Protein 4L4E (pdb70)

Solvent-accessible surface area: 16956 Å² total; per-residue (Å²): 181,94,28,126,48,34,146,46,5,55,144,137,15,37,51,57,9,42,0,45,97,4,127,67,33,119,58,10,0,1,58,0,0,19,39,0,14,103,124,111,13,48,56,4,0,11,0,72,13,42,63,6,0,0,0,0,1,13,0,97,1,0,58,68,0,8,105,37,64,167,50,1,6,1,122,5,2,14,4,41,88,132,8,0,124,23,10,39,2,0,13,25,16,17,35,24,113,108,15,152,82,12,44,56,6,2,64,111,4,11,3,103,102,26,6,96,152,14,50,122,113,0,66,97,35,0,29,59,22,0,62,78,15,39,76,105,11,111,10,40,0,10,104,45,0,0,74,16,0,3,8,86,3,7,1,78,18,1,38,10,64,84,140,37,31,99,97,0,17,94,3,0,56,8,5,2,32,59,105,73,74,38,81,16,41,93,0,19,81,29,0,1,88,38,0,88,65,20,3,82,99,38,92,128,173,88,35,134,25,4,2,1,63,0,2,68,12,107,3,120,79,81,88,1,59,46,71,21,0,30,47,0,0,0,30,19,0,18,44,18,6,3,40,18,11,14,4,3,2,2,4,3,16,31,0,7,130,13,68,132,30,12,78,50,1,64,116,137,65,125,99,6,65,46,0,0,40,0,0,4,0,20,18,1,6,26,0,15,2,14,26,3,55,43,89,60,102,9,85,65,15,92,1,84,146,22,14,5,0,0,0,0,13,0,0,0,2,2,1,84,148,58,7,78,65,22,67,105,7,45,10,78,40,190,156,32,7,33,3,7,27,11,40,30,42,35,68,43,22,18,28,64,20,7,59,68,4,2,25,11,2,3,99,4,0,4,40,13,0,36,73,4,50,34,20,122,84,37,157,38,108,24,79,2,0,5,8,0,2,10,108,38,0,40,1,44,17,81,57,93,59,19,119,59,145

Sequence (405 aa):
NLAPLPPHVPEHLVFDFDMYNPSNLSAGVQEAWAVLQESNVPDLVWTRCNGGHWIATRGQLIREAYEDYRHFSSECPFIPREAGEAYDFIPTSMDPPEQRQFRALANQVVGMPVVDKLENRIQELACSLIESLRPQGQCNFTEDYAEPFPIRIFMLLAGLPEEDIPHLGYLTDQMTRPDGSMTFAEAKEALYDYLIPIIEQRRQKPGTDAISIVANGQVNGRPITSDEAKRMCGLLLVGGLDTVVNFLSFSMEFLAKSPEHRQELIERPERIPAACEELLRRFSLVADGRILTSDYEFHGVQLKKGDQILLPQMLSGLDERENAAPMHVDFSRQKVSHTTFGHGSHLCAGQHLARREIIVTLKEWLTRIPDFSIAPGAQIQHKSGIVSGVQALPLVWDPATTKAV

B-factor: mean 21.69, std 9.7, range [8.87, 68.69]

Structure (mmCIF, N/CA/C/O backbone):
data_4L4E
#
_entry.id   4L4E
#
_cell.length_a   36.644
_cell.length_b   103.594
_cell.length_c   106.082
_cell.angle_alpha   90.00
_cell.angle_beta   90.00
_cell.angle_gamma   90.00
#
_symmetry.space_group_name_H-M   'P 21 21 21'
#
loop_
_entity.id
_entity.type
_entity.pdbx_description
1 polymer 'Camphor 5-monooxygenase'
2 non-polymer 'PROTOPORPHYRIN IX CONTAINING FE'
3 non-polymer 'CYANIDE ION'
4 non-polymer CAMPHOR
5 non-polymer 'POTASSIUM ION'
6 water water
#
loop_
_atom_site.group_PDB
_atom_site.id
_atom_site.type_symbol
_atom_site.label_atom_id
_atom_site.label_alt_id
_atom_site.label_comp_id
_atom_site.label_asym_id
_atom_site.label_entity_id
_atom_site.label_seq_id
_atom_site.pdbx_PDB_ins_code
_atom_site.Cartn_x
_atom_site.Cartn_y
_atom_site.Cartn_z
_atom_site.occupancy
_atom_site.B_iso_or_equiv
_atom_site.auth_seq_id
_atom_site.auth_comp_id
_atom_site.auth_asym_id
_atom_site.auth_atom_id
_atom_site.pdbx_PDB_model_num
ATOM 1 N N . ASN A 1 11 ? -4.079 -1.332 20.897 1.00 51.38 10 ASN A N 1
ATOM 2 C CA . ASN A 1 11 ? -4.512 -0.862 19.585 1.00 48.50 10 ASN A CA 1
ATOM 3 C C . ASN A 1 11 ? -3.450 -1.164 18.523 1.00 43.08 10 ASN A C 1
ATOM 4 O O . ASN A 1 11 ? -2.536 -0.371 18.293 1.00 43.22 10 ASN A O 1
ATOM 9 N N . LEU A 1 12 ? -3.595 -2.317 17.875 1.00 38.30 11 LEU A N 1
ATOM 10 C CA . LEU A 1 12 ? -2.512 -2.933 17.108 1.00 29.01 11 LEU A CA 1
ATOM 11 C C . LEU A 1 12 ? -2.760 -2.996 15.603 1.00 28.96 11 LEU A C 1
ATOM 12 O O . LEU A 1 12 ? -3.743 -3.586 15.151 1.00 36.05 11 LEU A O 1
ATOM 17 N N . ALA A 1 13 ? -1.847 -2.421 14.828 1.00 23.05 12 ALA A N 1
ATOM 18 C CA . ALA A 1 13 ? -1.929 -2.475 13.373 1.00 21.77 12 ALA A CA 1
ATOM 19 C C . ALA A 1 13 ? -1.549 -3.870 12.889 1.00 23.64 12 ALA A C 1
ATOM 20 O O . ALA A 1 13 ? -0.676 -4.511 13.472 1.00 28.53 12 ALA A O 1
ATOM 22 N N . PRO A 1 14 ? -2.207 -4.350 11.823 1.00 28.44 13 PRO A N 1
ATOM 23 C CA . PRO A 1 14 ? -1.892 -5.662 11.243 1.00 26.37 13 PRO A CA 1
ATOM 24 C C . PRO A 1 14 ? -0.408 -5.809 10.900 1.00 26.38 13 PRO A C 1
ATOM 25 O O . PRO A 1 14 ? 0.182 -4.905 10.317 1.00 26.51 13 PRO A O 1
ATOM 29 N N . LEU A 1 15 ? 0.177 -6.943 11.270 1.00 25.76 14 LEU A N 1
ATOM 30 C CA . LEU A 1 15 ? 1.595 -7.199 11.041 1.00 24.03 14 LEU A CA 1
ATOM 31 C C . LEU A 1 15 ? 1.918 -7.310 9.553 1.00 24.22 14 LEU A C 1
ATOM 32 O O . LEU A 1 15 ? 1.390 -8.181 8.869 1.00 24.74 14 LEU A O 1
ATOM 37 N N . PRO A 1 16 ? 2.788 -6.426 9.041 1.00 22.31 15 PRO A N 1
ATOM 38 C CA . PRO A 1 16 ? 3.144 -6.490 7.617 1.00 23.93 15 PRO A CA 1
ATOM 39 C C . PRO A 1 16 ? 3.797 -7.820 7.238 1.00 24.16 15 PRO A C 1
ATOM 40 O O . PRO A 1 16 ? 4.481 -8.420 8.067 1.00 21.39 15 PRO A O 1
ATOM 44 N N . PRO A 1 17 ? 3.586 -8.281 5.995 1.00 23.64 16 PRO A N 1
ATOM 45 C CA . PRO A 1 17 ? 4.095 -9.595 5.594 1.00 24.37 16 PRO A CA 1
ATOM 46 C C . PRO A 1 17 ? 5.610 -9.768 5.734 1.00 24.69 16 PRO A C 1
ATOM 47 O O . PRO A 1 17 ? 6.057 -10.889 5.968 1.00 26.05 16 PRO A O 1
ATOM 51 N N . HIS A 1 18 ? 6.384 -8.693 5.622 1.00 20.66 17 HIS A N 1
ATOM 52 C CA . HIS A 1 18 ? 7.844 -8.813 5.673 1.00 20.02 17 HIS A CA 1
ATOM 53 C C . HIS A 1 18 ? 8.447 -8.952 7.073 1.00 18.20 17 HIS A C 1
ATOM 54 O O . HIS A 1 18 ? 9.637 -9.240 7.210 1.00 19.79 17 HIS A O 1
ATOM 61 N N . VAL A 1 19 ? 7.632 -8.758 8.104 1.00 17.52 18 VAL A N 1
ATOM 62 C CA . VAL A 1 19 ? 8.119 -8.758 9.483 1.00 18.24 18 VAL A CA 1
ATOM 63 C C . VAL A 1 19 ? 7.879 -10.121 10.128 1.00 17.97 18 VAL A C 1
ATOM 64 O O . VAL A 1 19 ? 6.732 -10.533 10.285 1.00 19.75 18 VAL A O 1
ATOM 68 N N . PRO A 1 20 ? 8.959 -10.826 10.517 1.00 17.87 19 PRO A N 1
ATOM 69 C CA . PRO A 1 20 ? 8.736 -12.146 11.115 1.00 19.83 19 PRO A CA 1
ATOM 70 C C . PRO A 1 20 ? 8.225 -12.009 12.541 1.00 18.07 19 PRO A C 1
ATOM 71 O O . PRO A 1 20 ? 8.580 -11.063 13.249 1.00 17.63 19 PRO A O 1
ATOM 75 N N . GLU A 1 21 ? 7.385 -12.946 12.956 1.00 18.06 20 GLU A N 1
ATOM 76 C CA . GLU A 1 21 ? 6.686 -12.835 14.229 1.00 17.41 20 GLU A CA 1
ATOM 77 C C . GLU A 1 21 ? 7.599 -12.781 15.456 1.00 17.69 20 GLU A C 1
ATOM 78 O O . GLU A 1 21 ? 7.249 -12.158 16.459 1.00 16.07 20 GLU A O 1
ATOM 84 N N . HIS A 1 22 ? 8.774 -13.401 15.379 1.00 16.97 21 HIS A N 1
ATOM 85 C CA . HIS A 1 22 ? 9.695 -13.379 16.516 1.00 14.49 21 HIS A CA 1
ATOM 86 C C . HIS A 1 22 ? 10.283 -11.997 16.807 1.00 13.88 21 HIS A C 1
ATOM 87 O O . HIS A 1 22 ? 10.867 -11.797 17.858 1.00 13.99 21 HIS A O 1
ATOM 94 N N . LEU A 1 23 ? 10.124 -11.054 15.878 1.00 14.89 22 LEU A N 1
ATOM 95 C CA . LEU A 1 23 ? 10.616 -9.697 16.090 1.00 13.11 22 LEU A CA 1
ATOM 96 C C . LEU A 1 23 ? 9.545 -8.758 16.619 1.00 13.76 22 LEU A C 1
ATOM 97 O O . LEU A 1 23 ? 9.819 -7.592 16.863 1.00 13.54 22 LEU A O 1
ATOM 102 N N . VAL A 1 24 ? 8.328 -9.255 16.796 1.00 13.99 23 VAL A N 1
ATOM 103 C CA . VAL A 1 24 ? 7.253 -8.404 17.298 1.00 13.52 23 VAL A CA 1
ATOM 104 C C . VAL A 1 24 ? 7.389 -8.148 18.796 1.00 14.07 23 VAL A C 1
ATOM 105 O O . VAL A 1 24 ? 7.564 -9.084 19.584 1.00 14.87 23 VAL A O 1
ATOM 109 N N . PHE A 1 25 ? 7.327 -6.878 19.186 1.00 13.60 24 PHE A N 1
ATOM 110 C CA . PHE A 1 25 ? 7.294 -6.497 20.589 1.00 12.67 24 PHE A CA 1
ATOM 111 C C . PHE A 1 25 ? 6.477 -5.216 20.661 1.00 13.33 24 PHE A C 1
ATOM 112 O O . PHE A 1 25 ? 6.930 -4.160 20.203 1.00 13.78 24 PHE A O 1
ATOM 120 N N . ASP A 1 26 ? 5.276 -5.309 21.227 1.00 13.78 25 ASP A N 1
ATOM 121 C CA . ASP A 1 26 ? 4.286 -4.237 21.101 1.00 14.57 25 ASP A CA 1
ATOM 122 C C . ASP A 1 26 ? 4.457 -3.122 22.129 1.00 17.37 25 ASP A C 1
ATOM 123 O O . ASP A 1 26 ? 3.630 -2.935 23.021 1.00 18.81 25 ASP A O 1
ATOM 128 N N . PHE A 1 27 ? 5.532 -2.369 21.977 1.00 13.98 26 PHE A N 1
ATOM 129 C CA . PHE A 1 27 ? 5.830 -1.230 22.832 1.00 13.56 26 PHE A CA 1
ATOM 130 C C . PHE A 1 27 ? 5.102 0.021 22.340 1.00 12.82 26 PHE A C 1
ATOM 131 O O . PHE A 1 27 ? 5.103 0.327 21.141 1.00 13.61 26 PHE A O 1
ATOM 139 N N . ASP A 1 28 ? 4.488 0.747 23.272 1.00 13.60 27 ASP A N 1
ATOM 140 C CA . ASP A 1 28 ? 3.782 1.990 22.950 1.00 12.72 27 ASP A CA 1
ATOM 141 C C . ASP A 1 28 ? 4.595 3.188 23.450 1.00 13.38 27 ASP A C 1
ATOM 142 O O . ASP A 1 28 ? 4.597 3.486 24.649 1.00 13.10 27 ASP A O 1
ATOM 147 N N . MET A 1 29 ? 5.274 3.897 22.543 1.00 12.53 28 MET A N 1
ATOM 148 C CA . MET A 1 29 ? 6.141 5.005 22.951 1.00 12.36 28 MET A CA 1
ATOM 149 C C . MET A 1 29 ? 5.404 6.178 23.610 1.00 12.76 28 MET A C 1
ATOM 150 O O . MET A 1 29 ? 6.035 7.005 24.266 1.00 12.71 28 MET A O 1
ATOM 155 N N . TYR A 1 30 ? 4.088 6.246 23.448 1.00 12.81 29 TYR A N 1
ATOM 156 C CA . TYR A 1 30 ? 3.289 7.315 24.038 1.00 13.11 29 TYR A CA 1
ATOM 157 C C . TYR A 1 30 ? 2.607 6.902 25.346 1.00 15.96 29 TYR A C 1
ATOM 158 O O . TYR A 1 30 ? 2.021 7.733 26.032 1.00 15.28 29 TYR A O 1
ATOM 167 N N . ASN A 1 31 ? 2.703 5.621 25.695 1.00 13.68 30 ASN A N 1
ATOM 168 C CA . ASN A 1 31 ? 2.117 5.102 26.930 1.00 14.28 30 ASN A CA 1
ATOM 169 C C . ASN A 1 31 ? 2.718 3.741 27.288 1.00 12.10 30 ASN A C 1
ATOM 170 O O . ASN A 1 31 ? 2.009 2.732 27.273 1.00 14.43 30 ASN A O 1
ATOM 175 N N . PRO A 1 32 ? 4.019 3.698 27.616 1.00 12.36 31 PRO A N 1
ATOM 176 C CA . PRO A 1 32 ? 4.658 2.405 27.899 1.00 14.32 31 PRO A CA 1
ATOM 177 C C . PRO A 1 32 ? 4.094 1.781 29.163 1.00 15.46 31 PRO A C 1
ATOM 178 O O . PRO A 1 32 ? 3.762 2.483 30.122 1.00 16.71 31 PRO A O 1
ATOM 182 N N . SER A 1 33 ? 3.992 0.460 29.151 1.00 15.45 32 SER A N 1
ATOM 183 C CA . SER A 1 33 ? 3.266 -0.287 30.173 1.00 20.15 32 SER A CA 1
ATOM 184 C C . SER A 1 33 ? 3.852 -0.134 31.563 1.00 22.00 32 SER A C 1
ATOM 185 O O . SER A 1 33 ? 3.132 -0.252 32.555 1.00 22.35 32 SER A O 1
ATOM 188 N N . ASN A 1 34 ? 5.155 0.118 31.633 1.00 18.89 33 ASN A N 1
ATOM 189 C CA . ASN A 1 34 ? 5.853 0.152 32.915 1.00 25.96 33 ASN A CA 1
ATOM 190 C C . ASN A 1 34 ? 6.138 1.579 33.369 1.00 20.26 33 ASN A C 1
ATOM 191 O O . ASN A 1 34 ? 7.039 1.817 34.176 1.00 21.41 33 ASN A O 1
ATOM 196 N N . LEU A 1 35 ? 5.356 2.523 32.849 1.00 20.05 34 LEU A N 1
ATOM 197 C CA . LEU A 1 35 ? 5.548 3.950 33.112 1.00 18.18 34 LEU A CA 1
ATOM 198 C C . LEU A 1 35 ? 5.563 4.304 34.603 1.00 19.88 34 LEU A C 1
ATOM 199 O O . LEU A 1 35 ? 6.271 5.228 35.019 1.00 19.82 34 LEU A O 1
ATOM 204 N N . SER A 1 36 ? 4.808 3.562 35.412 1.00 22.28 35 SER A N 1
ATOM 205 C CA . SER A 1 36 ? 4.745 3.843 36.852 1.00 23.30 35 SER A CA 1
ATOM 206 C C . SER A 1 36 ? 6.110 3.719 37.539 1.00 20.83 35 SER A C 1
ATOM 207 O O . SER A 1 36 ? 6.358 4.348 38.568 1.00 26.20 35 SER A O 1
ATOM 210 N N . ALA A 1 37 ? 6.987 2.909 36.958 1.00 21.74 36 ALA A N 1
ATOM 211 C CA . ALA A 1 37 ? 8.314 2.687 37.519 1.00 21.37 36 ALA A CA 1
ATOM 212 C C . ALA A 1 37 ? 9.266 3.846 37.224 1.00 16.88 36 ALA A C 1
ATOM 213 O O . ALA A 1 37 ? 10.383 3.866 37.734 1.00 17.25 36 ALA A O 1
ATOM 215 N N . GLY A 1 38 ? 8.821 4.810 36.416 1.00 15.14 37 GLY A N 1
ATOM 216 C CA . GLY A 1 38 ? 9.693 5.839 35.872 1.00 13.24 37 GLY A CA 1
ATOM 217 C C . GLY A 1 38 ? 9.776 5.657 34.371 1.00 11.60 37 GLY A C 1
ATOM 218 O O . GLY A 1 38 ? 9.748 4.523 33.892 1.00 12.84 37 GLY A O 1
ATOM 219 N N . VAL A 1 39 ? 9.883 6.748 33.619 1.00 11.86 38 VAL A N 1
ATOM 220 C CA . VAL A 1 39 ? 9.807 6.632 32.162 1.00 11.80 38 VAL A CA 1
ATOM 221 C C . VAL A 1 39 ? 11.039 5.948 31.572 1.00 10.60 38 VAL A C 1
ATOM 222 O O . VAL A 1 39 ? 10.908 5.100 30.688 1.00 10.87 38 VAL A O 1
ATOM 226 N N . GLN A 1 40 ? 12.228 6.263 32.061 1.00 10.73 39 GLN A N 1
ATOM 227 C CA . GLN A 1 40 ? 13.428 5.586 31.576 1.00 10.71 39 GLN A CA 1
ATOM 228 C C . GLN A 1 40 ? 13.343 4.094 31.874 1.00 11.06 39 GLN A C 1
ATOM 229 O O . GLN A 1 40 ? 13.684 3.261 31.033 1.00 11.98 39 GLN A O 1
ATOM 235 N N . GLU A 1 41 ? 12.882 3.761 33.072 1.00 11.64 40 GLU A N 1
ATOM 236 C CA . GLU A 1 41 ? 12.657 2.371 33.433 1.00 12.16 40 GLU A CA 1
ATOM 237 C C . GLU A 1 41 ? 11.641 1.695 32.506 1.00 10.96 40 GLU A C 1
ATOM 238 O O . GLU A 1 41 ? 11.800 0.514 32.145 1.00 13.43 40 GLU A O 1
ATOM 244 N N . ALA A 1 42 ? 10.610 2.436 32.112 1.00 12.10 41 ALA A N 1
ATOM 245 C CA . ALA A 1 42 ? 9.577 1.882 31.245 1.00 11.80 41 ALA A CA 1
ATOM 246 C C . ALA A 1 42 ? 10.149 1.574 29.865 1.00 11.53 41 ALA A C 1
ATOM 247 O O . ALA A 1 42 ? 9.829 0.535 29.267 1.00 13.97 41 ALA A O 1
ATOM 249 N N . TRP A 1 43 ? 10.995 2.458 29.350 1.00 10.99 42 TRP A N 1
ATOM 250 C CA . TRP A 1 43 ? 11.643 2.221 28.059 1.00 11.67 42 TRP A CA 1
ATOM 251 C C . TRP A 1 43 ? 12.681 1.100 28.145 1.00 10.84 42 TRP A C 1
ATOM 252 O O . TRP A 1 43 ? 12.916 0.381 27.180 1.00 11.38 42 TRP A O 1
ATOM 263 N N . ALA A 1 44 ? 13.308 0.954 29.303 1.00 11.38 43 ALA A N 1
ATOM 264 C CA . ALA A 1 44 ? 14.365 -0.031 29.463 1.00 11.53 43 ALA A CA 1
ATOM 265 C C . ALA A 1 44 ? 13.854 -1.474 29.414 1.00 12.13 43 ALA A C 1
ATOM 266 O O . ALA A 1 44 ? 14.650 -2.418 29.325 1.00 12.86 43 ALA A O 1
ATOM 268 N N . VAL A 1 45 ? 12.534 -1.665 29.414 1.00 11.66 44 VAL A N 1
ATOM 269 C CA . VAL A 1 45 ? 11.996 -3.002 29.164 1.00 12.83 44 VAL A CA 1
ATOM 270 C C . VAL A 1 45 ? 12.416 -3.500 27.778 1.00 11.76 44 VAL A C 1
ATOM 271 O O . VAL A 1 45 ? 12.471 -4.708 27.532 1.00 13.03 44 VAL A O 1
ATOM 275 N N . LEU A 1 46 ? 12.725 -2.573 26.872 1.00 11.59 45 LEU A N 1
ATOM 276 C CA . LEU A 1 46 ? 13.205 -2.923 25.538 1.00 11.23 45 LEU A CA 1
ATOM 277 C C . LEU A 1 46 ? 14.605 -3.532 25.562 1.00 10.47 45 LEU A C 1
ATOM 278 O O . LEU A 1 46 ? 15.063 -4.059 24.554 1.00 12.57 45 LEU A O 1
ATOM 283 N N . GLN A 1 47 ? 15.276 -3.453 26.702 1.00 11.43 46 GLN A N 1
ATOM 284 C CA . GLN A 1 47 ? 16.633 -3.950 26.846 1.00 12.39 46 GLN A CA 1
ATOM 285 C C . GLN A 1 47 ? 16.736 -5.178 27.755 1.00 13.02 46 GLN A C 1
ATOM 286 O O . GLN A 1 47 ? 17.830 -5.582 28.154 1.00 16.34 46 GLN A O 1
ATOM 292 N N . GLU A 1 48 ? 15.597 -5.791 28.064 1.00 14.11 47 GLU A N 1
ATOM 293 C CA . GLU A 1 48 ? 15.599 -7.069 28.772 1.00 14.02 47 GLU A CA 1
ATOM 294 C C . GLU A 1 48 ? 15.930 -8.222 27.816 1.00 14.15 47 GLU A C 1
ATOM 295 O O . GLU A 1 48 ? 15.810 -8.090 26.595 1.00 14.49 47 GLU A O 1
ATOM 301 N N . SER A 1 49 ? 16.321 -9.364 28.370 1.00 15.40 48 SER A N 1
ATOM 302 C CA . SER A 1 49 ? 16.887 -10.449 27.570 1.00 15.23 48 SER A CA 1
ATOM 303 C C . SER A 1 49 ? 15.884 -11.101 26.622 1.00 14.13 48 SER A C 1
ATOM 304 O O . SER A 1 49 ? 16.273 -11.791 25.686 1.00 16.16 48 SER A O 1
ATOM 307 N N . ASN A 1 50 ? 14.595 -10.887 26.859 1.00 14.70 49 ASN A N 1
ATOM 308 C CA . ASN A 1 50 ? 13.566 -11.412 25.975 1.00 15.35 49 ASN A CA 1
ATOM 309 C C . ASN A 1 50 ? 13.392 -10.632 24.673 1.00 13.86 49 ASN A C 1
ATOM 310 O O . ASN A 1 50 ? 12.683 -11.085 23.784 1.00 14.49 49 ASN A O 1
ATOM 315 N N . VAL A 1 51 ? 14.043 -9.474 24.559 1.00 13.38 50 VAL A N 1
ATOM 316 C CA . VAL A 1 51 ? 13.813 -8.560 23.435 1.00 12.29 50 VAL A CA 1
ATOM 317 C C . VAL A 1 51 ? 14.994 -8.541 22.462 1.00 11.36 50 VAL A C 1
ATOM 318 O O . VAL A 1 51 ? 16.113 -8.256 22.869 1.00 12.23 50 VAL A O 1
ATOM 322 N N . PRO A 1 52 ? 14.750 -8.851 21.178 1.00 11.84 51 PRO A N 1
ATOM 323 C CA . PRO A 1 52 ? 15.808 -8.712 20.167 1.00 12.24 51 PRO A CA 1
ATOM 324 C C . PRO A 1 52 ? 16.379 -7.290 20.067 1.00 12.02 51 PRO A C 1
ATOM 325 O O . PRO A 1 52 ? 15.799 -6.320 20.589 1.00 12.92 51 PRO A O 1
ATOM 329 N N . ASP A 1 53 ? 17.525 -7.174 19.402 1.00 12.71 52 ASP A N 1
ATOM 330 C CA . ASP A 1 53 ? 18.182 -5.870 19.217 1.00 12.64 52 ASP A CA 1
ATOM 331 C C . ASP A 1 53 ? 17.300 -4.881 18.458 1.00 12.31 52 ASP A C 1
ATOM 332 O O . ASP A 1 53 ? 17.326 -3.679 18.722 1.00 13.43 52 ASP A O 1
ATOM 337 N N . LEU A 1 54 ? 16.540 -5.394 17.501 1.00 12.40 53 LEU A N 1
ATOM 338 C CA . LEU A 1 54 ? 15.712 -4.586 16.614 1.00 12.21 53 LEU A CA 1
ATOM 339 C C . LEU A 1 54 ? 14.351 -5.257 16.503 1.00 12.93 53 LEU A C 1
ATOM 340 O O . LEU A 1 54 ? 14.250 -6.412 16.050 1.00 14.13 53 LEU A O 1
ATOM 345 N N . VAL A 1 55 ? 13.311 -4.558 16.954 1.00 12.16 54 VAL A N 1
ATOM 346 C CA . VAL A 1 55 ? 11.971 -5.124 17.016 1.00 12.71 54 VAL A CA 1
ATOM 347 C C . VAL A 1 55 ? 10.956 -4.286 16.257 1.00 11.87 54 VAL A C 1
ATOM 348 O O . VAL A 1 55 ? 11.202 -3.117 15.941 1.00 12.76 54 VAL A O 1
ATOM 352 N N . TRP A 1 56 ? 9.814 -4.901 15.976 1.00 12.19 55 TRP A N 1
ATOM 353 C CA . TRP A 1 56 ? 8.679 -4.240 15.352 1.00 12.54 55 TRP A CA 1
ATOM 354 C C . TRP A 1 56 ? 7.562 -4.160 16.370 1.00 12.99 55 TRP A C 1
ATOM 355 O O . TRP A 1 56 ? 7.163 -5.186 16.936 1.00 13.66 55 TRP A O 1
ATOM 366 N N . THR A 1 57 ? 7.071 -2.945 16.623 1.00 12.74 56 THR A N 1
ATOM 367 C CA . THR A 1 57 ? 5.859 -2.788 17.408 1.00 12.82 56 THR A CA 1
ATOM 368 C C . THR A 1 57 ? 4.670 -2.534 16.498 1.00 14.12 56 THR A C 1
ATOM 369 O O . THR A 1 57 ? 4.777 -1.825 15.492 1.00 15.11 56 THR A O 1
ATOM 373 N N . ARG A 1 58 ? 3.533 -3.127 16.835 1.00 14.24 57 ARG A N 1
ATOM 374 C CA . ARG A 1 58 ? 2.316 -2.894 16.081 1.00 16.47 57 ARG A CA 1
ATOM 375 C C . ARG A 1 58 ? 1.570 -1.662 16.598 1.00 15.77 57 ARG A C 1
ATOM 376 O O . ARG A 1 58 ? 0.546 -1.282 16.039 1.00 18.07 57 ARG A O 1
ATOM 384 N N . CYS A 1 59 ? 2.072 -1.043 17.662 1.00 15.74 58 CYS A N 1
ATOM 385 C CA . CYS A 1 59 ? 1.461 0.178 18.186 1.00 15.49 58 CYS A CA 1
ATOM 386 C C . CYS A 1 59 ? 1.736 1.377 17.283 1.00 15.69 58 CYS A C 1
ATOM 387 O O . CYS A 1 59 ? 2.714 1.387 16.528 1.00 15.36 58 CYS A O 1
ATOM 390 N N . ASN A 1 60 ? 0.879 2.390 17.384 1.00 15.76 59 ASN A N 1
ATOM 391 C CA . ASN A 1 60 ? 1.113 3.684 16.741 1.00 15.80 59 ASN A CA 1
ATOM 392 C C . ASN A 1 60 ? 1.313 3.581 15.235 1.00 18.40 59 ASN A C 1
ATOM 393 O O . ASN A 1 60 ? 2.106 4.319 14.651 1.00 17.51 59 ASN A O 1
ATOM 398 N N . GLY A 1 61 ? 0.590 2.645 14.628 1.00 18.12 60 GLY A N 1
ATOM 399 C CA . GLY A 1 61 ? 0.605 2.466 13.191 1.00 16.19 60 GLY A CA 1
ATOM 400 C C . GLY A 1 61 ? 1.575 1.407 12.711 1.00 18.66 60 GLY A C 1
ATOM 401 O O . GLY A 1 61 ? 1.514 0.987 11.554 1.00 19.49 60 GLY A O 1
ATOM 402 N N . GLY A 1 62 ? 2.460 0.968 13.601 1.00 16.20 61 GLY A N 1
ATOM 403 C CA . GLY A 1 62 ? 3.461 -0.032 13.266 1.00 17.00 61 GLY A CA 1
ATOM 404 C C . GLY A 1 62 ? 4.788 0.592 12.877 1.00 15.49 61 GLY A C 1
ATOM 405 O O . GLY A 1 62 ? 4.845 1.417 11.968 1.00 17.22 61 GLY A O 1
ATOM 406 N N . HIS A 1 63 ? 5.858 0.207 13.568 1.00 14.45 62 HIS A N 1
ATOM 407 C CA . HIS A 1 63 ? 7.190 0.732 13.275 1.00 12.65 62 HIS A CA 1
ATOM 408 C C . HIS A 1 63 ? 8.278 -0.094 13.942 1.00 12.47 62 HIS A C 1
ATOM 409 O O . HIS A 1 63 ? 8.028 -0.800 14.924 1.00 12.84 62 HIS A O 1
ATOM 416 N N . TRP A 1 64 ? 9.500 0.026 13.427 1.00 11.98 63 TRP A N 1
ATOM 417 C CA . TRP A 1 64 ? 10.662 -0.593 14.060 1.00 11.79 63 TRP A CA 1
ATOM 418 C C . TRP A 1 64 ? 11.117 0.213 15.269 1.00 11.69 63 TRP A C 1
ATOM 419 O O . TRP A 1 64 ? 10.850 1.424 15.376 1.00 11.98 63 TRP A O 1
ATOM 430 N N . ILE A 1 65 ? 11.810 -0.453 16.184 1.00 11.64 64 ILE A N 1
ATOM 431 C CA . ILE A 1 65 ? 12.510 0.210 17.282 1.00 11.11 64 ILE A CA 1
ATOM 432 C C . ILE A 1 65 ? 13.875 -0.447 17.429 1.00 11.91 64 ILE A C 1
ATOM 433 O O . ILE A 1 65 ? 13.958 -1.661 17.660 1.00 12.54 64 ILE A O 1
ATOM 438 N N . ALA A 1 66 ? 14.945 0.336 17.285 1.00 11.33 65 ALA A N 1
ATOM 439 C CA . ALA A 1 66 ? 16.289 -0.138 17.624 1.00 11.95 65 ALA A CA 1
ATOM 440 C C . ALA A 1 66 ? 16.481 0.016 19.125 1.00 11.04 65 ALA A C 1
ATOM 441 O O . ALA A 1 66 ? 16.153 1.069 19.697 1.00 12.06 65 ALA A O 1
ATOM 443 N N . THR A 1 67 ? 17.031 -1.004 19.777 1.00 11.36 66 THR A N 1
ATOM 444 C CA . THR A 1 67 ? 17.045 -1.000 21.239 1.00 12.14 66 THR A CA 1
ATOM 445 C C . THR A 1 67 ? 18.433 -0.941 21.823 1.00 11.42 66 THR A C 1
ATOM 446 O O . THR A 1 67 ? 18.587 -0.944 23.049 1.00 14.03 66 THR A O 1
ATOM 450 N N . ARG A 1 68 ? 19.447 -0.917 20.965 1.00 11.28 67 ARG A N 1
ATOM 451 C CA . ARG A 1 68 ? 20.825 -0.920 21.434 1.00 12.81 67 ARG A CA 1
ATOM 452 C C . ARG A 1 68 ? 21.579 0.273 20.864 1.00 12.06 67 ARG A C 1
ATOM 453 O O . ARG A 1 68 ? 21.349 0.668 19.717 1.00 11.81 67 ARG A O 1
ATOM 461 N N . GLY A 1 69 ? 22.480 0.826 21.670 1.00 12.44 68 GLY A N 1
ATOM 462 C CA . GLY A 1 69 ? 23.265 1.988 21.269 1.00 12.48 68 GLY A CA 1
ATOM 463 C C . GLY A 1 69 ? 23.993 1.819 19.951 1.00 13.23 68 GLY A C 1
ATOM 464 O O . GLY A 1 69 ? 24.046 2.756 19.148 1.00 14.72 68 GLY A O 1
ATOM 465 N N . GLN A 1 70 ? 24.556 0.635 19.717 1.00 13.89 69 GLN A N 1
ATOM 466 C CA . GLN A 1 70 ? 25.303 0.406 18.489 1.00 15.16 69 GLN A CA 1
ATOM 467 C C . GLN A 1 70 ? 24.416 0.627 17.270 1.00 14.29 69 GLN A C 1
ATOM 468 O O . GLN A 1 70 ? 24.837 1.263 16.299 1.00 16.15 69 GLN A O 1
ATOM 474 N N . LEU A 1 71 ? 23.203 0.084 17.304 1.00 13.03 70 LEU A N 1
ATOM 475 C CA . LEU A 1 71 ? 22.293 0.216 16.174 1.00 13.19 70 LEU A CA 1
ATOM 476 C C . LEU A 1 71 ? 21.787 1.634 16.023 1.00 12.67 70 LEU A C 1
ATOM 477 O O . LEU A 1 71 ? 21.682 2.141 14.905 1.00 14.14 70 LEU A O 1
ATOM 482 N N . ILE A 1 72 ? 21.476 2.269 17.147 1.00 11.92 71 ILE A N 1
ATOM 483 C CA . ILE A 1 72 ? 20.960 3.633 17.152 1.00 11.84 71 ILE A CA 1
ATOM 484 C C . ILE A 1 72 ? 21.998 4.573 16.531 1.00 12.29 71 ILE A C 1
ATOM 485 O O . ILE A 1 72 ? 21.671 5.379 15.640 1.00 12.87 71 ILE A O 1
ATOM 490 N N . ARG A 1 73 ? 23.254 4.449 16.963 1.00 11.99 72 ARG A N 1
ATOM 491 C CA . ARG A 1 73 ? 24.335 5.267 16.421 1.00 12.96 72 ARG A CA 1
ATOM 492 C C . ARG A 1 73 ? 24.527 5.023 14.928 1.00 15.55 72 ARG A C 1
ATOM 493 O O . ARG A 1 73 ? 24.637 5.978 14.145 1.00 15.38 72 ARG A O 1
ATOM 501 N N . GLU A 1 74 ? 24.573 3.753 14.524 1.00 13.71 73 GLU A N 1
ATOM 502 C CA . GLU A 1 74 ? 24.779 3.431 13.121 1.00 15.66 73 GLU A CA 1
ATOM 503 C C . GLU A 1 74 ? 23.696 4.019 12.231 1.00 15.42 73 GLU A C 1
ATOM 504 O O . GLU A 1 74 ? 23.993 4.582 11.174 1.00 16.78 73 GLU A O 1
ATOM 510 N N . ALA A 1 75 ? 22.447 3.905 12.658 1.00 14.33 74 ALA A N 1
ATOM 511 C CA . ALA A 1 75 ? 21.342 4.397 11.849 1.00 14.73 74 ALA A CA 1
ATOM 512 C C . ALA A 1 75 ? 21.353 5.922 11.753 1.00 14.81 74 ALA A C 1
ATOM 513 O O . ALA A 1 75 ? 21.073 6.473 10.684 1.00 15.19 74 ALA A O 1
ATOM 515 N N . TYR A 1 76 ? 21.705 6.603 12.843 1.00 13.66 75 TYR A N 1
ATOM 516 C CA . TYR A 1 76 ? 21.774 8.066 12.817 1.00 13.31 75 TYR A CA 1
ATOM 517 C C . TYR A 1 76 ? 22.910 8.567 11.928 1.00 14.71 75 TYR A C 1
ATOM 518 O O . TYR A 1 76 ? 22.844 9.686 11.419 1.00 15.47 75 TYR A O 1
ATOM 527 N N . GLU A 1 77 ? 23.943 7.751 11.726 1.00 14.76 76 GLU A N 1
ATOM 528 C CA . GLU A 1 77 ? 25.041 8.102 10.825 1.00 16.77 76 GLU A CA 1
ATOM 529 C C . GLU A 1 77 ? 24.674 7.862 9.361 1.00 17.97 76 GLU A C 1
ATOM 530 O O . GLU A 1 77 ? 25.101 8.612 8.477 1.00 19.43 76 GLU A O 1
ATOM 536 N N . ASP A 1 78 ? 23.872 6.829 9.108 1.00 17.74 77 ASP A N 1
ATOM 537 C CA . ASP A 1 78 ? 23.569 6.409 7.739 1.00 18.06 77 ASP A CA 1
ATOM 538 C C . ASP A 1 78 ? 22.302 7.077 7.211 1.00 19.48 77 ASP A C 1
ATOM 539 O O . ASP A 1 78 ? 21.259 6.438 7.085 1.00 19.87 77 ASP A O 1
ATOM 544 N N . TYR A 1 79 ? 22.408 8.367 6.889 1.00 17.65 78 TYR A N 1
ATOM 545 C CA . TYR A 1 79 ? 21.264 9.129 6.391 1.00 19.88 78 TYR A CA 1
ATOM 546 C C . TYR A 1 79 ? 20.824 8.676 4.998 1.00 20.20 78 TYR A C 1
ATOM 547 O O . TYR A 1 79 ? 19.697 8.940 4.579 1.00 23.79 78 TYR A O 1
ATOM 556 N N . ARG A 1 80 ? 21.717 8.002 4.282 1.00 19.49 79 ARG A N 1
ATOM 557 C CA . ARG A 1 80 ? 21.383 7.492 2.958 1.00 22.91 79 ARG A CA 1
ATOM 558 C C . ARG A 1 80 ? 20.216 6.498 3.023 1.00 20.92 79 ARG A C 1
ATOM 559 O O . ARG A 1 80 ? 19.333 6.505 2.164 1.00 24.08 79 ARG A O 1
ATOM 567 N N . HIS A 1 81 ? 20.214 5.646 4.042 1.00 18.94 80 HIS A N 1
ATOM 568 C CA . HIS A 1 81 ? 19.123 4.689 4.235 1.00 19.53 80 HIS A CA 1
ATOM 569 C C . HIS A 1 81 ? 18.074 5.167 5.222 1.00 18.96 80 HIS A C 1
ATOM 570 O O . HIS A 1 81 ? 16.891 4.851 5.073 1.00 19.60 80 HIS A O 1
ATOM 577 N N . PHE A 1 82 ? 18.520 5.902 6.239 1.00 16.75 81 PHE A N 1
ATOM 578 C CA . PHE A 1 82 ? 17.645 6.354 7.316 1.00 16.36 81 PHE A CA 1
ATOM 579 C C . PHE A 1 82 ? 17.444 7.870 7.236 1.00 15.36 81 PHE A C 1
ATOM 580 O O . PHE A 1 82 ? 18.213 8.650 7.808 1.00 16.13 81 PHE A O 1
ATOM 588 N N . SER A 1 83 ? 16.404 8.282 6.512 1.00 15.61 82 SER A N 1
ATOM 589 C CA . SER A 1 83 ? 16.151 9.699 6.234 1.00 16.49 82 SER A CA 1
ATOM 590 C C . SER A 1 83 ? 15.347 10.424 7.312 1.00 15.02 82 SER A C 1
ATOM 591 O O . SER A 1 83 ? 14.434 9.864 7.924 1.00 14.94 82 SER A O 1
ATOM 594 N N . SER A 1 84 ? 15.691 11.687 7.534 1.00 15.30 83 SER A N 1
ATOM 595 C CA . SER A 1 84 ? 14.970 12.549 8.458 1.00 16.46 83 SER A CA 1
ATOM 596 C C . SER A 1 84 ? 13.722 13.210 7.864 1.00 15.59 83 SER A C 1
ATOM 597 O O . SER A 1 84 ? 13.071 14.011 8.545 1.00 17.05 83 SER A O 1
ATOM 600 N N . GLU A 1 85 ? 13.389 12.893 6.616 1.00 17.68 84 GLU A N 1
ATOM 601 C CA . GLU A 1 85 ? 12.224 13.493 5.971 1.00 18.81 84 GLU A CA 1
ATOM 602 C C . GLU A 1 85 ? 10.940 13.255 6.766 1.00 20.94 84 GLU A C 1
ATOM 603 O O . GLU A 1 85 ? 10.056 14.117 6.814 1.00 21.10 84 GLU A O 1
ATOM 609 N N . CYS A 1 86 ? 10.861 12.093 7.411 1.00 18.56 85 CYS A N 1
ATOM 610 C CA . CYS A 1 86 ? 9.692 11.698 8.182 1.00 19.18 85 CYS A CA 1
ATOM 611 C C . CYS A 1 86 ? 10.178 11.165 9.521 1.00 15.99 85 CYS A C 1
ATOM 612 O O . CYS A 1 86 ? 10.320 9.949 9.699 1.00 17.21 85 CYS A O 1
ATOM 615 N N . PRO A 1 87 ? 10.445 12.065 10.479 1.00 15.08 86 PRO A N 1
ATOM 616 C CA . PRO A 1 87 ? 11.198 11.664 11.672 1.00 15.68 86 PRO A CA 1
ATOM 617 C C . PRO A 1 87 ? 10.353 11.381 12.906 1.00 14.30 86 PRO A C 1
ATOM 618 O O . PRO A 1 87 ? 10.925 10.992 13.923 1.00 16.15 86 PRO A O 1
ATOM 622 N N . PHE A 1 88 ? 9.045 11.596 12.829 1.00 15.26 87 PHE A N 1
ATOM 623 C CA . PHE A 1 88 ? 8.147 11.359 13.952 1.00 15.82 87 PHE A CA 1
ATOM 624 C C . PHE A 1 88 ? 7.224 10.173 13.670 1.00 15.27 87 PHE A C 1
ATOM 625 O O . PHE A 1 88 ? 6.807 9.940 12.528 1.00 15.50 87 PHE A O 1
ATOM 633 N N . ILE A 1 89 ? 6.921 9.440 14.739 1.00 15.58 88 ILE A N 1
ATOM 634 C CA . ILE A 1 89 ? 5.831 8.480 14.787 1.00 15.37 88 ILE A CA 1
ATOM 635 C C . ILE A 1 89 ? 4.716 9.184 15.557 1.00 15.34 88 ILE A C 1
ATOM 636 O O . ILE A 1 89 ? 5.009 9.879 16.536 1.00 16.72 88 ILE A O 1
ATOM 641 N N . PRO A 1 90 ? 3.445 9.025 15.129 1.00 18.19 89 PRO A N 1
ATOM 642 C CA . PRO A 1 90 ? 2.946 8.192 14.032 1.00 17.68 89 PRO A CA 1
ATOM 643 C C . PRO A 1 90 ? 3.198 8.813 12.661 1.00 18.85 89 PRO A C 1
ATOM 644 O O . PRO A 1 90 ? 3.611 9.975 12.586 1.00 18.67 89 PRO A O 1
ATOM 648 N N . ARG A 1 91 ? 2.959 8.043 11.606 1.00 18.57 90 ARG A N 1
ATOM 649 C CA . ARG A 1 91 ? 3.252 8.472 10.238 1.00 20.04 90 ARG A CA 1
ATOM 650 C C . ARG A 1 91 ? 2.646 9.833 9.877 1.00 20.38 90 ARG A C 1
ATOM 651 O O . ARG A 1 91 ? 3.299 10.646 9.218 1.00 21.10 90 ARG A O 1
ATOM 659 N N . GLU A 1 92 ? 1.419 10.092 10.327 1.00 21.16 91 GLU A N 1
ATOM 660 C CA . GLU A 1 92 ? 0.744 11.357 10.030 1.00 20.82 91 GLU A CA 1
ATOM 661 C C . GLU A 1 92 ? 1.545 12.545 10.551 1.00 19.77 91 GLU A C 1
ATOM 662 O O . GLU A 1 92 ? 1.645 13.587 9.891 1.00 21.19 91 GLU A O 1
ATOM 668 N N . ALA A 1 93 ? 2.115 12.392 11.736 1.00 20.31 92 ALA A N 1
ATOM 669 C CA . ALA A 1 93 ? 2.941 13.441 12.317 1.00 19.57 92 ALA A CA 1
ATOM 670 C C . ALA A 1 93 ? 4.240 13.601 11.536 1.00 18.10 92 ALA A C 1
ATOM 671 O O . ALA A 1 93 ? 4.640 14.724 11.203 1.00 18.81 92 ALA A O 1
ATOM 673 N N . GLY A 1 94 ? 4.901 12.483 11.256 1.00 18.52 93 GLY A N 1
ATOM 674 C CA . GLY A 1 94 ? 6.141 12.494 10.498 1.00 18.29 93 GLY A CA 1
ATOM 675 C C . GLY A 1 94 ? 5.993 13.095 9.110 1.00 18.65 93 GLY A C 1
ATOM 676 O O . GLY A 1 94 ? 6.871 13.816 8.624 1.00 20.32 93 GLY A O 1
ATOM 677 N N . GLU A 1 95 ? 4.877 12.804 8.454 1.00 19.19 94 GLU A N 1
ATOM 678 C CA . GLU A 1 95 ? 4.637 13.365 7.131 1.00 18.88 94 GLU A CA 1
ATOM 679 C C . GLU A 1 95 ? 4.370 14.874 7.189 1.00 19.55 94 GLU A C 1
ATOM 680 O O . GLU A 1 95 ? 4.854 15.624 6.341 1.00 23.30 94 GLU A O 1
ATOM 686 N N . ALA A 1 96 ? 3.644 15.326 8.207 1.00 20.85 95 ALA A N 1
ATOM 687 C CA . ALA A 1 96 ? 3.363 16.757 8.368 1.00 20.48 95 ALA A CA 1
ATOM 688 C C . ALA A 1 96 ? 4.584 17.546 8.843 1.00 21.58 95 ALA A C 1
ATOM 689 O O . ALA A 1 96 ? 4.661 18.770 8.674 1.00 23.80 95 ALA A O 1
ATOM 691 N N . TYR A 1 97 ? 5.531 16.839 9.445 1.00 20.33 96 TYR A N 1
ATOM 692 C CA . TYR A 1 97 ? 6.742 17.443 9.989 1.00 18.21 96 TYR A CA 1
ATOM 693 C C . TYR A 1 97 ? 7.601 18.034 8.880 1.00 20.78 96 TYR A C 1
ATOM 694 O O . TYR A 1 97 ? 8.057 17.315 8.000 1.00 21.39 96 TYR A O 1
ATOM 703 N N . ASP A 1 98 ? 7.839 19.344 8.927 1.00 19.66 97 ASP A N 1
ATOM 704 C CA . ASP A 1 98 ? 8.644 19.998 7.895 1.00 19.63 97 ASP A CA 1
ATOM 705 C C . ASP A 1 98 ? 9.633 21.004 8.490 1.00 19.26 97 ASP A C 1
ATOM 706 O O . ASP A 1 98 ? 10.152 21.861 7.780 1.00 20.12 97 ASP A O 1
ATOM 711 N N . PHE A 1 99 ? 9.902 20.890 9.785 1.00 17.73 98 PHE A N 1
ATOM 712 C CA . PHE A 1 99 ? 10.848 21.791 10.446 1.00 16.56 98 PHE A CA 1
ATOM 713 C C . PHE A 1 99 ? 12.251 21.739 9.837 1.00 18.24 98 PHE A C 1
ATOM 714 O O . PHE A 1 99 ? 12.696 20.707 9.324 1.00 17.63 98 PHE A O 1
ATOM 722 N N . ILE A 1 100 ? 12.943 22.869 9.907 1.00 17.94 99 ILE A N 1
ATOM 723 C CA . ILE A 1 100 ? 14.293 22.984 9.378 1.00 18.05 99 ILE A CA 1
ATOM 724 C C . ILE A 1 100 ? 15.226 23.257 10.556 1.00 18.91 99 ILE A C 1
ATOM 725 O O . ILE A 1 100 ? 14.920 24.115 11.387 1.00 18.53 99 ILE A O 1
ATOM 730 N N . PRO A 1 101 ? 16.381 22.558 10.635 1.00 16.23 100 PRO A N 1
ATOM 731 C CA . PRO A 1 101 ? 16.951 21.640 9.638 1.00 19.12 100 PRO A CA 1
ATOM 732 C C . PRO A 1 101 ? 16.544 20.184 9.788 1.00 16.47 100 PRO A C 1
ATOM 733 O O . PRO A 1 101 ? 16.950 19.377 8.947 1.00 17.19 100 PRO A O 1
ATOM 737 N N . THR A 1 102 ? 15.757 19.857 10.803 1.00 15.52 101 THR A N 1
ATOM 738 C CA . THR A 1 102 ? 15.585 18.465 11.186 1.00 15.48 101 THR A CA 1
ATOM 739 C C . THR A 1 102 ? 14.977 17.586 10.087 1.00 16.86 101 THR A C 1
ATOM 740 O O . THR A 1 102 ? 15.341 16.414 9.990 1.00 22.99 101 THR A O 1
ATOM 744 N N . SER A 1 103 ? 14.087 18.126 9.252 1.00 16.04 102 SER A N 1
ATOM 745 C CA . SER A 1 103 ? 13.419 17.315 8.230 1.00 17.31 102 SER A CA 1
ATOM 746 C C . SER A 1 103 ? 14.267 17.130 6.983 1.00 17.95 102 SER A C 1
ATOM 747 O O . SER A 1 103 ? 13.817 16.527 6.011 1.00 20.60 102 SER A O 1
ATOM 750 N N . MET A 1 104 ? 15.485 17.664 6.997 1.00 18.09 103 MET A N 1
ATOM 751 C CA . MET A 1 104 ? 16.388 17.576 5.852 1.00 18.47 103 MET A CA 1
ATOM 752 C C . MET A 1 104 ? 17.562 16.637 6.132 1.00 18.71 103 MET A C 1
ATOM 753 O O . MET A 1 104 ? 18.060 16.575 7.248 1.00 19.64 103 MET A O 1
ATOM 758 N N . ASP A 1 105 ? 18.012 15.926 5.105 1.00 19.45 104 ASP A N 1
ATOM 759 C CA . ASP A 1 105 ? 19.218 15.103 5.201 1.00 19.29 104 ASP A CA 1
ATOM 760 C C . ASP A 1 105 ? 20.435 15.895 4.727 1.00 19.86 104 ASP A C 1
ATOM 761 O O . ASP A 1 105 ? 20.289 16.906 4.038 1.00 20.34 104 ASP A O 1
ATOM 766 N N . PRO A 1 106 ? 21.648 15.445 5.094 1.00 19.14 105 PRO A N 1
ATOM 767 C CA . PRO A 1 106 ? 22.823 16.018 4.427 1.00 21.24 105 PRO A CA 1
ATOM 768 C C . PRO A 1 106 ? 22.752 15.719 2.936 1.00 22.64 105 PRO A C 1
ATOM 769 O O . PRO A 1 106 ? 22.176 14.699 2.545 1.00 23.16 105 PRO A O 1
ATOM 773 N N . PRO A 1 107 ? 23.326 16.591 2.101 1.00 22.41 106 PRO A N 1
ATOM 774 C CA . PRO A 1 107 ? 24.011 17.833 2.470 1.00 22.51 106 PRO A CA 1
ATOM 775 C C . PRO A 1 107 ? 23.066 19.035 2.553 1.00 23.67 106 PRO A C 1
ATOM 776 O O . PRO A 1 107 ? 23.513 20.120 2.923 1.00 23.92 106 PRO A O 1
ATOM 780 N N . GLU A 1 108 ? 21.791 18.852 2.219 1.00 22.38 107 GLU A N 1
ATOM 781 C CA . GLU A 1 108 ? 20.826 19.954 2.244 1.00 22.45 107 GLU A CA 1
ATOM 782 C C . GLU A 1 108 ? 20.719 20.655 3.604 1.00 23.43 107 GLU A C 1
ATOM 783 O O . GLU A 1 108 ? 20.605 21.882 3.675 1.00 25.47 107 GLU A O 1
ATOM 789 N N . GLN A 1 109 ? 20.756 19.889 4.688 1.00 20.42 108 GLN A N 1
ATOM 790 C CA . GLN A 1 109 ? 20.632 20.488 6.024 1.00 20.48 108 GLN A CA 1
ATOM 791 C C . GLN A 1 109 ? 21.748 21.473 6.391 1.00 21.40 108 GLN A C 1
ATOM 792 O O . GLN A 1 109 ? 21.576 22.327 7.261 1.00 21.51 108 GLN A O 1
ATOM 798 N N . ARG A 1 110 ? 22.882 21.349 5.714 1.00 24.20 109 ARG A N 1
ATOM 799 C CA . ARG A 1 110 ? 24.132 21.983 6.124 1.00 25.35 109 ARG A CA 1
ATOM 800 C C . ARG A 1 110 ? 24.077 23.505 6.292 1.00 23.34 109 ARG A C 1
ATOM 801 O O . ARG A 1 110 ? 24.439 24.035 7.345 1.00 24.35 109 ARG A O 1
ATOM 809 N N . GLN A 1 111 ? 23.628 24.213 5.262 1.00 23.08 110 GLN A N 1
ATOM 810 C CA . GLN A 1 111 ? 23.597 25.668 5.333 1.00 25.95 110 GLN A CA 1
ATOM 811 C C . GLN A 1 111 ? 22.544 26.192 6.311 1.00 27.53 110 GLN A C 1
ATOM 812 O O . GLN A 1 111 ? 22.709 27.268 6.894 1.00 27.59 110 GLN A O 1
ATOM 818 N N . PHE A 1 112 ? 21.476 25.428 6.523 1.00 22.98 111 PHE A N 1
ATOM 819 C CA . PHE A 1 112 ? 20.478 25.833 7.508 1.00 22.96 111 PHE A CA 1
ATOM 820 C C . PHE A 1 112 ? 20.999 25.591 8.914 1.00 22.71 111 PHE A C 1
ATOM 821 O O . PHE A 1 112 ? 20.775 26.398 9.818 1.00 22.12 111 PHE A O 1
ATOM 829 N N . ARG A 1 113 ? 21.685 24.469 9.104 1.00 21.49 112 ARG A N 1
ATOM 830 C CA . ARG A 1 113 ? 22.275 24.152 10.396 1.00 19.30 112 ARG A CA 1
ATOM 831 C C . ARG A 1 113 ? 23.311 25.199 10.818 1.00 18.86 112 ARG A C 1
ATOM 832 O O . ARG A 1 113 ? 23.385 25.571 11.989 1.00 20.89 112 ARG A O 1
ATOM 840 N N . ALA A 1 114 ? 24.089 25.690 9.858 1.00 23.30 113 ALA A N 1
ATOM 841 C CA . ALA A 1 114 ? 25.074 26.736 10.128 1.00 22.48 113 ALA A CA 1
ATOM 842 C C . ALA A 1 114 ? 24.401 27.982 10.709 1.00 22.12 113 ALA A C 1
ATOM 843 O O . ALA A 1 114 ? 24.910 28.612 11.641 1.00 24.12 113 ALA A O 1
ATOM 845 N N . LEU A 1 115 ? 23.242 28.324 10.157 1.00 22.26 114 LEU A N 1
ATOM 846 C CA . LEU A 1 115 ? 22.473 29.470 10.628 1.00 23.40 114 LEU A CA 1
ATOM 847 C C . LEU A 1 115 ? 21.927 29.205 12.034 1.00 21.87 114 LEU A C 1
ATOM 848 O O . LEU A 1 115 ? 21.925 30.087 12.894 1.00 22.88 114 LEU A O 1
ATOM 853 N N . ALA A 1 116 ? 21.474 27.982 12.274 1.00 19.10 115 ALA A N 1
ATOM 854 C CA . ALA A 1 116 ? 21.004 27.612 13.607 1.00 19.99 115 ALA A CA 1
ATOM 855 C C . ALA A 1 116 ? 22.124 27.754 14.646 1.00 20.60 115 ALA A C 1
ATOM 856 O O . ALA A 1 116 ? 21.897 28.255 15.751 1.00 20.49 115 ALA A O 1
ATOM 858 N N . ASN A 1 117 ? 23.334 27.335 14.284 1.00 20.70 116 ASN A N 1
ATOM 859 C CA . ASN A 1 117 ? 24.477 27.476 15.182 1.00 19.62 116 ASN A CA 1
ATOM 860 C C . ASN A 1 117 ? 24.760 28.933 15.545 1.00 21.83 116 ASN A C 1
ATOM 861 O O . ASN A 1 117 ? 25.179 29.233 16.663 1.00 22.47 116 ASN A O 1
ATOM 866 N N . GLN A 1 118 ? 24.522 29.829 14.592 1.00 22.91 117 GLN A N 1
ATOM 867 C CA . GLN A 1 118 ? 24.671 31.264 14.806 1.00 23.85 117 GLN A CA 1
ATOM 868 C C . GLN A 1 118 ? 23.789 31.792 15.919 1.00 22.15 117 GLN A C 1
ATOM 869 O O . GLN A 1 118 ? 24.170 32.730 16.612 1.00 29.78 117 GLN A O 1
ATOM 875 N N . VAL A 1 119 ? 22.595 31.227 16.066 1.00 18.96 118 VAL A N 1
ATOM 876 C CA . VAL A 1 119 ? 21.601 31.810 16.957 1.00 21.69 118 VAL A CA 1
ATOM 877 C C . VAL A 1 119 ? 21.410 31.065 18.286 1.00 19.24 118 VAL A C 1
ATOM 878 O O . VAL A 1 119 ? 20.935 31.658 19.262 1.00 22.24 118 VAL A O 1
ATOM 882 N N . VAL A 1 120 ? 21.768 29.779 18.346 1.00 17.90 119 VAL A N 1
ATOM 883 C CA . VAL A 1 120 ? 21.701 29.048 19.613 1.00 22.17 119 VAL A CA 1
ATOM 884 C C . VAL A 1 120 ? 23.011 28.341 20.005 1.00 22.59 119 VAL A C 1
ATOM 885 O O . VAL A 1 120 ? 23.063 27.661 21.030 1.00 25.42 119 VAL A O 1
ATOM 889 N N . GLY A 1 121 ? 24.063 28.517 19.214 1.00 23.78 120 GLY A N 1
ATOM 890 C CA . GLY A 1 121 ? 25.329 27.842 19.476 1.00 27.48 120 GLY A CA 1
ATOM 891 C C . GLY A 1 121 ? 26.201 28.473 20.550 1.00 27.60 120 GLY A C 1
ATOM 892 O O . GLY A 1 121 ? 25.775 29.396 21.247 1.00 25.29 120 GLY A O 1
ATOM 893 N N . MET A 1 122 ? 27.440 27.994 20.665 1.00 20.30 121 MET A N 1
ATOM 894 C CA . MET A 1 122 ? 28.351 28.417 21.741 1.00 19.67 121 MET A CA 1
ATOM 895 C C . MET A 1 122 ? 28.568 29.923 21.953 1.00 23.40 121 MET A C 1
ATOM 896 O O . MET A 1 122 ? 28.429 30.398 23.074 1.00 23.09 121 MET A O 1
ATOM 901 N N . PRO A 1 123 ? 28.971 30.672 20.908 1.00 28.10 122 PRO A N 1
ATOM 902 C CA . PRO A 1 123 ? 29.277 32.083 21.191 1.00 26.10 122 PRO A CA 1
ATOM 903 C C . PRO A 1 123 ? 28.067 32.863 21.715 1.00 30.74 122 PRO A C 1
ATOM 904 O O . PRO A 1 123 ? 28.234 33.820 22.472 1.00 26.08 122 PRO A O 1
ATOM 908 N N . VAL A 1 124 ? 26.872 32.440 21.318 1.00 21.95 123 VAL A N 1
ATOM 909 C CA . VAL A 1 124 ? 25.628 32.986 21.858 1.00 33.22 123 VAL A CA 1
ATOM 910 C C . VAL A 1 124 ? 25.436 32.653 23.346 1.00 25.70 123 VAL A C 1
ATOM 911 O O . VAL A 1 124 ? 25.048 33.518 24.139 1.00 23.69 123 VAL A O 1
ATOM 915 N N . VAL A 1 125 ? 25.703 31.405 23.725 1.00 18.36 124 VAL A N 1
ATOM 916 C CA . VAL A 1 125 ? 25.679 31.006 25.123 1.00 15.54 124 VAL A CA 1
ATOM 917 C C . VAL A 1 125 ? 26.675 31.828 25.926 1.00 18.40 124 VAL A C 1
ATOM 918 O O . VAL A 1 125 ? 26.353 32.345 27.002 1.00 20.64 124 VAL A O 1
ATOM 922 N N . ASP A 1 126 ? 27.884 31.971 25.401 1.00 18.38 125 ASP A N 1
ATOM 923 C CA . ASP A 1 126 ? 28.898 32.678 26.156 1.00 23.33 125 ASP A CA 1
ATOM 924 C C . ASP A 1 126 ? 28.449 34.131 26.342 1.00 25.24 125 ASP A C 1
ATOM 925 O O . ASP A 1 126 ? 28.604 34.687 27.430 1.00 28.67 125 ASP A O 1
ATOM 930 N N . LYS A 1 127 ? 27.840 34.720 25.310 1.00 18.88 126 LYS A N 1
ATOM 931 C CA . LYS A 1 127 ? 27.286 36.077 25.388 1.00 25.66 126 LYS A CA 1
ATOM 932 C C . LYS A 1 127 ? 26.082 36.261 26.329 1.00 19.47 126 LYS A C 1
ATOM 933 O O . LYS A 1 127 ? 25.968 37.302 26.976 1.00 20.42 126 LYS A O 1
ATOM 939 N N . LEU A 1 128 ? 25.168 35.295 26.383 1.00 17.08 127 LEU A N 1
ATOM 940 C CA . LEU A 1 128 ? 24.020 35.384 27.289 1.00 14.13 127 LEU A CA 1
ATOM 941 C C . LEU A 1 128 ? 24.293 34.799 28.673 1.00 14.11 127 LEU A C 1
ATOM 942 O O . LEU A 1 128 ? 23.402 34.744 29.511 1.00 12.45 127 LEU A O 1
ATOM 947 N N . GLU A 1 129 ? 25.521 34.366 28.918 1.00 15.94 128 GLU A N 1
ATOM 948 C CA . GLU A 1 129 ? 25.794 33.653 30.162 1.00 17.01 128 GLU A CA 1
ATOM 949 C C . GLU A 1 129 ? 25.434 34.447 31.418 1.00 13.66 128 GLU A C 1
ATOM 950 O O . GLU A 1 129 ? 24.904 33.880 32.364 1.00 13.53 128 GLU A O 1
ATOM 956 N N . ASN A 1 130 ? 25.677 35.752 31.420 1.00 14.05 129 ASN A N 1
ATOM 957 C CA . ASN A 1 130 ? 25.326 36.572 32.577 1.00 12.56 129 ASN A CA 1
ATOM 958 C C . ASN A 1 130 ? 23.829 36.600 32.824 1.00 12.74 129 ASN A C 1
ATOM 959 O O . ASN A 1 130 ? 23.394 36.581 33.976 1.00 13.64 129 ASN A O 1
ATOM 964 N N . ARG A 1 131 ? 23.032 36.649 31.762 1.00 12.64 130 ARG A N 1
ATOM 965 C CA . ARG A 1 131 ? 21.583 36.630 31.928 1.00 12.09 130 ARG A CA 1
ATOM 966 C C . ARG A 1 131 ? 21.119 35.273 32.446 1.00 11.73 130 ARG A C 1
ATOM 967 O O . ARG A 1 131 ? 20.163 35.193 33.222 1.00 12.20 130 ARG A O 1
ATOM 975 N N . ILE A 1 132 ? 21.754 34.193 31.985 1.00 11.32 131 ILE A N 1
ATOM 976 C CA . ILE A 1 132 ? 21.410 32.844 32.438 1.00 12.20 131 ILE A CA 1
ATOM 977 C C . ILE A 1 132 ? 21.672 32.728 33.939 1.00 11.27 131 ILE A C 1
ATOM 978 O O . ILE A 1 132 ? 20.806 32.299 34.707 1.00 12.11 131 ILE A O 1
ATOM 983 N N . GLN A 1 133 ? 22.860 33.153 34.346 1.00 11.99 132 GLN A N 1
ATOM 984 C CA . GLN A 1 133 ? 23.248 33.151 35.747 1.00 13.24 132 GLN A CA 1
ATOM 985 C C . GLN A 1 133 ? 22.299 34.027 36.583 1.00 12.56 132 GLN A C 1
ATOM 986 O O . GLN A 1 133 ? 21.823 33.617 37.652 1.00 13.28 132 GLN A O 1
ATOM 992 N N . GLU A 1 134 ? 22.001 35.225 36.085 1.00 12.60 133 GLU A N 1
ATOM 993 C CA . GLU A 1 134 ? 21.130 36.170 36.773 1.00 13.04 133 GLU A CA 1
ATOM 994 C C . GLU A 1 134 ? 19.761 35.557 37.033 1.00 12.36 133 GLU A C 1
ATOM 995 O O . GLU A 1 134 ? 19.214 35.653 38.143 1.00 13.78 133 GLU A O 1
ATOM 1001 N N . LEU A 1 135 ? 19.182 34.956 35.999 1.00 11.62 134 LEU A N 1
ATOM 1002 C CA . LEU A 1 135 ? 17.834 34.434 36.133 1.00 12.75 134 LEU A CA 1
ATOM 1003 C C . LEU A 1 135 ? 17.755 33.251 37.084 1.00 11.97 134 LEU A C 1
ATOM 1004 O O . LEU A 1 135 ? 16.809 33.159 37.872 1.00 12.92 134 LEU A O 1
ATOM 1009 N N . ALA A 1 136 ? 18.724 32.345 37.018 1.00 12.19 135 ALA A N 1
ATOM 1010 C CA . ALA A 1 136 ? 18.724 31.210 37.937 1.00 11.91 135 ALA A CA 1
ATOM 1011 C C . ALA A 1 136 ? 18.759 31.709 39.377 1.00 12.36 135 ALA A C 1
ATOM 1012 O O . ALA A 1 136 ? 17.983 31.254 40.225 1.00 13.47 135 ALA A O 1
ATOM 1014 N N . CYS A 1 137 ? 19.674 32.626 39.662 1.00 12.77 136 CYS A N 1
ATOM 1015 C CA . CYS A 1 137 ? 19.820 33.141 41.014 1.00 12.76 136 CYS A CA 1
ATOM 1016 C C . CYS A 1 137 ? 18.545 33.839 41.478 1.00 14.06 136 CYS A C 1
ATOM 1017 O O . CYS A 1 137 ? 18.111 33.661 42.621 1.00 14.52 136 CYS A O 1
ATOM 1020 N N . SER A 1 138 ? 17.943 34.630 40.599 1.00 12.98 137 SER A N 1
ATOM 1021 C CA . SER A 1 138 ? 16.719 35.339 40.933 1.00 14.53 137 SER A CA 1
ATOM 1022 C C . SER A 1 138 ? 15.568 34.388 41.263 1.00 13.39 137 SER A C 1
ATOM 1023 O O . SER A 1 138 ? 14.885 34.539 42.272 1.00 14.17 137 SER A O 1
ATOM 1026 N N . LEU A 1 139 ? 15.334 33.420 40.391 1.00 12.29 138 LEU A N 1
ATOM 1027 C CA . LEU A 1 139 ? 14.243 32.469 40.589 1.00 12.59 138 LEU A CA 1
ATOM 1028 C C . LEU A 1 139 ? 14.426 31.673 41.876 1.00 12.85 138 LEU A C 1
ATOM 1029 O O . LEU A 1 139 ? 13.488 31.501 42.659 1.00 13.92 138 LEU A O 1
ATOM 1034 N N . ILE A 1 140 ? 15.639 31.191 42.097 1.00 11.90 139 ILE A N 1
ATOM 1035 C CA . ILE A 1 140 ? 15.889 30.344 43.247 1.00 12.60 139 ILE A CA 1
ATOM 1036 C C . ILE A 1 140 ? 15.785 31.144 44.546 1.00 12.82 139 ILE A C 1
ATOM 1037 O O . ILE A 1 140 ? 15.166 30.689 45.517 1.00 13.66 139 ILE A O 1
ATOM 1042 N N . GLU A 1 141 ? 16.352 32.347 44.575 1.00 13.38 140 GLU A N 1
ATOM 1043 C CA . GLU A 1 141 ? 16.276 33.177 45.773 1.00 14.08 140 GLU A CA 1
ATOM 1044 C C . GLU A 1 141 ? 14.837 33.522 46.128 1.00 16.44 140 GLU A C 1
ATOM 1045 O O . GLU A 1 141 ? 14.480 33.584 47.302 1.00 16.89 140 GLU A O 1
ATOM 1051 N N . SER A 1 142 ? 14.003 33.723 45.115 1.00 15.88 141 SER A N 1
ATOM 1052 C CA . SER A 1 142 ? 12.596 34.003 45.359 1.00 18.70 141 SER A CA 1
ATOM 1053 C C . SER A 1 142 ? 11.877 32.808 45.989 1.00 16.67 141 SER A C 1
ATOM 1054 O O . SER A 1 142 ? 11.055 32.974 46.888 1.00 18.65 141 SER A O 1
ATOM 1057 N N . LEU A 1 143 ? 12.197 31.601 45.537 1.00 14.46 142 LEU A N 1
ATOM 1058 C CA . LEU A 1 143 ? 11.565 30.401 46.087 1.00 14.34 142 LEU A CA 1
ATOM 1059 C C . LEU A 1 143 ? 12.104 30.012 47.457 1.00 14.41 142 LEU A C 1
ATOM 1060 O O . LEU A 1 143 ? 11.382 29.439 48.283 1.00 16.37 142 LEU A O 1
ATOM 1065 N N . ARG A 1 144 ? 13.385 30.300 47.674 1.00 15.38 143 ARG A N 1
ATOM 1066 C CA . ARG A 1 144 ? 14.118 29.813 48.844 1.00 15.78 143 ARG A CA 1
ATOM 1067 C C . ARG A 1 144 ? 13.404 29.939 50.211 1.00 16.49 143 ARG A C 1
ATOM 1068 O O . ARG A 1 144 ? 13.364 28.964 50.967 1.00 18.12 143 ARG A O 1
ATOM 1076 N N . PRO A 1 145 ? 12.834 31.116 50.536 1.00 16.66 144 PRO A N 1
ATOM 1077 C CA . PRO A 1 145 ? 12.201 31.250 51.861 1.00 18.22 144 PRO A CA 1
ATOM 1078 C C . PRO A 1 145 ? 10.860 30.520 51.995 1.00 18.41 144 PRO A C 1
ATOM 1079 O O . PRO A 1 145 ? 10.331 30.427 53.108 1.00 19.44 144 PRO A O 1
ATOM 1083 N N . GLN A 1 146 ? 10.315 30.030 50.886 1.00 17.49 145 GLN A N 1
ATOM 1084 C CA . GLN A 1 146 ? 8.996 29.393 50.901 1.00 19.93 145 GLN A CA 1
ATOM 1085 C C . GLN A 1 146 ? 8.988 28.044 51.612 1.00 16.90 145 GLN A C 1
ATOM 1086 O O . GLN A 1 146 ? 7.992 27.667 52.217 1.00 20.45 145 GLN A O 1
ATOM 1092 N N . GLY A 1 147 ? 10.079 27.290 51.485 1.00 16.33 146 GLY A N 1
ATOM 1093 C CA . GLY A 1 147 ? 10.145 25.946 52.037 1.00 17.89 146 GLY A CA 1
ATOM 1094 C C . GLY A 1 147 ? 9.369 24.926 51.223 1.00 16.26 146 GLY A C 1
ATOM 1095 O O . GLY A 1 147 ? 9.099 23.818 51.702 1.00 17.57 146 GLY A O 1
ATOM 1096 N N . GLN A 1 148 ? 9.001 25.304 50.000 1.00 15.70 147 GLN A N 1
ATOM 1097 C CA . GLN A 1 148 ? 8.265 24.417 49.106 1.00 15.45 147 GLN A CA 1
ATOM 1098 C C . GLN A 1 148 ? 8.158 25.054 47.736 1.00 16.08 147 GLN A C 1
ATOM 1099 O O . GLN A 1 148 ? 8.250 26.282 47.616 1.00 17.25 147 GLN A O 1
ATOM 1105 N N . CYS A 1 149 ? 7.967 24.226 46.711 1.00 15.81 148 CYS A N 1
ATOM 1106 C CA . CYS A 1 149 ? 7.622 24.714 45.374 1.00 17.08 148 CYS A CA 1
ATOM 1107 C C . CYS A 1 149 ? 7.053 23.570 44.538 1.00 16.69 148 CYS A C 1
ATOM 1108 O O . CYS A 1 149 ? 7.213 22.400 44.914 1.00 15.57 148 CYS A O 1
ATOM 1111 N N . ASN A 1 150 ? 6.364 23.886 43.433 1.00 16.82 149 ASN A N 1
ATOM 1112 C CA . ASN A 1 150 ? 6.164 22.882 42.372 1.00 16.30 149 ASN A CA 1
ATOM 1113 C C . ASN A 1 150 ? 7.212 23.184 41.353 1.00 13.85 149 ASN A C 1
ATOM 1114 O O . ASN A 1 150 ? 7.121 24.158 40.590 1.00 14.39 149 ASN A O 1
ATOM 1119 N N . PHE A 1 151 ? 8.244 22.366 41.378 1.00 13.3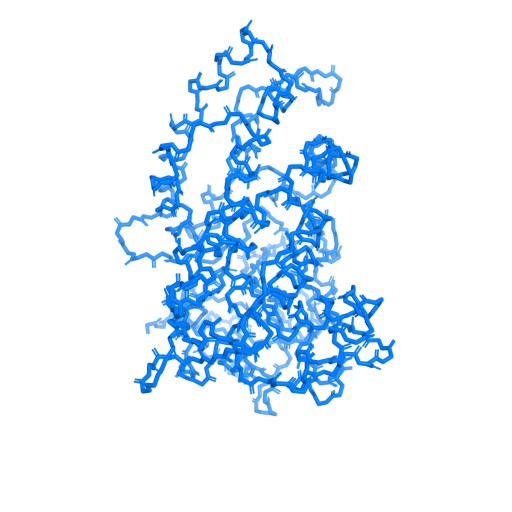6 150 PHE A N 1
ATOM 1120 C CA . PHE A 1 151 ? 9.445 22.658 40.628 1.00 12.50 150 PHE A CA 1
ATOM 1121 C C . PHE A 1 151 ? 9.185 22.799 39.134 1.00 12.92 150 PHE A C 1
ATOM 1122 O O . PHE A 1 151 ? 9.821 23.628 38.483 1.00 13.00 150 PHE A O 1
ATOM 1130 N N . THR A 1 152 ? 8.245 22.026 38.588 1.00 13.76 151 THR A N 1
ATOM 1131 C CA . THR A 1 152 ? 7.979 22.113 37.148 1.00 13.12 151 THR A CA 1
ATOM 1132 C C . THR A 1 152 ? 7.492 23.498 36.751 1.00 14.21 151 THR A C 1
ATOM 1133 O O . THR A 1 152 ? 8.012 24.107 35.817 1.00 14.64 151 THR A O 1
ATOM 1137 N N . GLU A 1 153 ? 6.515 24.020 37.472 1.00 14.12 152 GLU A N 1
ATOM 1138 C CA . GLU A 1 153 ? 5.984 25.320 37.107 1.00 15.96 152 GLU A CA 1
ATOM 1139 C C . GLU A 1 153 ? 6.820 26.489 37.638 1.00 14.44 152 GLU A C 1
ATOM 1140 O O . GLU A 1 153 ? 6.810 27.574 37.056 1.00 16.22 152 GLU A O 1
ATOM 1146 N N . ASP A 1 154 ? 7.541 26.276 38.742 1.00 13.82 153 ASP A N 1
ATOM 1147 C CA . ASP A 1 154 ? 8.208 27.377 39.437 1.00 13.74 153 ASP A CA 1
ATOM 1148 C C . ASP A 1 154 ? 9.652 27.592 38.999 1.00 13.04 153 ASP A C 1
ATOM 1149 O O . ASP A 1 154 ? 10.225 28.659 39.258 1.00 15.19 153 ASP A O 1
ATOM 1154 N N . TYR A 1 155 ? 10.265 26.590 38.377 1.00 12.20 154 TYR A N 1
ATOM 1155 C CA . TYR A 1 155 ? 11.635 26.743 37.926 1.00 10.88 154 TYR A CA 1
ATOM 1156 C C . TYR A 1 155 ? 11.894 26.076 36.581 1.00 11.67 154 TYR A C 1
ATOM 1157 O O . TYR A 1 155 ? 12.414 26.704 35.668 1.00 11.70 154 TYR A O 1
ATOM 1166 N N . ALA A 1 156 ? 11.554 24.796 36.466 1.00 10.97 155 ALA A N 1
ATOM 1167 C CA . ALA A 1 156 ? 11.904 24.025 35.271 1.00 11.10 155 ALA A CA 1
ATOM 1168 C C . ALA A 1 156 ? 11.361 24.681 34.012 1.00 11.57 155 ALA A C 1
ATOM 1169 O O . ALA A 1 156 ? 12.049 24.709 32.995 1.00 12.07 155 ALA A O 1
ATOM 1171 N N . GLU A 1 157 ? 10.140 25.199 34.083 1.00 12.25 156 GLU A N 1
ATOM 1172 C CA . GLU A 1 157 ? 9.582 25.946 32.963 1.00 12.40 156 GLU A CA 1
ATOM 1173 C C . GLU A 1 157 ? 10.156 27.373 32.826 1.00 14.68 156 GLU A C 1
ATOM 1174 O O . GLU A 1 157 ? 10.783 27.685 31.813 1.00 13.91 156 GLU A O 1
ATOM 1180 N N . PRO A 1 158 ? 9.975 28.243 33.839 1.00 13.17 157 PRO A N 1
ATOM 1181 C CA . PRO A 1 158 ? 10.339 29.639 33.561 1.00 14.25 157 PRO A CA 1
ATOM 1182 C C . PRO A 1 158 ? 11.833 29.879 33.332 1.00 13.88 157 PRO A C 1
ATOM 1183 O O . PRO A 1 158 ? 12.145 30.822 32.610 1.00 13.84 157 PRO A O 1
ATOM 1187 N N . PHE A 1 159 ? 12.728 29.091 33.921 1.00 12.80 158 PHE A N 1
ATOM 1188 C CA . PHE A 1 159 ? 14.156 29.344 33.733 1.00 13.39 158 PHE A CA 1
ATOM 1189 C C . PHE A 1 159 ? 14.594 29.208 32.253 1.00 13.27 158 PHE A C 1
ATOM 1190 O O . PHE A 1 159 ? 14.970 30.204 31.626 1.00 13.11 158 PHE A O 1
ATOM 1198 N N . PRO A 1 160 ? 14.512 28.002 31.664 1.00 12.32 159 PRO A N 1
ATOM 1199 C CA . PRO A 1 160 ? 14.941 27.924 30.259 1.00 12.86 159 PRO A CA 1
ATOM 1200 C C . PRO A 1 160 ? 14.006 28.654 29.303 1.00 12.51 159 PRO A C 1
ATOM 1201 O O . PRO A 1 160 ? 14.464 29.213 28.295 1.00 12.88 159 PRO A O 1
ATOM 1205 N N . ILE A 1 161 ? 12.710 28.679 29.594 1.00 12.41 160 ILE A N 1
ATOM 1206 C CA . ILE A 1 161 ? 11.795 29.294 28.650 1.00 14.36 160 ILE A CA 1
ATOM 1207 C C . ILE A 1 161 ? 12.010 30.804 28.586 1.00 13.96 160 ILE A C 1
ATOM 1208 O O . ILE A 1 161 ? 12.044 31.373 27.498 1.00 14.12 160 ILE A O 1
ATOM 1213 N N . ARG A 1 162 ? 12.177 31.462 29.731 1.00 13.48 161 ARG A N 1
ATOM 1214 C CA . ARG A 1 162 ? 12.418 32.901 29.700 1.00 13.54 161 ARG A CA 1
ATOM 1215 C C . ARG A 1 162 ? 13.758 33.248 29.055 1.00 14.62 161 ARG A C 1
ATOM 1216 O O . ARG A 1 162 ? 13.866 34.274 28.390 1.00 13.93 161 ARG A O 1
ATOM 1224 N N . ILE A 1 163 ? 14.775 32.409 29.243 1.00 13.67 162 ILE A N 1
ATOM 1225 C CA . ILE A 1 163 ? 16.028 32.603 28.515 1.00 13.14 162 ILE A CA 1
ATOM 1226 C C . ILE A 1 163 ? 15.798 32.482 27.010 1.00 12.44 162 ILE A C 1
ATOM 1227 O O . ILE A 1 163 ? 16.291 33.313 26.238 1.00 13.55 162 ILE A O 1
ATOM 1232 N N . PHE A 1 164 ? 15.038 31.472 26.592 1.00 14.01 163 PHE A N 1
ATOM 1233 C CA . PHE A 1 164 ? 14.742 31.341 25.170 1.00 13.33 163 PHE A CA 1
ATOM 1234 C C . PHE A 1 164 ? 13.979 32.546 24.621 1.00 14.28 163 PHE A C 1
ATOM 1235 O O . PHE A 1 164 ? 14.291 33.047 23.537 1.00 14.71 163 PHE A O 1
ATOM 1243 N N . MET A 1 165 ? 12.966 33.002 25.349 1.00 14.44 164 MET A N 1
ATOM 1244 C CA . MET A 1 165 ? 12.167 34.126 24.878 1.00 14.75 164 MET A CA 1
ATOM 1245 C C . MET A 1 165 ? 13.019 35.389 24.801 1.00 14.32 164 MET A C 1
ATOM 1246 O O . MET A 1 165 ? 12.823 36.223 23.915 1.00 17.05 164 MET A O 1
ATOM 1251 N N . LEU A 1 166 ? 13.981 35.516 25.711 1.00 15.92 165 LEU A N 1
ATOM 1252 C CA . LEU A 1 166 ? 14.941 36.610 25.678 1.00 16.81 165 LEU A CA 1
ATOM 1253 C C . LEU A 1 166 ? 15.799 36.532 24.416 1.00 15.19 165 LEU A C 1
ATOM 1254 O O . LEU A 1 166 ? 15.957 37.518 23.693 1.00 18.34 165 LEU A O 1
ATOM 1259 N N . LEU A 1 167 ? 16.344 35.352 24.146 1.00 16.30 166 LEU A N 1
ATOM 1260 C CA . LEU A 1 167 ? 17.200 35.166 22.982 1.00 16.25 166 LEU A CA 1
ATOM 1261 C C . LEU A 1 167 ? 16.422 35.369 21.683 1.00 16.41 166 LEU A C 1
ATOM 1262 O O . LEU A 1 167 ? 16.952 35.908 20.715 1.00 19.20 166 LEU A O 1
ATOM 1267 N N . ALA A 1 168 ? 15.158 34.957 21.676 1.00 17.21 167 ALA A N 1
ATOM 1268 C CA . ALA A 1 168 ? 14.301 35.104 20.502 1.00 16.74 167 ALA A CA 1
ATOM 1269 C C . ALA A 1 168 ? 13.576 36.448 20.415 1.00 16.82 167 ALA A C 1
ATOM 1270 O O . ALA A 1 168 ? 12.905 36.721 19.416 1.00 18.36 167 ALA A O 1
ATOM 1272 N N . GLY A 1 169 ? 13.685 37.280 21.449 1.00 18.05 168 GLY A N 1
ATOM 1273 C CA . GLY A 1 169 ? 13.001 38.563 21.462 1.00 18.19 168 GLY A CA 1
ATOM 1274 C C . GLY A 1 169 ? 11.484 38.459 21.427 1.00 17.50 168 GLY A C 1
ATOM 1275 O O . GLY A 1 169 ? 10.812 39.269 20.778 1.00 19.69 168 GLY A O 1
ATOM 1276 N N . LEU A 1 170 ? 10.943 37.475 22.135 1.00 17.65 169 LEU A N 1
ATOM 1277 C CA . LEU A 1 170 ? 9.503 37.257 22.160 1.00 19.06 169 LEU A CA 1
ATOM 1278 C C . LEU A 1 170 ? 8.940 37.559 23.537 1.00 19.26 169 LEU A C 1
ATOM 1279 O O . LEU A 1 170 ? 9.596 37.334 24.547 1.00 20.41 169 LEU A O 1
ATOM 1284 N N . PRO A 1 171 ? 7.709 38.078 23.582 1.00 21.41 170 PRO A N 1
ATOM 1285 C CA . PRO A 1 171 ? 7.114 38.476 24.862 1.00 21.20 170 PRO A CA 1
ATOM 1286 C C . PRO A 1 171 ? 6.759 37.282 25.750 1.00 21.89 170 PRO A C 1
ATOM 1287 O O . PRO A 1 171 ? 6.263 36.257 25.272 1.00 21.82 170 PRO A O 1
ATOM 1291 N N . GLU A 1 172 ? 7.023 37.421 27.044 1.00 23.86 171 GLU A N 1
ATOM 1292 C CA . GLU A 1 172 ? 6.835 36.322 27.990 1.00 23.23 171 GLU A CA 1
ATOM 1293 C C . GLU A 1 172 ? 5.365 35.950 28.161 1.00 25.09 171 GLU A C 1
ATOM 1294 O O . GLU A 1 172 ? 5.042 34.851 28.616 1.00 25.20 171 GLU A O 1
ATOM 1300 N N . GLU A 1 173 ? 4.478 36.852 27.764 1.00 27.76 172 GLU A N 1
ATOM 1301 C CA . GLU A 1 173 ? 3.045 36.611 27.864 1.00 27.72 172 GLU A CA 1
ATOM 1302 C C . GLU A 1 173 ? 2.578 35.550 26.863 1.00 27.87 172 GLU A C 1
ATOM 1303 O O . GLU A 1 173 ? 1.497 34.977 27.012 1.00 26.95 172 GLU A O 1
ATOM 1309 N N . ASP A 1 174 ? 3.405 35.278 25.857 1.00 21.06 173 ASP A N 1
ATOM 1310 C CA . ASP A 1 174 ? 3.103 34.248 24.863 1.00 21.95 173 ASP A CA 1
ATOM 1311 C C . ASP A 1 174 ? 3.465 32.837 25.324 1.00 19.42 173 ASP A C 1
ATOM 1312 O O . ASP A 1 174 ? 3.153 31.858 24.642 1.00 20.62 173 ASP A O 1
ATOM 1317 N N . ILE A 1 175 ? 4.131 32.728 26.471 1.00 19.04 174 ILE A N 1
ATOM 1318 C CA . ILE A 1 175 ? 4.615 31.432 26.959 1.00 21.49 174 ILE A CA 1
ATOM 1319 C C . ILE A 1 175 ? 3.533 30.338 27.120 1.00 20.33 174 ILE A C 1
ATOM 1320 O O . ILE A 1 175 ? 3.713 29.233 26.609 1.00 19.37 174 ILE A O 1
ATOM 1325 N N . PRO A 1 176 ? 2.408 30.640 27.801 1.00 20.29 175 PRO A N 1
ATOM 1326 C CA . PRO A 1 176 ? 1.406 29.578 27.982 1.00 23.87 175 PRO A CA 1
ATOM 1327 C C . PRO A 1 176 ? 0.915 28.979 26.667 1.00 20.06 175 PRO A C 1
ATOM 1328 O O . PRO A 1 176 ? 0.841 27.755 26.547 1.00 23.35 175 PRO A O 1
ATOM 1332 N N . HIS A 1 177 ? 0.582 29.830 25.701 1.00 23.42 176 HIS A N 1
ATOM 1333 C CA . HIS A 1 177 ? 0.110 29.365 24.401 1.00 22.90 176 HIS A CA 1
ATOM 1334 C C . HIS A 1 177 ? 1.148 28.515 23.661 1.00 24.79 176 HIS A C 1
ATOM 1335 O O . HIS A 1 177 ? 0.832 27.438 23.148 1.00 23.70 176 HIS A O 1
ATOM 1342 N N . LEU A 1 178 ? 2.385 28.991 23.608 1.00 18.65 177 LEU A N 1
ATOM 1343 C CA . LEU A 1 178 ? 3.423 28.271 22.889 1.00 17.75 177 LEU A CA 1
ATOM 1344 C C . LEU A 1 178 ? 3.761 26.958 23.587 1.00 19.36 177 LEU A C 1
ATOM 1345 O O . LEU A 1 178 ? 4.064 25.956 22.933 1.00 20.28 177 LEU A O 1
ATOM 1350 N N . GLY A 1 179 ? 3.709 26.972 24.915 1.00 21.13 178 GLY A N 1
ATOM 1351 C CA . GLY A 1 179 ? 3.973 25.775 25.693 1.00 20.54 178 GLY A CA 1
ATOM 1352 C C . GLY A 1 179 ? 2.931 24.705 25.432 1.00 21.93 178 GLY A C 1
ATOM 1353 O O . GLY A 1 179 ? 3.257 23.518 25.339 1.00 22.50 178 GLY A O 1
ATOM 1354 N N . TYR A 1 180 ? 1.673 25.117 25.314 1.00 20.74 179 TYR A N 1
ATOM 1355 C CA . TYR A 1 180 ? 0.602 24.188 24.988 1.00 19.49 179 TYR A CA 1
ATOM 1356 C C . TYR A 1 180 ? 0.816 23.529 23.621 1.00 23.14 179 TYR A C 1
ATOM 1357 O O . TYR A 1 180 ? 0.685 22.310 23.486 1.00 22.74 179 TYR A O 1
ATOM 1366 N N . LEU A 1 181 ? 1.137 24.334 22.612 1.00 21.56 180 LEU A N 1
ATOM 1367 C CA . LEU A 1 181 ? 1.312 23.824 21.256 1.00 21.59 180 LEU A CA 1
ATOM 1368 C C . LEU A 1 181 ? 2.484 22.856 21.153 1.00 21.36 180 LEU A C 1
ATOM 1369 O O . LEU A 1 181 ? 2.377 21.804 20.519 1.00 20.39 180 LEU A O 1
ATOM 1374 N N . THR A 1 182 ? 3.603 23.208 21.777 1.00 19.37 181 THR A N 1
ATOM 1375 C CA . THR A 1 182 ? 4.764 22.329 21.767 1.00 18.65 181 THR A CA 1
ATOM 1376 C C . THR A 1 182 ? 4.469 21.017 22.487 1.00 18.89 181 THR A C 1
ATOM 1377 O O . THR A 1 182 ? 4.882 19.947 22.022 1.00 19.58 181 THR A O 1
ATOM 1381 N N . ASP A 1 183 ? 3.727 21.084 23.593 1.00 18.80 182 ASP A N 1
ATOM 1382 C CA . ASP A 1 183 ? 3.278 19.877 24.291 1.00 19.15 182 ASP A CA 1
ATOM 1383 C C . ASP A 1 183 ? 2.503 18.950 23.352 1.00 21.93 182 ASP A C 1
ATOM 1384 O O . ASP A 1 183 ? 2.645 17.723 23.402 1.00 20.60 182 ASP A O 1
ATOM 1389 N N . GLN A 1 184 ? 1.645 19.534 22.519 1.00 20.95 183 GLN A N 1
ATOM 1390 C CA . GLN A 1 184 ? 0.828 18.747 21.605 1.00 21.01 183 GLN A CA 1
ATOM 1391 C C . GLN A 1 184 ? 1.661 18.028 20.543 1.00 20.91 183 GLN A C 1
ATOM 1392 O O . GLN A 1 184 ? 1.260 16.969 20.050 1.00 22.83 183 GLN A O 1
ATOM 1398 N N . MET A 1 185 ? 2.820 18.583 20.206 1.00 17.70 184 MET A N 1
ATOM 1399 C CA . MET A 1 185 ? 3.674 17.986 19.181 1.00 21.02 184 MET A CA 1
ATOM 1400 C C . MET A 1 185 ? 4.517 16.818 19.696 1.00 18.83 184 MET A C 1
ATOM 1401 O O . MET A 1 185 ? 4.805 15.885 18.946 1.00 23.26 184 MET A O 1
ATOM 1406 N N . THR A 1 186 ? 4.906 16.869 20.967 1.00 16.01 185 THR A N 1
ATOM 1407 C CA . THR A 1 186 ? 5.800 15.853 21.521 1.00 16.40 185 THR A CA 1
ATOM 1408 C C . THR A 1 186 ? 5.077 14.832 22.401 1.00 15.55 185 THR A C 1
ATOM 1409 O O . THR A 1 186 ? 5.493 13.673 22.480 1.00 15.25 185 THR A O 1
ATOM 1413 N N . ARG A 1 187 ? 3.999 15.255 23.059 1.00 15.08 186 ARG A N 1
ATOM 1414 C CA . ARG A 1 187 ? 3.198 14.379 23.910 1.00 16.03 186 ARG A CA 1
ATOM 1415 C C . ARG A 1 187 ? 1.705 14.619 23.665 1.00 20.38 186 ARG A C 1
ATOM 1416 O O . ARG A 1 187 ? 0.985 15.052 24.573 1.00 23.48 186 ARG A O 1
ATOM 1424 N N . PRO A 1 188 ? 1.228 14.315 22.443 1.00 19.87 187 PRO A N 1
ATOM 1425 C CA . PRO A 1 188 ? -0.141 14.643 22.011 1.00 21.28 187 PRO A CA 1
ATOM 1426 C C . PRO A 1 188 ? -1.262 14.201 22.961 1.00 33.09 187 PRO A C 1
ATOM 1427 O O . PRO A 1 188 ? -1.190 13.140 23.581 1.00 28.31 187 PRO A O 1
ATOM 1431 N N . ASP A 1 189 ? -2.287 15.052 23.043 1.00 38.05 188 ASP A N 1
ATOM 1432 C CA . ASP A 1 189 ? -3.427 14.933 23.956 1.00 46.87 188 ASP A CA 1
ATOM 1433 C C . ASP A 1 189 ? -4.558 14.172 23.288 1.00 47.07 188 ASP A C 1
ATOM 1434 O O . ASP A 1 189 ? -5.434 13.610 23.952 1.00 49.23 188 ASP A O 1
ATOM 1439 N N . GLY A 1 190 ? -4.548 14.186 21.961 1.00 39.47 189 GLY A N 1
ATOM 1440 C CA . GLY A 1 190 ? -5.707 13.787 21.189 1.00 36.95 189 GLY A CA 1
ATOM 1441 C C . GLY A 1 190 ? -6.525 15.006 20.791 1.00 32.45 189 GLY A C 1
ATOM 1442 O O . GLY A 1 190 ? -7.345 14.936 19.878 1.00 31.72 189 GLY A O 1
ATOM 1443 N N . SER A 1 191 ? -6.295 16.132 21.464 1.00 29.54 190 SER A N 1
ATOM 1444 C CA . SER A 1 191 ? -7.090 17.339 21.222 1.00 32.62 190 SER A CA 1
ATOM 1445 C C . SER A 1 191 ? -6.793 17.996 19.872 1.00 30.82 190 SER A C 1
ATOM 1446 O O . SER A 1 191 ? -7.637 18.708 19.320 1.00 37.21 190 SER A O 1
ATOM 1449 N N . MET A 1 192 ? -5.592 17.767 19.351 1.00 33.17 191 MET A N 1
ATOM 1450 C CA . MET A 1 192 ? -5.247 18.256 18.022 1.00 36.90 191 MET A CA 1
ATOM 1451 C C . MET A 1 192 ? -4.148 17.415 17.377 1.00 31.30 191 MET A C 1
ATOM 1452 O O . MET A 1 192 ? -3.247 16.912 18.055 1.00 33.07 191 MET A O 1
ATOM 1457 N N . THR A 1 193 ? -4.253 17.247 16.062 1.00 34.67 192 THR A N 1
ATOM 1458 C CA . THR A 1 193 ? -3.232 16.548 15.297 1.00 35.78 192 THR A CA 1
ATOM 1459 C C . THR A 1 193 ? -1.944 17.347 15.333 1.00 33.52 192 THR A C 1
ATOM 1460 O O . THR A 1 193 ? -1.949 18.532 15.674 1.00 31.84 192 THR A O 1
ATOM 1464 N N . PHE A 1 194 ? -0.839 16.692 14.992 1.00 34.11 193 PHE A N 1
ATOM 1465 C CA . PHE A 1 194 ? 0.443 17.370 14.875 1.00 28.23 193 PHE A CA 1
ATOM 1466 C C . PHE A 1 194 ? 0.327 18.542 13.901 1.00 29.27 193 PHE A C 1
ATOM 1467 O O . PHE A 1 194 ? 0.768 19.648 14.198 1.00 26.13 193 PHE A O 1
ATOM 1475 N N . ALA A 1 195 ? -0.289 18.299 12.748 1.00 29.01 194 ALA A N 1
ATOM 1476 C CA . ALA A 1 195 ? -0.417 19.320 11.712 1.00 29.88 194 ALA A CA 1
ATOM 1477 C C . ALA A 1 195 ? -1.130 20.579 12.208 1.00 31.83 194 ALA A C 1
ATOM 1478 O O . ALA A 1 195 ? -0.726 21.699 11.894 1.00 29.04 194 ALA A O 1
ATOM 1480 N N . GLU A 1 196 ? -2.186 20.391 12.988 1.00 32.26 195 GLU A N 1
ATOM 1481 C CA . GLU A 1 196 ? -2.934 21.520 13.525 1.00 29.52 195 GLU A CA 1
ATOM 1482 C C . GLU A 1 196 ? -2.120 22.309 14.556 1.00 25.98 195 GLU A C 1
ATOM 1483 O O . GLU A 1 196 ? -2.179 23.539 14.594 1.00 26.57 195 GLU A O 1
ATOM 1489 N N . ALA A 1 197 ? -1.369 21.600 15.393 1.00 24.76 196 ALA A N 1
ATOM 1490 C CA . ALA A 1 197 ? -0.499 22.254 16.363 1.00 24.14 196 ALA A CA 1
ATOM 1491 C C . ALA A 1 197 ? 0.600 23.015 15.634 1.00 22.10 196 ALA A C 1
ATOM 1492 O O . ALA A 1 197 ? 0.919 24.156 15.980 1.00 22.07 196 ALA A O 1
ATOM 1494 N N . LYS A 1 198 ? 1.174 22.369 14.624 1.00 22.32 197 LYS A N 1
ATOM 1495 C CA . LYS A 1 198 ? 2.237 22.966 13.824 1.00 27.65 197 LYS A CA 1
ATOM 1496 C C . LYS A 1 198 ? 1.752 24.228 13.112 1.00 25.22 197 LYS A C 1
ATOM 1497 O O . LYS A 1 198 ? 2.454 25.245 13.076 1.00 24.24 197 LYS A O 1
ATOM 1503 N N . GLU A 1 199 ? 0.548 24.169 12.555 1.00 25.66 198 GLU A N 1
ATOM 1504 C CA . GLU A 1 199 ? -0.008 25.322 11.856 1.00 25.70 198 GLU A CA 1
ATOM 1505 C C . GLU A 1 199 ? -0.267 26.503 12.791 1.00 25.91 198 GLU A C 1
ATOM 1506 O O . GLU A 1 199 ? -0.093 27.658 12.404 1.00 25.73 198 GLU A O 1
ATOM 1512 N N . ALA A 1 200 ? -0.689 26.210 14.016 1.00 24.95 199 ALA A N 1
ATOM 1513 C CA . ALA A 1 200 ? -0.923 27.252 15.007 1.00 24.47 199 ALA A CA 1
ATOM 1514 C C . ALA A 1 200 ? 0.391 27.922 15.408 1.00 22.19 199 ALA A C 1
ATOM 1515 O O . ALA A 1 200 ? 0.451 29.143 15.591 1.00 23.32 199 ALA A O 1
ATOM 1517 N N . LEU A 1 201 ? 1.443 27.121 15.542 1.00 20.66 200 LEU A N 1
ATOM 1518 C CA . LEU A 1 201 ? 2.765 27.659 15.802 1.00 18.04 200 LEU A CA 1
ATOM 1519 C C . LEU A 1 201 ? 3.210 28.558 14.649 1.00 20.92 200 LEU A C 1
ATOM 1520 O O . LEU A 1 201 ? 3.716 29.666 14.867 1.00 21.11 200 LEU A O 1
ATOM 1525 N N . TYR A 1 202 ? 3.029 28.070 13.425 1.00 21.39 201 TYR A N 1
ATOM 1526 C CA . TYR A 1 202 ? 3.370 28.840 12.230 1.00 23.37 201 TYR A CA 1
ATOM 1527 C C . TYR A 1 202 ? 2.578 30.142 12.119 1.00 23.76 201 TYR A C 1
ATOM 1528 O O . TYR A 1 202 ? 3.127 31.189 11.761 1.00 26.24 201 TYR A O 1
ATOM 1537 N N . ASP A 1 203 ? 1.288 30.082 12.430 1.00 23.54 202 ASP A N 1
ATOM 1538 C CA . ASP A 1 203 ? 0.454 31.278 12.357 1.00 27.13 202 ASP A CA 1
ATOM 1539 C C . ASP A 1 203 ? 0.911 32.321 13.372 1.00 25.96 202 ASP A C 1
ATOM 1540 O O . ASP A 1 203 ? 0.767 33.518 13.148 1.00 24.57 202 ASP A O 1
ATOM 1545 N N . TYR A 1 204 ? 1.468 31.862 14.488 1.00 25.18 203 TYR A N 1
ATOM 1546 C CA . TYR A 1 204 ? 2.048 32.766 15.475 1.00 24.20 203 TYR A CA 1
ATOM 1547 C C . TYR A 1 204 ? 3.298 33.445 14.911 1.00 20.83 203 TYR A C 1
ATOM 1548 O O . TYR A 1 204 ? 3.464 34.656 15.032 1.00 21.46 203 TYR A O 1
ATOM 1557 N N . LEU A 1 205 ? 4.161 32.657 14.278 1.00 20.59 204 LEU A N 1
ATOM 1558 C CA . LEU A 1 205 ? 5.443 33.150 13.784 1.00 21.01 204 LEU A CA 1
ATOM 1559 C C . LEU A 1 205 ? 5.353 34.018 12.535 1.00 21.16 204 LEU A C 1
ATOM 1560 O O . LEU A 1 205 ? 6.161 34.928 12.357 1.00 21.93 204 LEU A O 1
ATOM 1565 N N . ILE A 1 206 ? 4.386 33.722 11.671 1.00 21.98 205 ILE A N 1
ATOM 1566 C CA . ILE A 1 206 ? 4.297 34.360 10.361 1.00 23.18 205 ILE A CA 1
ATOM 1567 C C . ILE A 1 206 ? 4.354 35.897 10.381 1.00 24.17 205 ILE A C 1
ATOM 1568 O O . ILE A 1 206 ? 5.191 36.482 9.691 1.00 24.63 205 ILE A O 1
ATOM 1573 N N . PRO A 1 207 ? 3.503 36.559 11.191 1.00 24.64 206 PRO A N 1
ATOM 1574 C CA . PRO A 1 207 ? 3.608 38.025 11.159 1.00 25.75 206 PRO A CA 1
ATOM 1575 C C . PRO A 1 207 ? 4.864 38.564 11.845 1.00 25.17 206 PRO A C 1
ATOM 1576 O O . PRO A 1 207 ? 5.351 39.626 11.466 1.00 26.08 206 PRO A O 1
ATOM 1580 N N . ILE A 1 208 ? 5.385 37.842 12.829 1.00 24.24 207 ILE A N 1
ATOM 1581 C CA . ILE A 1 208 ? 6.595 38.269 13.521 1.00 24.27 207 ILE A CA 1
ATOM 1582 C C . ILE A 1 208 ? 7.806 38.238 12.587 1.00 23.35 207 ILE A C 1
ATOM 1583 O O . ILE A 1 208 ? 8.628 39.164 12.573 1.00 24.67 207 ILE A O 1
ATOM 1588 N N . ILE A 1 209 ? 7.904 37.169 11.804 1.00 23.70 208 ILE A N 1
ATOM 1589 C CA . ILE A 1 209 ? 8.961 37.041 10.805 1.00 23.78 208 ILE A CA 1
ATOM 1590 C C . ILE A 1 209 ? 8.894 38.156 9.750 1.00 25.15 208 ILE A C 1
ATOM 1591 O O . ILE A 1 209 ? 9.916 38.737 9.369 1.00 26.18 208 ILE A O 1
ATOM 1596 N N . GLU A 1 210 ? 7.689 38.483 9.296 1.00 25.96 209 GLU A N 1
ATOM 1597 C CA . GLU A 1 210 ? 7.529 39.585 8.350 1.00 27.25 209 GLU A CA 1
ATOM 1598 C C . GLU A 1 210 ? 7.944 40.931 8.958 1.00 27.97 209 GLU A C 1
ATOM 1599 O O . GLU A 1 210 ? 8.607 41.742 8.298 1.00 29.09 209 GLU A O 1
ATOM 1605 N N . GLN A 1 211 ? 7.551 41.159 10.212 1.00 28.13 210 GLN A N 1
ATOM 1606 C CA . GLN A 1 211 ? 7.911 42.379 10.934 1.00 28.97 210 GLN A CA 1
ATOM 1607 C C . GLN A 1 211 ? 9.420 42.494 11.009 1.00 27.96 210 GLN A C 1
ATOM 1608 O O . GLN A 1 211 ? 9.987 43.581 10.840 1.00 29.17 210 GLN A O 1
ATOM 1614 N N . ARG A 1 212 ? 10.073 41.367 11.269 1.00 28.26 211 ARG A N 1
ATOM 1615 C CA . ARG A 1 212 ? 11.508 41.394 11.495 1.00 27.48 211 ARG A CA 1
ATOM 1616 C C . ARG A 1 212 ? 12.344 41.253 10.218 1.00 28.72 211 ARG A C 1
ATOM 1617 O O . ARG A 1 212 ? 13.555 41.495 10.228 1.00 29.37 211 ARG A O 1
ATOM 1625 N N . ARG A 1 213 ? 11.685 40.906 9.113 1.00 27.43 212 ARG A N 1
ATOM 1626 C CA . ARG A 1 213 ? 12.290 41.058 7.794 1.00 29.06 212 ARG A CA 1
ATOM 1627 C C . ARG A 1 213 ? 12.248 42.535 7.382 1.00 31.20 212 ARG A C 1
ATOM 1628 O O . ARG A 1 213 ? 13.155 43.020 6.703 1.00 32.40 212 ARG A O 1
ATOM 1636 N N . GLN A 1 214 ? 11.191 43.242 7.796 1.00 30.97 213 GLN A N 1
ATOM 1637 C CA . GLN A 1 214 ? 11.024 44.668 7.503 1.00 39.36 213 GLN A CA 1
ATOM 1638 C C . GLN A 1 214 ? 11.925 45.536 8.384 1.00 36.57 213 GLN A C 1
ATOM 1639 O O . GLN A 1 214 ? 12.592 46.458 7.896 1.00 37.71 213 GLN A O 1
ATOM 1645 N N . LYS A 1 215 ? 11.912 45.251 9.685 1.00 35.85 214 LYS A N 1
ATOM 1646 C CA . LYS A 1 215 ? 12.714 45.980 10.666 1.00 39.34 214 LYS A CA 1
ATOM 1647 C C . LYS A 1 215 ? 13.534 44.997 11.504 1.00 35.63 214 LYS A C 1
ATOM 1648 O O . LYS A 1 215 ? 13.099 44.571 12.578 1.00 35.24 214 LYS A O 1
ATOM 1654 N N . PRO A 1 216 ? 14.726 44.626 11.014 1.00 31.58 215 PRO A N 1
ATOM 1655 C CA . PRO A 1 216 ? 15.566 43.625 11.690 1.00 31.30 215 PRO A CA 1
ATOM 1656 C C . PRO A 1 216 ? 16.060 44.057 13.069 1.00 30.75 215 PRO A C 1
ATOM 1657 O O . PRO A 1 216 ? 16.482 45.202 13.254 1.00 32.28 215 PRO A O 1
ATOM 1661 N N . GLY A 1 217 ? 15.999 43.135 14.024 1.00 32.45 216 GLY A N 1
ATOM 1662 C CA . GLY A 1 217 ? 16.626 43.323 15.318 1.00 32.93 216 GLY A CA 1
ATOM 1663 C C . GLY A 1 217 ? 17.852 42.434 15.402 1.00 31.65 216 GLY A C 1
ATOM 1664 O O . GLY A 1 217 ? 18.367 41.980 14.380 1.00 30.97 216 GLY A O 1
ATOM 1665 N N . THR A 1 218 ? 18.313 42.168 16.617 1.00 28.54 217 THR A N 1
ATOM 1666 C CA . THR A 1 218 ? 19.512 41.368 16.822 1.00 28.81 217 THR A CA 1
ATOM 1667 C C . THR A 1 218 ? 19.164 40.051 17.508 1.00 30.10 217 THR A C 1
ATOM 1668 O O . THR A 1 218 ? 20.039 39.272 17.888 1.00 30.03 217 THR A O 1
ATOM 1672 N N . ASP A 1 219 ? 17.867 39.811 17.647 1.00 25.16 218 ASP A N 1
ATOM 1673 C CA . ASP A 1 219 ? 17.334 38.608 18.263 1.00 23.59 218 ASP A CA 1
ATOM 1674 C C . ASP A 1 219 ? 17.448 37.425 17.304 1.00 20.89 218 ASP A C 1
ATOM 1675 O O . ASP A 1 219 ? 17.638 37.623 16.099 1.00 22.82 218 ASP A O 1
ATOM 1680 N N . ALA A 1 220 ? 17.301 36.213 17.828 1.00 20.08 219 ALA A N 1
ATOM 1681 C CA . ALA A 1 220 ? 17.434 34.995 17.029 1.00 21.47 219 ALA A CA 1
ATOM 1682 C C . ALA A 1 220 ? 16.489 34.936 15.829 1.00 21.24 219 ALA A C 1
ATOM 1683 O O . ALA A 1 220 ? 16.865 34.448 14.762 1.00 19.67 219 ALA A O 1
ATOM 1685 N N . ILE A 1 221 ? 15.259 35.406 15.998 1.00 19.52 220 ILE A N 1
ATOM 1686 C CA . ILE A 1 221 ? 14.308 35.350 14.889 1.00 19.15 220 ILE A CA 1
ATOM 1687 C C . ILE A 1 221 ? 14.715 36.293 13.766 1.00 21.70 220 ILE A C 1
ATOM 1688 O O . ILE A 1 221 ? 14.699 35.917 12.590 1.00 20.95 220 ILE A O 1
ATOM 1693 N N . SER A 1 222 ? 15.104 37.506 14.132 1.00 21.43 221 SER A N 1
ATOM 1694 C CA . SER A 1 222 ? 15.604 38.462 13.157 1.00 22.94 221 SER A CA 1
ATOM 1695 C C . SER A 1 222 ? 16.789 37.893 12.392 1.00 23.20 221 SER A C 1
ATOM 1696 O O . SER A 1 222 ? 16.872 38.028 11.170 1.00 24.24 221 SER A O 1
ATOM 1699 N N . ILE A 1 223 ? 17.703 37.255 13.113 1.00 22.49 222 ILE A N 1
ATOM 1700 C CA . ILE A 1 223 ? 18.918 36.743 12.493 1.00 24.94 222 ILE A CA 1
ATOM 1701 C C . ILE A 1 223 ? 18.601 35.612 11.513 1.00 22.55 222 ILE A C 1
ATOM 1702 O O . ILE A 1 223 ? 19.122 35.585 10.395 1.00 25.90 222 ILE A O 1
ATOM 1707 N N . VAL A 1 224 ? 17.739 34.689 11.926 1.00 22.25 223 VAL A N 1
ATOM 1708 C CA . VAL A 1 224 ? 17.290 33.630 11.029 1.00 21.18 223 VAL A CA 1
ATOM 1709 C C . VAL A 1 224 ? 16.546 34.204 9.822 1.00 23.04 223 VAL A C 1
ATOM 1710 O O . VAL A 1 224 ? 16.862 33.879 8.678 1.00 24.37 223 VAL A O 1
ATOM 1714 N N . ALA A 1 225 ? 15.585 35.090 10.075 1.00 23.64 224 ALA A N 1
ATOM 1715 C CA . ALA A 1 225 ? 14.720 35.606 9.016 1.00 23.24 224 ALA A CA 1
ATOM 1716 C C . ALA A 1 225 ? 15.463 36.463 7.989 1.00 24.89 224 ALA A C 1
ATOM 1717 O O . ALA A 1 225 ? 14.972 36.673 6.877 1.00 26.98 224 ALA A O 1
ATOM 1719 N N . ASN A 1 226 ? 16.631 36.971 8.370 1.00 25.63 225 ASN A N 1
ATOM 1720 C CA . ASN A 1 226 ? 17.437 37.792 7.478 1.00 28.95 225 ASN A CA 1
ATOM 1721 C C . ASN A 1 226 ? 18.741 37.113 7.056 1.00 27.45 225 ASN A C 1
ATOM 1722 O O . ASN A 1 226 ? 19.615 37.749 6.458 1.00 29.22 225 ASN A O 1
ATOM 1727 N N . GLY A 1 227 ? 18.862 35.821 7.354 1.00 28.73 226 GLY A N 1
ATOM 1728 C CA . GLY A 1 227 ? 20.060 35.067 7.022 1.00 32.86 226 GLY A CA 1
ATOM 1729 C C . GLY A 1 227 ? 20.191 34.696 5.553 1.00 30.98 226 GLY A C 1
ATOM 1730 O O . GLY A 1 227 ? 19.307 34.979 4.748 1.00 32.16 226 GLY A O 1
ATOM 1731 N N . GLN A 1 228 ? 21.300 34.046 5.212 1.00 41.44 227 GLN A N 1
ATOM 1732 C CA . GLN A 1 228 ? 21.595 33.666 3.833 1.00 41.61 227 GLN A CA 1
ATOM 1733 C C . GLN A 1 228 ? 21.736 32.151 3.636 1.00 42.88 227 GLN A C 1
ATOM 1734 O O . GLN A 1 228 ? 22.390 31.476 4.428 1.00 43.48 227 GLN A O 1
ATOM 1740 N N . VAL A 1 229 ? 21.119 31.627 2.577 1.00 49.25 228 VAL A N 1
ATOM 1741 C CA . VAL A 1 229 ? 21.263 30.214 2.207 1.00 54.65 228 VAL A CA 1
ATOM 1742 C C . VAL A 1 229 ? 21.506 30.057 0.708 1.00 55.40 228 VAL A C 1
ATOM 1743 O O . VAL A 1 229 ? 20.811 30.668 -0.094 1.00 58.11 228 VAL A O 1
ATOM 1747 N N . ASN A 1 230 ? 22.484 29.227 0.346 1.00 57.58 229 ASN A N 1
ATOM 1748 C CA . ASN A 1 230 ? 22.842 28.958 -1.055 1.00 60.14 229 ASN A CA 1
ATOM 1749 C C . ASN A 1 230 ? 22.987 30.215 -1.924 1.00 59.67 229 ASN A C 1
ATOM 1750 O O . ASN A 1 230 ? 22.389 30.323 -2.997 1.00 61.31 229 ASN A O 1
ATOM 1755 N N . GLY A 1 231 ? 23.777 31.165 -1.435 1.00 56.11 230 GLY A N 1
ATOM 1756 C CA . GLY A 1 231 ? 24.046 32.398 -2.154 1.00 53.11 230 GLY A CA 1
ATOM 1757 C C . GLY A 1 231 ? 22.841 33.304 -2.337 1.00 50.21 230 GLY A C 1
ATOM 1758 O O . GLY A 1 231 ? 22.830 34.149 -3.233 1.00 55.56 230 GLY A O 1
ATOM 1759 N N . ARG A 1 232 ? 21.829 33.139 -1.489 1.00 52.88 231 ARG A N 1
ATOM 1760 C CA . ARG A 1 232 ? 20.598 33.918 -1.617 1.00 50.69 231 ARG A CA 1
ATOM 1761 C C . ARG A 1 232 ? 19.871 34.095 -0.275 1.00 49.29 231 ARG A C 1
ATOM 1762 O O . ARG A 1 232 ? 20.179 33.408 0.700 1.00 49.28 231 ARG A O 1
ATOM 1770 N N . PRO A 1 233 ? 18.918 35.044 -0.213 1.00 43.94 232 PRO A N 1
ATOM 1771 C CA . PRO A 1 233 ? 18.169 35.248 1.031 1.00 32.13 232 PRO A CA 1
ATOM 1772 C C . PRO A 1 233 ? 17.313 34.049 1.422 1.00 32.26 232 PRO A C 1
ATOM 1773 O O . PRO A 1 233 ? 16.719 33.395 0.565 1.00 33.72 232 PRO A O 1
ATOM 1777 N N . ILE A 1 234 ? 17.249 33.775 2.718 1.00 29.26 233 ILE A N 1
ATOM 1778 C CA . ILE A 1 234 ? 16.305 32.799 3.234 1.00 27.27 233 ILE A CA 1
ATOM 1779 C C . ILE A 1 234 ? 14.899 33.299 2.893 1.00 27.51 233 ILE A C 1
ATOM 1780 O O . ILE A 1 234 ? 14.647 34.506 2.885 1.00 29.12 233 ILE A O 1
ATOM 1785 N N . THR A 1 235 ? 13.995 32.383 2.563 1.00 27.15 234 THR A N 1
ATOM 1786 C CA . THR A 1 235 ? 12.623 32.778 2.268 1.00 27.49 234 THR A CA 1
ATOM 1787 C C . THR A 1 235 ? 11.855 32.891 3.570 1.00 26.22 234 THR A C 1
ATOM 1788 O O . THR A 1 235 ? 12.287 32.359 4.596 1.00 24.79 234 THR A O 1
ATOM 1792 N N . SER A 1 236 ? 10.722 33.587 3.536 1.00 26.53 235 SER A N 1
ATOM 1793 C CA . SER A 1 236 ? 9.871 33.691 4.717 1.00 25.48 235 SER A CA 1
ATOM 1794 C C . SER A 1 236 ? 9.391 32.314 5.184 1.00 25.09 235 SER A C 1
ATOM 1795 O O . SER A 1 236 ? 9.253 32.079 6.385 1.00 24.07 235 SER A O 1
ATOM 1798 N N . ASP A 1 237 ? 9.141 31.418 4.229 1.00 25.20 236 ASP A N 1
ATOM 1799 C CA . ASP A 1 237 ? 8.723 30.047 4.524 1.00 23.99 236 ASP A CA 1
ATOM 1800 C C . ASP A 1 237 ? 9.822 29.255 5.228 1.00 22.82 236 ASP A C 1
ATOM 1801 O O . ASP A 1 237 ? 9.558 28.577 6.219 1.00 21.69 236 ASP A O 1
ATOM 1806 N N . GLU A 1 238 ? 11.047 29.334 4.713 1.00 24.31 237 GLU A N 1
ATOM 1807 C CA . GLU A 1 238 ? 12.174 28.629 5.328 1.00 22.36 237 GLU A CA 1
ATOM 1808 C C . GLU A 1 238 ? 12.445 29.165 6.727 1.00 21.24 237 GLU A C 1
ATOM 1809 O O . GLU A 1 238 ? 12.708 28.402 7.653 1.00 20.78 237 GLU A O 1
ATOM 1815 N N . ALA A 1 239 ? 12.385 30.485 6.872 1.00 21.69 238 ALA A N 1
ATOM 1816 C CA . ALA A 1 239 ? 12.589 31.108 8.175 1.00 20.86 238 ALA A CA 1
ATOM 1817 C C . ALA A 1 239 ? 11.539 30.636 9.180 1.00 19.82 238 ALA A C 1
ATOM 1818 O O . ALA A 1 239 ? 11.854 30.367 10.339 1.00 19.98 238 ALA A O 1
ATOM 1820 N N . LYS A 1 240 ? 10.290 30.555 8.727 1.00 20.25 239 LYS A N 1
ATOM 1821 C CA . LYS A 1 240 ? 9.199 30.051 9.557 1.00 20.81 239 LYS A CA 1
ATOM 1822 C C . LYS A 1 240 ? 9.454 28.620 10.024 1.00 20.80 239 LYS A C 1
ATOM 1823 O O . LYS A 1 240 ? 9.276 28.293 11.204 1.00 20.07 239 LYS A O 1
ATOM 1829 N N . ARG A 1 241 ? 9.872 27.773 9.089 1.00 19.12 240 ARG A N 1
ATOM 1830 C CA . ARG A 1 241 ? 10.134 26.369 9.388 1.00 18.35 240 ARG A CA 1
ATOM 1831 C C . ARG A 1 241 ? 11.312 26.176 10.339 1.00 17.23 240 ARG A C 1
ATOM 1832 O O . ARG A 1 241 ? 11.330 25.220 11.114 1.00 17.79 240 ARG A O 1
ATOM 1840 N N . MET A 1 242 ? 12.290 27.079 10.293 1.00 18.69 241 MET A N 1
ATOM 1841 C CA . MET A 1 242 ? 13.410 26.989 11.230 1.00 17.63 241 MET A CA 1
ATOM 1842 C C . MET A 1 242 ? 13.056 27.570 12.591 1.00 15.98 241 MET A C 1
ATOM 1843 O O . MET A 1 242 ? 13.375 26.991 13.623 1.00 17.00 241 MET A O 1
ATOM 1848 N N . CYS A 1 243 ? 12.394 28.726 12.586 1.00 16.77 242 CYS A N 1
ATOM 1849 C CA . CYS A 1 243 ? 11.998 29.355 13.842 1.00 17.80 242 CYS A CA 1
ATOM 1850 C C . CYS A 1 243 ? 11.013 28.492 14.612 1.00 17.76 242 CYS A C 1
ATOM 1851 O O . CYS A 1 243 ? 11.058 28.441 15.842 1.00 17.35 242 CYS A O 1
ATOM 1854 N N . GLY A 1 244 ? 10.125 27.815 13.886 1.00 17.93 243 GLY A N 1
ATOM 1855 C CA . GLY A 1 244 ? 9.209 26.867 14.500 1.00 18.85 243 GLY A CA 1
ATOM 1856 C C . GLY A 1 244 ? 9.957 25.803 15.284 1.00 17.47 243 GLY A C 1
ATOM 1857 O O . GLY A 1 244 ? 9.602 25.476 16.420 1.00 19.49 243 GLY A O 1
ATOM 1858 N N . LEU A 1 245 ? 11.016 25.275 14.676 1.00 16.53 244 LEU A N 1
ATOM 1859 C CA . LEU A 1 245 ? 11.846 24.265 15.324 1.00 16.44 244 LEU A CA 1
ATOM 1860 C C . LEU A 1 245 ? 12.576 24.813 16.551 1.00 16.10 244 LEU A C 1
ATOM 1861 O O . LEU A 1 245 ? 12.675 24.144 17.586 1.00 15.83 244 LEU A O 1
ATOM 1866 N N . LEU A 1 246 ? 13.080 26.037 16.439 1.00 16.27 245 LEU A N 1
ATOM 1867 C CA . LEU A 1 246 ? 13.739 26.680 17.571 1.00 17.65 245 LEU A CA 1
ATOM 1868 C C . LEU A 1 246 ? 12.784 26.819 18.758 1.00 17.72 245 LEU A C 1
ATOM 1869 O O . LEU A 1 246 ? 13.184 26.609 19.903 1.00 16.83 245 LEU A O 1
ATOM 1874 N N . LEU A 1 247 ? 11.528 27.165 18.490 1.00 17.13 246 LEU A N 1
ATOM 1875 C CA . LEU A 1 247 ? 10.541 27.277 19.561 1.00 18.43 246 LEU A CA 1
ATOM 1876 C C . LEU A 1 247 ? 10.303 25.925 20.223 1.00 19.52 246 LEU A C 1
ATOM 1877 O O . LEU A 1 247 ? 10.289 25.823 21.449 1.00 19.45 246 LEU A O 1
ATOM 1882 N N . VAL A 1 248 ? 10.097 24.891 19.414 1.00 19.82 247 VAL A N 1
ATOM 1883 C CA . VAL A 1 248 ? 9.940 23.542 19.951 1.00 20.81 247 VAL A CA 1
ATOM 1884 C C . VAL A 1 248 ? 11.198 23.151 20.739 1.00 18.66 247 VAL A C 1
ATOM 1885 O O . VAL A 1 248 ? 11.115 22.706 21.889 1.00 23.48 247 VAL A O 1
ATOM 1889 N N . GLY A 1 249 ? 12.361 23.365 20.135 1.00 21.04 248 GLY A N 1
ATOM 1890 C CA . GLY A 1 249 ? 13.624 23.025 20.771 1.00 24.57 248 GLY A CA 1
ATOM 1891 C C . GLY A 1 249 ? 13.900 23.788 22.054 1.00 24.35 248 GLY A C 1
ATOM 1892 O O . GLY A 1 249 ? 14.549 23.270 22.962 1.00 27.62 248 GLY A O 1
ATOM 1893 N N . GLY A 1 250 ? 13.399 25.015 22.142 1.00 17.87 249 GLY A N 1
ATOM 1894 C CA . GLY A 1 250 ? 13.665 25.843 23.302 1.00 20.18 249 GLY A CA 1
ATOM 1895 C C . GLY A 1 250 ? 12.682 25.695 24.451 1.00 18.51 249 GLY A C 1
ATOM 1896 O O . GLY A 1 250 ? 12.972 26.089 25.577 1.00 20.24 249 GLY A O 1
ATOM 1897 N N . LEU A 1 251 ? 11.519 25.122 24.172 1.00 19.64 250 LEU A N 1
ATOM 1898 C CA . LEU A 1 251 ? 10.428 25.123 25.141 1.00 19.91 250 LEU A CA 1
ATOM 1899 C C . LEU A 1 251 ? 10.131 23.762 25.762 1.00 17.65 250 LEU A C 1
ATOM 1900 O O . LEU A 1 251 ? 9.269 23.666 26.639 1.00 28.24 250 LEU A O 1
ATOM 1905 N N . ASP A 1 252 ? 10.801 22.709 25.314 1.00 19.95 251 ASP A N 1
ATOM 1906 C CA . ASP A 1 252 ? 10.429 21.383 25.810 1.00 19.74 251 ASP A CA 1
ATOM 1907 C C . ASP A 1 252 ? 11.534 20.589 26.498 1.00 20.25 251 ASP A C 1
ATOM 1908 O O . ASP A 1 252 ? 11.359 20.188 27.650 1.00 17.99 251 ASP A O 1
ATOM 1913 N N . THR A 1 253 ? 12.649 20.335 25.810 1.00 17.70 252 THR A N 1
ATOM 1914 C CA . THR A 1 253 ? 13.628 19.388 26.340 1.00 18.03 252 THR A CA 1
ATOM 1915 C C . THR A 1 253 ? 14.300 19.810 27.629 1.00 14.13 252 THR A C 1
ATOM 1916 O O . THR A 1 253 ? 14.299 19.026 28.563 1.00 16.07 252 THR A O 1
ATOM 1920 N N . VAL A 1 254 ? 14.903 21.002 27.686 1.00 12.91 253 VAL A N 1
ATOM 1921 C CA . VAL A 1 254 ? 15.590 21.395 28.915 1.00 14.15 253 VAL A CA 1
ATOM 1922 C C . VAL A 1 254 ? 14.606 21.444 30.064 1.00 11.08 253 VAL A C 1
ATOM 1923 O O . VAL A 1 254 ? 14.918 21.014 31.174 1.00 13.32 253 VAL A O 1
ATOM 1927 N N . VAL A 1 255 ? 13.403 21.956 29.792 1.00 12.14 254 VAL A N 1
ATOM 1928 C CA . VAL A 1 255 ? 12.367 22.064 30.807 1.00 12.82 254 VAL A CA 1
ATOM 1929 C C . VAL A 1 255 ? 12.139 20.713 31.461 1.00 13.51 254 VAL A C 1
ATOM 1930 O O . VAL A 1 255 ? 12.204 20.569 32.683 1.00 14.55 254 VAL A O 1
ATOM 1934 N N . ASN A 1 256 ? 11.898 19.698 30.641 1.00 12.97 255 ASN A N 1
ATOM 1935 C CA . ASN A 1 256 ? 11.598 18.393 31.203 1.00 14.76 255 ASN A CA 1
ATOM 1936 C C . ASN A 1 256 ? 12.829 17.715 31.796 1.00 11.98 255 ASN A C 1
ATOM 1937 O O . ASN A 1 256 ? 12.736 17.043 32.832 1.00 14.00 255 ASN A O 1
ATOM 1942 N N . PHE A 1 257 ? 13.985 17.930 31.177 1.00 11.59 256 PHE A N 1
ATOM 1943 C CA . PHE A 1 257 ? 15.208 17.353 31.695 1.00 11.89 256 PHE A CA 1
ATOM 1944 C C . PHE A 1 257 ? 15.533 17.849 33.104 1.00 12.25 256 PHE A C 1
ATOM 1945 O O . PHE A 1 257 ? 15.940 17.068 33.977 1.00 13.86 256 PHE A O 1
ATOM 1953 N N . LEU A 1 258 ? 15.360 19.149 33.327 1.00 12.42 257 LEU A N 1
ATOM 1954 C CA . LEU A 1 258 ? 15.645 19.720 34.640 1.00 11.35 257 LEU A CA 1
ATOM 1955 C C . LEU A 1 258 ? 14.816 19.045 35.725 1.00 11.73 257 LEU A C 1
ATOM 1956 O O . LEU A 1 258 ? 15.308 18.799 36.825 1.00 13.23 257 LEU A O 1
ATOM 1961 N N . SER A 1 259 ? 13.559 18.737 35.422 1.00 11.55 258 SER A N 1
ATOM 1962 C CA . SER A 1 259 ? 12.692 18.078 36.389 1.00 13.37 258 SER A CA 1
ATOM 1963 C C . SER A 1 259 ? 13.164 16.656 36.722 1.00 12.50 258 SER A C 1
ATOM 1964 O O . SER A 1 259 ? 13.151 16.271 37.881 1.00 13.45 258 SER A O 1
ATOM 1967 N N . PHE A 1 260 ? 13.585 15.874 35.726 1.00 12.58 259 PHE A N 1
ATOM 1968 C CA . PHE A 1 260 ? 14.114 14.537 36.022 1.00 11.90 259 PHE A CA 1
ATOM 1969 C C . PHE A 1 260 ? 15.332 14.637 36.932 1.00 12.93 259 PHE A C 1
ATOM 1970 O O . PHE A 1 260 ? 15.473 13.859 37.879 1.00 13.20 259 PHE A O 1
ATOM 1978 N N . SER A 1 261 ? 16.213 15.597 36.653 1.00 13.26 260 SER A N 1
ATOM 1979 C CA . SER A 1 261 ? 17.434 15.744 37.427 1.00 13.82 260 SER A CA 1
ATOM 1980 C C . SER A 1 261 ? 17.146 16.166 38.852 1.00 13.16 260 SER A C 1
ATOM 1981 O O . SER A 1 261 ? 17.759 15.651 39.781 1.00 14.65 260 SER A O 1
ATOM 1984 N N . MET A 1 262 ? 16.229 17.114 39.025 1.00 12.98 261 MET A N 1
ATOM 1985 C CA . MET A 1 262 ? 15.916 17.627 40.354 1.00 12.87 261 MET A CA 1
ATOM 1986 C C . MET A 1 262 ? 15.155 16.584 41.169 1.00 12.48 261 MET A C 1
ATOM 1987 O O . MET A 1 262 ? 15.348 16.479 42.377 1.00 14.74 261 MET A O 1
ATOM 1992 N N . GLU A 1 263 ? 14.328 15.783 40.494 1.00 13.48 262 GLU A N 1
ATOM 1993 C CA . GLU A 1 263 ? 13.652 14.671 41.159 1.00 14.68 262 GLU A CA 1
ATOM 1994 C C . GLU A 1 263 ? 14.677 13.708 41.748 1.00 14.25 262 GLU A C 1
ATOM 1995 O O . GLU A 1 263 ? 14.558 13.299 42.910 1.00 15.47 262 GLU A O 1
ATOM 2001 N N . PHE A 1 264 ? 15.690 13.368 40.955 1.00 13.29 263 PHE A N 1
ATOM 2002 C CA . PHE A 1 264 ? 16.775 12.521 41.426 1.00 14.27 263 PHE A CA 1
ATOM 2003 C C . PHE A 1 264 ? 17.525 13.145 42.608 1.00 14.20 263 PHE A C 1
ATOM 2004 O O . PHE A 1 264 ? 17.749 12.489 43.625 1.00 15.31 263 PHE A O 1
ATOM 2012 N N . LEU A 1 265 ? 17.917 14.409 42.479 1.00 14.00 264 LEU A N 1
ATOM 2013 C CA . LEU A 1 265 ? 18.703 15.053 43.520 1.00 14.14 264 LEU A CA 1
ATOM 2014 C C . LEU A 1 265 ? 17.917 15.145 44.821 1.00 16.91 264 LEU A C 1
ATOM 2015 O O . LEU A 1 265 ? 18.493 15.078 45.902 1.00 15.68 264 LEU A O 1
ATOM 2020 N N . ALA A 1 266 ? 16.600 15.303 44.717 1.00 15.90 265 ALA A N 1
ATOM 2021 C CA . ALA A 1 266 ? 15.717 15.364 45.882 1.00 17.26 265 ALA A CA 1
ATOM 2022 C C . ALA A 1 266 ? 15.760 14.082 46.706 1.00 17.70 265 ALA A C 1
ATOM 2023 O O . ALA A 1 266 ? 15.428 14.086 47.886 1.00 20.20 265 ALA A O 1
ATOM 2025 N N . LYS A 1 267 ? 16.167 12.987 46.073 1.00 18.40 266 LYS A N 1
ATOM 2026 C CA . LYS A 1 267 ? 16.210 11.683 46.723 1.00 19.42 266 LYS A CA 1
ATOM 2027 C C . LYS A 1 267 ? 17.640 11.257 47.076 1.00 20.68 266 LYS A C 1
ATOM 2028 O O . LYS A 1 267 ? 17.848 10.164 47.623 1.00 23.73 266 LYS A O 1
ATOM 2034 N N . SER A 1 268 ? 18.627 12.104 46.780 1.00 21.70 267 SER A N 1
ATOM 2035 C CA . SER A 1 268 ? 20.031 11.681 46.880 1.00 20.20 267 SER A CA 1
ATOM 2036 C C . SER A 1 268 ? 20.964 12.702 47.543 1.00 20.29 267 SER A C 1
ATOM 2037 O O . SER A 1 268 ? 21.736 13.380 46.868 1.00 19.59 267 SER A O 1
ATOM 2040 N N . PRO A 1 269 ? 20.920 12.793 48.880 1.00 22.78 268 PRO A N 1
ATOM 2041 C CA . PRO A 1 269 ? 21.742 13.764 49.612 1.00 23.01 268 PRO A CA 1
ATOM 2042 C C . PRO A 1 269 ? 23.244 13.616 49.356 1.00 21.61 268 PRO A C 1
ATOM 2043 O O . PRO A 1 269 ? 23.961 14.617 49.306 1.00 23.15 268 PRO A O 1
ATOM 2047 N N . GLU A 1 270 ? 23.715 12.383 49.185 1.00 23.65 269 GLU A N 1
ATOM 2048 C CA . GLU A 1 270 ? 25.136 12.159 48.964 1.00 23.01 269 GLU A CA 1
ATOM 2049 C C . GLU A 1 270 ? 25.597 12.759 47.633 1.00 17.23 269 GLU A C 1
ATOM 2050 O O . GLU A 1 270 ? 26.696 13.312 47.549 1.00 20.16 269 GLU A O 1
ATOM 2056 N N . HIS A 1 271 ? 24.761 12.640 46.607 1.00 19.00 270 HIS A N 1
ATOM 2057 C CA . HIS A 1 271 ? 25.077 13.220 45.304 1.00 17.24 270 HIS A CA 1
ATOM 2058 C C . HIS A 1 271 ? 25.102 14.746 45.373 1.00 18.78 270 HIS A C 1
ATOM 2059 O O . HIS A 1 271 ? 25.949 15.386 44.746 1.00 18.92 270 HIS A O 1
ATOM 2066 N N . ARG A 1 272 ? 24.174 15.319 46.135 1.00 17.87 271 ARG A N 1
ATOM 2067 C CA . ARG A 1 272 ? 24.145 16.767 46.352 1.00 17.59 271 ARG A CA 1
ATOM 2068 C C . ARG A 1 272 ? 25.469 17.254 46.954 1.00 20.03 271 ARG A C 1
ATOM 2069 O O . ARG A 1 272 ? 26.070 18.212 46.458 1.00 20.86 271 ARG A O 1
ATOM 2077 N N . GLN A 1 273 ? 25.954 16.573 47.986 1.00 20.05 272 GLN A N 1
ATOM 2078 C CA . GLN A 1 273 ? 27.187 16.997 48.651 1.00 18.30 272 GLN A CA 1
ATOM 2079 C C . GLN A 1 273 ? 28.455 16.873 47.808 1.00 20.63 272 GLN A C 1
ATOM 2080 O O . GLN A 1 273 ? 29.372 17.689 47.963 1.00 22.67 272 GLN A O 1
ATOM 2086 N N . GLU A 1 274 ? 28.510 15.870 46.926 1.00 19.52 273 GLU A N 1
ATOM 2087 C CA . GLU A 1 274 ? 29.643 15.725 46.024 1.00 22.89 273 GLU A CA 1
ATOM 2088 C C . GLU A 1 274 ? 29.855 17.021 45.264 1.00 20.51 273 GLU A C 1
ATOM 2089 O O . GLU A 1 274 ? 30.984 17.504 45.128 1.00 22.79 273 GLU A O 1
ATOM 2095 N N . LEU A 1 275 ? 28.753 17.553 44.743 1.00 19.21 274 LEU A N 1
ATOM 2096 C CA . LEU A 1 275 ? 28.791 18.719 43.882 1.00 16.25 274 LEU A CA 1
ATOM 2097 C C . LEU A 1 275 ? 29.037 20.007 44.662 1.00 15.81 274 LEU A C 1
ATOM 2098 O O . LEU A 1 275 ? 29.735 20.899 44.186 1.00 19.51 274 LEU A O 1
ATOM 2103 N N . ILE A 1 276 ? 28.478 20.085 45.862 1.00 17.27 275 ILE A N 1
ATOM 2104 C CA . ILE A 1 276 ? 28.671 21.242 46.722 1.00 18.31 275 ILE A CA 1
ATOM 2105 C C . ILE A 1 276 ? 30.130 21.352 47.179 1.00 19.14 275 ILE A C 1
ATOM 2106 O O . ILE A 1 276 ? 30.711 22.438 47.194 1.00 19.30 275 ILE A O 1
ATOM 2111 N N . GLU A 1 277 ? 30.735 20.220 47.521 1.00 19.82 276 GLU A N 1
ATOM 2112 C CA . GLU A 1 277 ? 32.109 20.210 48.020 1.00 20.80 276 GLU A CA 1
ATOM 2113 C C . GLU A 1 277 ? 33.172 20.307 46.924 1.00 19.41 276 GLU A C 1
ATOM 2114 O O . GLU A 1 277 ? 34.240 20.880 47.144 1.00 20.75 276 GLU A O 1
ATOM 2120 N N . ARG A 1 278 ? 32.883 19.732 45.758 1.00 20.81 277 ARG A N 1
ATOM 2121 C CA . ARG A 1 278 ? 33.812 19.781 44.627 1.00 20.12 277 ARG A CA 1
ATOM 2122 C C . ARG A 1 278 ? 33.055 20.185 43.369 1.00 19.82 277 ARG A C 1
ATOM 2123 O O . ARG A 1 278 ? 32.776 19.354 42.498 1.00 19.70 277 ARG A O 1
ATOM 2131 N N . PRO A 1 279 ? 32.730 21.481 43.262 1.00 18.54 278 PRO A N 1
ATOM 2132 C CA . PRO A 1 279 ? 31.901 21.946 42.148 1.00 16.91 278 PRO A CA 1
ATOM 2133 C C . PRO A 1 279 ? 32.568 21.763 40.793 1.00 16.86 278 PRO A C 1
ATOM 2134 O O . PRO A 1 279 ? 31.879 21.841 39.784 1.00 15.71 278 PRO A O 1
ATOM 2138 N N . GLU A 1 280 ? 33.871 21.489 40.769 1.00 18.80 279 GLU A N 1
ATOM 2139 C CA . GLU A 1 280 ? 34.524 21.177 39.499 1.00 19.45 279 GLU A CA 1
ATOM 2140 C C . GLU A 1 280 ? 34.013 19.859 38.900 1.00 17.45 279 GLU A C 1
ATOM 2141 O O . GLU A 1 280 ? 34.261 19.571 37.727 1.00 20.16 279 GLU A O 1
ATOM 2147 N N . ARG A 1 281 ? 33.293 19.074 39.702 1.00 15.56 280 ARG A N 1
ATOM 2148 C CA . ARG A 1 281 ? 32.656 17.838 39.239 1.00 18.35 280 ARG A CA 1
ATOM 2149 C C . ARG A 1 281 ? 31.298 18.074 38.583 1.00 14.36 280 ARG A C 1
ATOM 2150 O O . ARG A 1 281 ? 30.691 17.151 38.042 1.00 15.01 280 ARG A O 1
ATOM 2158 N N . ILE A 1 282 ? 30.797 19.302 38.650 1.00 14.62 281 ILE A N 1
ATOM 2159 C CA . ILE A 1 282 ? 29.472 19.593 38.114 1.00 14.25 281 ILE A CA 1
ATOM 2160 C C . ILE A 1 282 ? 29.322 19.302 36.612 1.00 13.82 281 ILE A C 1
ATOM 2161 O O . ILE A 1 282 ? 28.335 18.689 36.219 1.00 12.99 281 ILE A O 1
ATOM 2166 N N . PRO A 1 283 ? 30.308 19.684 35.779 1.00 13.33 282 PRO A N 1
ATOM 2167 C CA . PRO A 1 283 ? 30.128 19.327 34.364 1.00 14.96 282 PRO A CA 1
ATOM 2168 C C . PRO A 1 283 ? 30.020 17.807 34.118 1.00 13.47 282 PRO A C 1
ATOM 2169 O O . PRO A 1 283 ? 29.174 17.391 33.328 1.00 14.16 282 PRO A O 1
ATOM 2173 N N . ALA A 1 284 ? 30.821 16.994 34.801 1.00 14.26 283 ALA A N 1
ATOM 2174 C CA . ALA A 1 284 ? 30.689 15.536 34.687 1.00 13.42 283 ALA A CA 1
ATOM 2175 C C . ALA A 1 284 ? 29.355 15.036 35.225 1.00 15.05 283 ALA A C 1
ATOM 2176 O O . ALA A 1 284 ? 28.753 14.123 34.645 1.00 14.28 283 ALA A O 1
ATOM 2178 N N . ALA A 1 285 ? 28.887 15.612 36.331 1.00 14.22 284 ALA A N 1
ATOM 2179 C CA . ALA A 1 285 ? 27.578 15.250 36.867 1.00 14.05 284 ALA A CA 1
ATOM 2180 C C . ALA A 1 285 ? 26.475 15.578 35.867 1.00 14.32 284 ALA A C 1
ATOM 2181 O O . ALA A 1 285 ? 25.518 14.809 35.706 1.00 14.02 284 ALA A O 1
ATOM 2183 N N . CYS A 1 286 ? 26.592 16.726 35.205 1.00 13.38 285 CYS A N 1
ATOM 2184 C CA . CYS A 1 286 ? 25.660 17.100 34.153 1.00 12.89 285 CYS A CA 1
ATOM 2185 C C . CYS A 1 286 ? 25.592 16.006 33.086 1.00 10.61 285 CYS A C 1
ATOM 2186 O O . CYS A 1 286 ? 24.508 15.586 32.686 1.00 10.88 285 CYS A O 1
ATOM 2189 N N . GLU A 1 287 ? 26.750 15.538 32.641 1.00 11.96 286 GLU A N 1
ATOM 2190 C CA . GLU A 1 287 ? 26.800 14.476 31.636 1.00 12.18 286 GLU A CA 1
ATOM 2191 C C . GLU A 1 287 ? 26.149 13.188 32.131 1.00 11.18 286 GLU A C 1
ATOM 2192 O O . GLU A 1 287 ? 25.394 12.548 31.397 1.00 11.16 286 GLU A O 1
ATOM 2198 N N . GLU A 1 288 ? 26.446 12.803 33.369 1.00 11.21 287 GLU A N 1
ATOM 2199 C CA . GLU A 1 288 ? 25.873 11.581 33.918 1.00 12.11 287 GLU A CA 1
ATOM 2200 C C . GLU A 1 288 ? 24.358 11.671 34.064 1.00 11.15 287 GLU A C 1
ATOM 2201 O O . GLU A 1 288 ? 23.647 10.689 33.777 1.00 12.57 287 GLU A O 1
ATOM 2207 N N . LEU A 1 28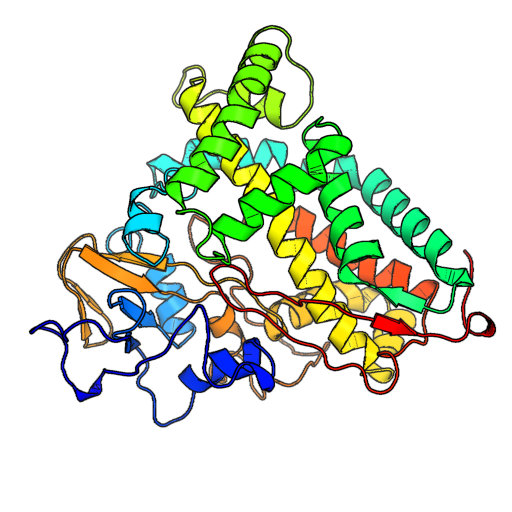9 ? 23.852 12.831 34.475 1.00 10.11 288 LEU A N 1
ATOM 2208 C CA . LEU A 1 289 ? 22.414 13.016 34.570 1.00 10.28 288 LEU A CA 1
ATOM 2209 C C . LEU A 1 289 ? 21.771 13.023 33.185 1.00 11.11 288 LEU A C 1
ATOM 2210 O O . LEU A 1 289 ? 20.683 12.477 32.994 1.00 10.38 288 LEU A O 1
ATOM 2215 N N . LEU A 1 290 ? 22.450 13.625 32.214 1.00 10.66 289 LEU A N 1
ATOM 2216 C CA . LEU A 1 290 ? 21.986 13.589 30.828 1.00 10.66 289 LEU A CA 1
ATOM 2217 C C . LEU A 1 290 ? 21.878 12.148 30.307 1.00 9.97 289 LEU A C 1
ATOM 2218 O O . LEU A 1 290 ? 20.951 11.824 29.550 1.00 10.13 289 LEU A O 1
ATOM 2223 N N . ARG A 1 291 ? 22.809 11.289 30.712 1.00 9.37 290 ARG A N 1
ATOM 2224 C CA . ARG A 1 291 ? 22.743 9.888 30.344 1.00 9.66 290 ARG A CA 1
ATOM 2225 C C . ARG A 1 291 ? 21.574 9.196 31.053 1.00 10.24 290 ARG A C 1
ATOM 2226 O O . ARG A 1 291 ? 20.717 8.571 30.415 1.00 10.54 290 ARG A O 1
ATOM 2234 N N . ARG A 1 292 ? 21.537 9.282 32.379 1.00 9.70 291 ARG A N 1
ATOM 2235 C CA . ARG A 1 292 ? 20.576 8.504 33.153 1.00 11.08 291 ARG A CA 1
ATOM 2236 C C . ARG A 1 292 ? 19.135 8.947 32.927 1.00 10.02 291 ARG A C 1
ATOM 2237 O O . ARG A 1 292 ? 18.218 8.122 32.957 1.00 10.48 291 ARG A O 1
ATOM 2245 N N . PHE A 1 293 ? 18.949 10.247 32.706 1.00 9.67 292 PHE A N 1
ATOM 2246 C CA . PHE A 1 293 ? 17.616 10.826 32.560 1.00 10.03 292 PHE A CA 1
ATOM 2247 C C . PHE A 1 293 ? 17.391 11.373 31.165 1.00 9.62 292 PHE A C 1
ATOM 2248 O O . PHE A 1 293 ? 16.631 12.318 30.954 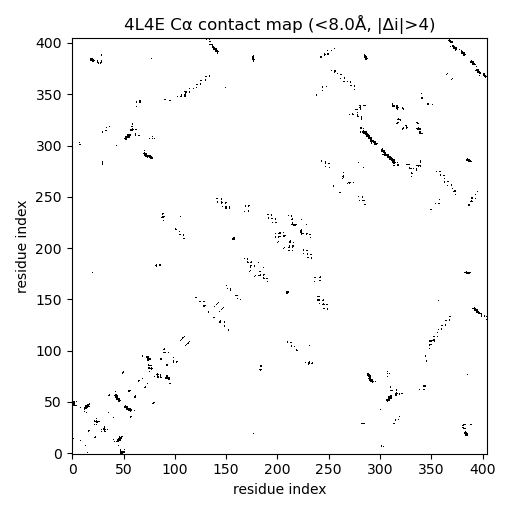1.00 10.28 292 PHE A O 1
ATOM 2256 N N . SER A 1 294 ? 18.052 10.731 30.205 1.00 9.49 293 SER A N 1
ATOM 2257 C CA . SER A 1 294 ? 17.834 10.997 28.801 1.00 9.83 293 SER A CA 1
ATOM 2258 C C . SER A 1 294 ? 16.342 10.860 28.458 1.00 8.92 293 SER A C 1
ATOM 2259 O O . SER A 1 294 ? 15.617 10.074 29.063 1.00 10.15 293 SER A O 1
ATOM 2262 N N . LEU A 1 295 ? 15.876 11.634 27.488 1.00 9.39 294 LEU A N 1
ATOM 2263 C CA . LEU A 1 295 ? 14.434 11.832 27.357 1.00 9.58 294 LEU A CA 1
ATOM 2264 C C . LEU A 1 295 ? 13.855 11.959 25.950 1.00 9.37 294 LEU A C 1
ATOM 2265 O O . LEU A 1 295 ? 12.645 12.057 25.814 1.00 10.26 294 LEU A O 1
ATOM 2270 N N . VAL A 1 296 ? 14.694 11.941 24.914 1.00 9.77 295 VAL A N 1
ATOM 2271 C CA . VAL A 1 296 ? 14.193 12.094 23.548 1.00 9.04 295 VAL A CA 1
ATOM 2272 C C . VAL A 1 296 ? 14.133 10.762 22.803 1.00 10.12 295 VAL A C 1
ATOM 2273 O O . VAL A 1 296 ? 14.999 9.903 22.973 1.00 10.43 295 VAL A O 1
ATOM 2277 N N . ALA A 1 297 ? 13.112 10.598 21.975 1.00 9.16 296 ALA A N 1
ATOM 2278 C CA . ALA A 1 297 ? 13.044 9.458 21.067 1.00 10.14 296 ALA A CA 1
ATOM 2279 C C . ALA A 1 297 ? 12.336 9.860 19.786 1.00 10.17 296 ALA A C 1
ATOM 2280 O O . ALA A 1 297 ? 11.104 9.877 19.722 1.00 11.95 296 ALA A O 1
ATOM 2282 N N . ASP A 1 298 ? 13.112 10.198 18.762 1.00 11.30 297 ASP A N 1
ATOM 2283 C CA . ASP A 1 298 ? 12.519 10.288 17.437 1.00 11.67 297 ASP A CA 1
ATOM 2284 C C . ASP A 1 298 ? 13.153 9.250 16.516 1.00 11.25 297 ASP A C 1
ATOM 2285 O O . ASP A 1 298 ? 13.679 8.229 16.996 1.00 10.46 297 ASP A O 1
ATOM 2290 N N . GLY A 1 299 ? 13.073 9.452 15.210 1.00 11.53 298 GLY A N 1
ATOM 2291 C CA . GLY A 1 299 ? 13.506 8.398 14.321 1.00 12.70 298 GLY A CA 1
ATOM 2292 C C . GLY A 1 299 ? 13.662 8.842 12.897 1.00 12.02 298 GLY A C 1
ATOM 2293 O O . GLY A 1 299 ? 13.853 10.030 12.603 1.00 12.73 298 GLY A O 1
ATOM 2294 N N . ARG A 1 300 ? 13.598 7.858 12.009 1.00 12.96 299 ARG A N 1
ATOM 2295 C CA . ARG A 1 300 ? 13.903 8.054 10.601 1.00 13.09 299 ARG A CA 1
ATOM 2296 C C . ARG A 1 300 ? 12.963 7.194 9.757 1.00 13.76 299 ARG A C 1
ATOM 2297 O O . ARG A 1 300 ? 12.209 6.359 10.290 1.00 14.11 299 ARG A O 1
ATOM 2305 N N . ILE A 1 301 ? 13.003 7.395 8.444 1.00 13.75 300 ILE A N 1
ATOM 2306 C CA . ILE A 1 301 ? 12.223 6.586 7.520 1.00 15.05 300 ILE A CA 1
ATOM 2307 C C . ILE A 1 301 ? 13.159 5.930 6.507 1.00 15.10 300 ILE A C 1
ATOM 2308 O O . ILE A 1 301 ? 14.132 6.544 6.059 1.00 16.84 300 ILE A O 1
ATOM 2313 N N . LEU A 1 302 ? 12.871 4.686 6.139 1.00 16.75 301 LEU A N 1
ATOM 2314 C CA . LEU A 1 302 ? 13.717 3.962 5.195 1.00 16.96 301 LEU A CA 1
ATOM 2315 C C . LEU A 1 302 ? 13.550 4.511 3.788 1.00 18.27 301 LEU A C 1
ATOM 2316 O O . LEU A 1 302 ? 12.434 4.592 3.280 1.00 18.72 301 LEU A O 1
ATOM 2321 N N . THR A 1 303 ? 14.667 4.856 3.154 1.00 19.25 302 THR A N 1
ATOM 2322 C CA . THR A 1 303 ? 14.649 5.393 1.797 1.00 20.35 302 THR A CA 1
ATOM 2323 C C . THR A 1 303 ? 14.543 4.294 0.742 1.00 21.29 302 THR A C 1
ATOM 2324 O O . THR A 1 303 ? 14.217 4.567 -0.418 1.00 23.93 302 THR A O 1
ATOM 2328 N N . SER A 1 304 ? 14.840 3.060 1.138 1.00 21.77 303 SER A N 1
ATOM 2329 C CA . SER A 1 304 ? 14.802 1.919 0.229 1.00 22.63 303 SER A CA 1
ATOM 2330 C C . SER A 1 304 ? 14.741 0.639 1.050 1.00 21.56 303 SER A C 1
ATOM 2331 O O . SER A 1 304 ? 14.889 0.684 2.279 1.00 22.12 303 SER A O 1
ATOM 2334 N N . ASP A 1 305 ? 14.512 -0.493 0.388 1.00 21.76 304 ASP A N 1
ATOM 2335 C CA . ASP A 1 305 ? 14.645 -1.786 1.054 1.00 21.91 304 ASP A CA 1
ATOM 2336 C C . ASP A 1 305 ? 16.090 -1.906 1.511 1.00 21.78 304 ASP A C 1
ATOM 2337 O O . ASP A 1 305 ? 17.006 -1.526 0.786 1.00 26.35 304 ASP A O 1
ATOM 2342 N N . TYR A 1 306 ? 16.300 -2.435 2.710 1.00 20.80 305 TYR A N 1
ATOM 2343 C CA . TYR A 1 306 ? 17.642 -2.478 3.282 1.00 21.53 305 TYR A CA 1
ATOM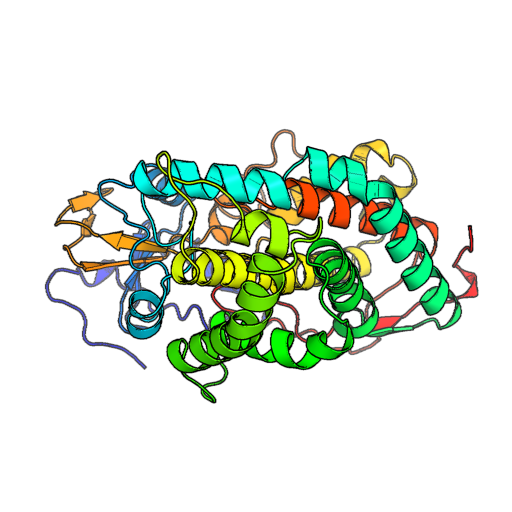 2344 C C . TYR A 1 306 ? 17.713 -3.546 4.358 1.00 19.96 305 TYR A C 1
ATOM 2345 O O . TYR A 1 306 ? 16.878 -3.577 5.262 1.00 20.62 305 TYR A O 1
ATOM 2354 N N . GLU A 1 307 ? 18.705 -4.421 4.258 1.00 19.29 306 GLU A N 1
ATOM 2355 C CA . GLU A 1 307 ? 18.963 -5.384 5.320 1.00 19.00 306 GLU A CA 1
ATOM 2356 C C . GLU A 1 307 ? 19.932 -4.788 6.333 1.00 18.05 306 GLU A C 1
ATOM 2357 O O . GLU A 1 307 ? 21.070 -4.465 5.996 1.00 23.67 306 GLU A O 1
ATOM 2363 N N . PHE A 1 308 ? 19.464 -4.661 7.574 1.00 18.29 307 PHE A N 1
ATOM 2364 C CA . PHE A 1 308 ? 20.194 -3.986 8.640 1.00 16.89 307 PHE A CA 1
ATOM 2365 C C . PHE A 1 308 ? 20.282 -4.954 9.813 1.00 19.89 307 PHE A C 1
ATOM 2366 O O . PHE A 1 308 ? 19.254 -5.333 10.377 1.00 17.12 307 PHE A O 1
ATOM 2374 N N . HIS A 1 309 ? 21.499 -5.368 10.159 1.00 20.54 308 HIS A N 1
ATOM 2375 C CA . HIS A 1 309 ? 21.723 -6.310 11.262 1.00 20.17 308 HIS A CA 1
ATOM 2376 C C . HIS A 1 309 ? 20.835 -7.543 11.146 1.00 20.97 308 HIS A C 1
ATOM 2377 O O . HIS A 1 309 ? 20.209 -7.975 12.114 1.00 21.64 308 HIS A O 1
ATOM 2384 N N . GLY A 1 310 ? 20.771 -8.091 9.941 1.00 18.80 309 GLY A N 1
ATOM 2385 C CA . GLY A 1 310 ? 20.043 -9.322 9.708 1.00 19.84 309 GLY A CA 1
ATOM 2386 C C . GLY A 1 310 ? 18.542 -9.159 9.564 1.00 19.10 309 GLY A C 1
ATOM 2387 O O . GLY A 1 310 ? 17.826 -10.142 9.363 1.00 21.29 309 GLY A O 1
ATOM 2388 N N . VAL A 1 311 ? 18.059 -7.926 9.660 1.00 19.32 310 VAL A N 1
ATOM 2389 C CA . VAL A 1 311 ? 16.624 -7.663 9.577 1.00 17.76 310 VAL A CA 1
ATOM 2390 C C . VAL A 1 311 ? 16.270 -6.982 8.256 1.00 16.78 310 VAL A C 1
ATOM 2391 O O . VAL A 1 311 ? 16.890 -5.981 7.886 1.00 19.02 310 VAL A O 1
ATOM 2395 N N . GLN A 1 312 ? 15.279 -7.518 7.549 1.00 17.19 311 GLN A N 1
ATOM 2396 C CA . GLN A 1 312 ? 14.838 -6.907 6.299 1.00 17.93 311 GLN A CA 1
ATOM 2397 C C . GLN A 1 312 ? 13.910 -5.729 6.555 1.00 17.60 311 GLN A C 1
ATOM 2398 O O . GLN A 1 312 ? 12.786 -5.908 7.021 1.00 18.94 311 GLN A O 1
ATOM 2404 N N . LEU A 1 313 ? 14.402 -4.525 6.272 1.00 18.51 312 LEU A N 1
ATOM 2405 C CA . LEU A 1 313 ? 13.609 -3.301 6.373 1.00 19.29 312 LEU A CA 1
ATOM 2406 C C . LEU A 1 313 ? 13.103 -2.961 4.975 1.00 19.36 312 LEU A C 1
ATOM 2407 O O . LEU A 1 313 ? 13.797 -3.205 3.984 1.00 21.43 312 LEU A O 1
ATOM 2412 N N . LYS A 1 314 ? 11.888 -2.427 4.891 1.00 18.70 313 LYS A N 1
ATOM 2413 C CA . LYS A 1 314 ? 11.296 -2.090 3.594 1.00 20.59 313 LYS A CA 1
ATOM 2414 C C . LYS A 1 314 ? 11.238 -0.586 3.413 1.00 20.12 313 LYS A C 1
ATOM 2415 O O . LYS A 1 314 ? 11.054 0.148 4.378 1.00 17.81 313 LYS A O 1
ATOM 2421 N N . LYS A 1 315 ? 11.381 -0.134 2.172 1.00 20.62 314 LYS A N 1
ATOM 2422 C CA . LYS A 1 315 ? 11.228 1.275 1.845 1.00 21.20 314 LYS A CA 1
ATOM 2423 C C . LYS A 1 315 ? 9.946 1.823 2.459 1.00 19.86 314 LYS A C 1
ATOM 2424 O O . LYS A 1 315 ? 8.876 1.237 2.299 1.00 21.30 314 LYS A O 1
ATOM 2430 N N . GLY A 1 316 ? 10.057 2.930 3.184 1.00 19.76 315 GLY A N 1
ATOM 2431 C CA . GLY A 1 316 ? 8.885 3.554 3.766 1.00 20.25 315 GLY A CA 1
ATOM 2432 C C . GLY A 1 316 ? 8.594 3.127 5.190 1.00 17.12 315 GLY A C 1
ATOM 2433 O O . GLY A 1 316 ? 7.796 3.767 5.875 1.00 19.28 315 GLY A O 1
ATOM 2434 N N . ASP A 1 317 ? 9.215 2.035 5.633 1.00 15.71 316 ASP A N 1
ATOM 2435 C CA . ASP A 1 317 ? 9.145 1.647 7.038 1.00 16.04 316 ASP A CA 1
ATOM 2436 C C . ASP A 1 317 ? 9.680 2.789 7.902 1.00 15.82 316 ASP A C 1
ATOM 2437 O O . ASP A 1 317 ? 10.695 3.414 7.566 1.00 16.17 316 ASP A O 1
ATOM 2442 N N . GLN A 1 318 ? 9.017 3.050 9.022 1.00 14.76 317 GLN A N 1
ATOM 2443 C CA . GLN A 1 318 ? 9.547 3.977 10.015 1.00 15.27 317 GLN A CA 1
ATOM 2444 C C . GLN A 1 318 ? 10.350 3.214 11.057 1.00 13.31 317 GLN A C 1
ATOM 2445 O O . GLN A 1 318 ? 10.011 2.076 11.417 1.00 14.56 317 GLN A O 1
ATOM 2451 N N . ILE A 1 319 ? 11.420 3.830 11.531 1.00 12.70 318 ILE A N 1
ATOM 2452 C CA . ILE A 1 319 ? 12.220 3.234 12.584 1.00 12.68 318 ILE A CA 1
ATOM 2453 C C . ILE A 1 319 ? 12.463 4.263 13.675 1.00 12.86 318 ILE A C 1
ATOM 2454 O O . ILE A 1 319 ? 13.011 5.351 13.429 1.00 13.18 318 ILE A O 1
ATOM 2459 N N . LEU A 1 320 ? 12.003 3.933 14.874 1.00 11.67 319 LEU A N 1
ATOM 2460 C CA . LEU A 1 320 ? 12.281 4.744 16.041 1.00 11.75 319 LEU A CA 1
ATOM 2461 C C . LEU A 1 320 ? 13.688 4.419 16.515 1.00 10.94 319 LEU A C 1
ATOM 2462 O O . LEU A 1 320 ? 14.033 3.237 16.688 1.00 11.44 319 LEU A O 1
ATOM 2467 N N . LEU A 1 321 ? 14.495 5.454 16.731 1.00 10.56 320 LEU A N 1
ATOM 2468 C CA . LEU A 1 321 ? 15.884 5.296 17.137 1.00 10.55 320 LEU A CA 1
ATOM 2469 C C . LEU A 1 321 ? 16.057 6.070 18.438 1.00 10.38 320 LEU A C 1
ATOM 2470 O O . LEU A 1 321 ? 16.517 7.217 18.449 1.00 10.32 320 LEU A O 1
ATOM 2475 N N . PRO A 1 322 ? 15.645 5.476 19.556 1.00 9.44 321 PRO A N 1
ATOM 2476 C CA . PRO A 1 322 ? 15.478 6.288 20.769 1.00 10.14 321 PRO A CA 1
ATOM 2477 C C . PRO A 1 322 ? 16.806 6.781 21.326 1.00 10.12 321 PRO A C 1
ATOM 2478 O O . PRO A 1 322 ? 17.604 5.983 21.817 1.00 11.33 321 PRO A O 1
ATOM 2482 N N . GLN A 1 323 ? 17.031 8.091 21.258 1.00 10.26 322 GLN A N 1
ATOM 2483 C CA . GLN A 1 323 ? 18.230 8.688 21.816 1.00 10.14 322 GLN A CA 1
ATOM 2484 C C . GLN A 1 323 ? 18.401 8.291 23.267 1.00 10.62 322 GLN A C 1
ATOM 2485 O O . GLN A 1 323 ? 19.524 8.047 23.713 1.00 11.39 322 GLN A O 1
ATOM 2491 N N . MET A 1 324 ? 17.284 8.221 23.982 1.00 9.97 323 MET A N 1
ATOM 2492 C CA . MET A 1 324 ? 17.253 7.808 25.382 1.00 11.11 323 MET A CA 1
ATOM 2493 C C . MET A 1 324 ? 17.964 6.481 25.642 1.00 8.87 323 MET A C 1
ATOM 2494 O O . MET A 1 324 ? 18.598 6.292 26.684 1.00 10.28 323 MET A O 1
ATOM 2499 N N . LEU A 1 325 ? 17.839 5.530 24.718 1.00 9.73 324 LEU A N 1
ATOM 2500 C CA . LEU A 1 325 ? 18.256 4.162 25.020 1.00 10.65 324 LEU A CA 1
ATOM 2501 C C . LEU A 1 325 ? 19.750 3.897 24.946 1.00 11.16 324 LEU A C 1
ATOM 2502 O O . LEU A 1 325 ? 20.220 2.978 25.609 1.00 10.79 324 LEU A O 1
ATOM 2507 N N . SER A 1 326 ? 20.494 4.673 24.164 1.00 10.40 325 SER A N 1
ATOM 2508 C CA . SER A 1 326 ? 21.905 4.343 23.965 1.00 11.51 325 SER A CA 1
ATOM 2509 C C . SER A 1 326 ? 22.678 4.317 25.281 1.00 10.69 325 SER A C 1
ATOM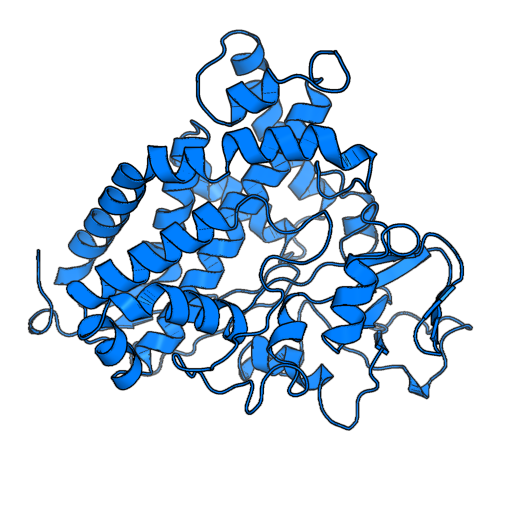 2510 O O . SER A 1 326 ? 23.427 3.377 25.551 1.00 11.84 325 SER A O 1
ATOM 2513 N N . GLY A 1 327 ? 22.476 5.330 26.111 1.00 10.48 326 GLY A N 1
ATOM 2514 C CA . GLY A 1 327 ? 23.202 5.413 27.364 1.00 11.25 326 GLY A CA 1
ATOM 2515 C C . GLY A 1 327 ? 22.681 4.516 28.471 1.00 10.49 326 GLY A C 1
ATOM 2516 O O . GLY A 1 327 ? 23.364 4.316 29.463 1.00 11.28 326 GLY A O 1
ATOM 2517 N N . LEU A 1 328 ? 21.474 3.977 28.294 1.00 11.16 327 LEU A N 1
ATOM 2518 C CA . LEU A 1 328 ? 20.910 3.013 29.240 1.00 11.88 327 LEU A CA 1
ATOM 2519 C C . LEU A 1 328 ? 21.292 1.576 28.898 1.00 11.54 327 LEU A C 1
ATOM 2520 O O . LEU A 1 328 ? 21.110 0.668 29.706 1.00 12.37 327 LEU A O 1
ATOM 2525 N N . ASP A 1 329 ? 21.816 1.382 27.690 1.00 11.54 328 ASP A N 1
ATOM 2526 C CA . ASP A 1 329 ? 22.290 0.086 27.216 1.00 11.19 328 ASP A CA 1
ATOM 2527 C C . ASP A 1 329 ? 23.466 -0.376 28.080 1.00 12.21 328 ASP A C 1
ATOM 2528 O O . ASP A 1 329 ? 24.498 0.303 28.157 1.00 13.64 328 ASP A O 1
ATOM 2533 N N . GLU A 1 330 ? 23.328 -1.526 28.733 1.00 13.64 329 GLU A N 1
ATOM 2534 C CA . GLU A 1 330 ? 24.401 -2.028 29.592 1.00 13.69 329 GLU A CA 1
ATOM 2535 C C . GLU A 1 330 ? 25.669 -2.362 28.803 1.00 14.45 329 GLU A C 1
ATOM 2536 O O . GLU A 1 330 ? 26.745 -2.498 29.387 1.00 18.32 329 GLU A O 1
ATOM 2542 N N . ARG A 1 331 ? 25.547 -2.505 27.486 1.00 14.22 330 ARG A N 1
ATOM 2543 C CA . ARG A 1 331 ? 26.721 -2.698 26.635 1.00 15.52 330 ARG A CA 1
ATOM 2544 C C . ARG A 1 331 ? 27.517 -1.399 26.519 1.00 17.40 330 ARG A C 1
ATOM 2545 O O . ARG A 1 331 ? 28.711 -1.425 26.216 1.00 21.86 330 ARG A O 1
ATOM 2553 N N . GLU A 1 332 ? 26.863 -0.267 26.767 1.00 15.40 331 GLU A N 1
ATOM 2554 C CA . GLU A 1 332 ? 27.519 1.042 26.718 1.00 16.23 331 GLU A CA 1
ATOM 2555 C C . GLU A 1 332 ? 27.965 1.506 28.104 1.00 16.70 331 GLU A C 1
ATOM 2556 O O . GLU A 1 332 ? 29.013 2.153 28.240 1.00 16.76 331 GLU A O 1
ATOM 2562 N N . ASN A 1 333 ? 27.185 1.186 29.138 1.00 13.15 332 ASN A N 1
ATOM 2563 C CA . ASN A 1 333 ? 27.525 1.597 30.497 1.00 13.33 332 ASN A CA 1
ATOM 2564 C C . ASN A 1 333 ? 27.119 0.519 31.481 1.00 15.56 332 ASN A C 1
ATOM 2565 O O . ASN A 1 333 ? 25.939 0.167 31.547 1.00 15.24 332 ASN A O 1
ATOM 2570 N N . ALA A 1 334 ? 28.074 0.026 32.261 1.00 15.21 333 ALA A N 1
ATOM 2571 C CA . ALA A 1 334 ? 27.779 -0.976 33.279 1.00 15.96 333 ALA A CA 1
ATOM 2572 C C . ALA A 1 334 ? 26.873 -0.370 34.342 1.00 16.01 333 ALA A C 1
ATOM 2573 O O . ALA A 1 334 ? 27.010 0.802 34.671 1.00 16.28 333 ALA A O 1
ATOM 2575 N N . ALA A 1 335 ? 25.989 -1.188 34.909 1.00 16.98 334 ALA A N 1
ATOM 2576 C CA . ALA A 1 335 ? 25.030 -0.740 35.917 1.00 16.00 334 ALA A CA 1
ATOM 2577 C C . ALA A 1 335 ? 24.339 0.541 35.453 1.00 15.81 334 ALA A C 1
ATOM 2578 O O . ALA A 1 335 ? 24.396 1.573 36.123 1.00 15.55 334 ALA A O 1
ATOM 2580 N N . PRO A 1 336 ? 23.677 0.486 34.291 1.00 13.79 335 PRO A N 1
ATOM 2581 C CA . PRO A 1 336 ? 23.229 1.730 33.657 1.00 13.74 335 PRO A CA 1
ATOM 2582 C C . PRO A 1 336 ? 22.200 2.548 34.442 1.00 13.75 335 PRO A C 1
ATOM 2583 O O . PRO A 1 336 ? 22.096 3.753 34.206 1.00 12.88 335 PRO A O 1
ATOM 2587 N N . MET A 1 337 ? 21.460 1.925 35.358 1.00 14.15 336 MET A N 1
ATOM 2588 C CA . MET A 1 337 ? 20.458 2.686 36.092 1.00 14.54 336 MET A CA 1
ATOM 2589 C C . MET A 1 337 ? 21.034 3.365 37.330 1.00 13.93 336 MET A C 1
ATOM 2590 O O . MET A 1 337 ? 20.353 4.147 37.996 1.00 16.40 336 MET A O 1
ATOM 2595 N N . HIS A 1 338 ? 22.297 3.075 37.628 1.00 14.37 337 HIS A N 1
ATOM 2596 C CA . HIS A 1 338 ? 23.009 3.728 38.718 1.00 14.31 337 HIS A CA 1
ATOM 2597 C C . HIS A 1 338 ? 23.586 5.075 38.284 1.00 15.21 337 HIS A C 1
ATOM 2598 O O . HIS A 1 338 ? 24.240 5.169 37.244 1.00 14.90 337 HIS A O 1
ATOM 2605 N N . VAL A 1 339 ? 23.333 6.122 39.065 1.00 14.49 338 VAL A N 1
ATOM 2606 C CA . VAL A 1 339 ? 23.968 7.417 38.835 1.00 14.52 338 VAL A CA 1
ATOM 2607 C C . VAL A 1 339 ? 25.329 7.476 39.511 1.00 14.05 338 VAL A C 1
ATOM 2608 O O . VAL A 1 339 ? 25.424 7.433 40.735 1.00 16.31 338 VAL A O 1
ATOM 2612 N N . ASP A 1 340 ? 26.382 7.527 38.702 1.00 13.69 339 ASP A N 1
ATOM 2613 C CA . ASP A 1 340 ? 27.745 7.535 39.213 1.00 16.54 339 ASP A CA 1
ATOM 2614 C C . ASP A 1 340 ? 28.486 8.689 38.555 1.00 16.38 339 ASP A C 1
ATOM 2615 O O . ASP A 1 340 ? 28.886 8.594 37.398 1.00 15.61 339 ASP A O 1
ATOM 2620 N N . PHE A 1 341 ? 28.672 9.776 39.302 1.00 19.80 340 PHE A N 1
ATOM 2621 C CA . PHE A 1 341 ? 29.291 10.982 38.759 1.00 17.01 340 PHE A CA 1
ATOM 2622 C C . PHE A 1 341 ? 30.755 10.748 38.387 1.00 21.68 340 PHE A C 1
ATOM 2623 O O . PHE A 1 341 ? 31.343 11.550 37.653 1.00 23.04 340 PHE A O 1
ATOM 2631 N N . SER A 1 342 ? 31.331 9.651 38.878 1.00 18.37 341 SER A N 1
ATOM 2632 C CA . SER A 1 342 ? 32.735 9.317 38.609 1.00 21.20 341 SER A CA 1
ATOM 2633 C C . SER A 1 342 ? 32.985 8.241 37.530 1.00 20.27 341 SER A C 1
ATOM 2634 O O . SER A 1 342 ? 34.093 7.711 37.442 1.00 21.11 341 SER A O 1
ATOM 2637 N N . ARG A 1 343 ? 31.971 7.914 36.725 1.00 18.26 342 ARG A N 1
ATOM 2638 C CA . ARG A 1 343 ? 32.166 6.985 35.598 1.00 18.24 342 ARG A CA 1
ATOM 2639 C C . ARG A 1 343 ? 33.319 7.442 34.717 1.00 21.10 342 ARG A C 1
ATOM 2640 O O . ARG A 1 343 ? 33.378 8.627 34.373 1.00 19.25 342 ARG A O 1
ATOM 2648 N N . GLN A 1 344 ? 34.214 6.535 34.327 1.00 16.86 343 GLN A N 1
ATOM 2649 C CA . GLN A 1 344 ? 35.346 6.964 33.511 1.00 19.60 343 GLN A CA 1
ATOM 2650 C C . GLN A 1 344 ? 34.897 7.435 32.132 1.00 16.33 343 GLN A C 1
ATOM 2651 O O . GLN A 1 344 ? 35.519 8.330 31.563 1.00 17.74 343 GLN A O 1
ATOM 2657 N N . LYS A 1 345 ? 33.821 6.847 31.606 1.00 14.62 344 LYS A N 1
ATOM 2658 C CA . LYS A 1 345 ? 33.228 7.333 30.369 1.00 14.06 344 LYS A CA 1
ATOM 2659 C C . LYS A 1 345 ? 31.717 7.285 30.492 1.00 13.88 344 LYS A C 1
ATOM 2660 O O . LYS A 1 345 ? 31.122 6.198 30.612 1.00 14.47 344 LYS A O 1
ATOM 2666 N N . VAL A 1 346 ? 31.092 8.457 30.438 1.00 13.76 345 VAL A N 1
ATOM 2667 C CA . VAL A 1 346 ? 29.645 8.551 30.381 1.00 13.59 345 VAL A CA 1
ATOM 2668 C C . VAL A 1 346 ? 29.218 8.469 28.919 1.00 13.06 345 VAL A C 1
ATOM 2669 O O . VAL A 1 346 ? 29.250 9.466 28.190 1.00 15.27 345 VAL A O 1
ATOM 2673 N N . SER A 1 347 ? 28.820 7.279 28.482 1.00 11.67 346 SER A N 1
ATOM 2674 C CA . SER A 1 347 ? 28.474 7.060 27.084 1.00 12.22 346 SER A CA 1
ATOM 2675 C C . SER A 1 347 ? 26.990 7.335 26.887 1.00 12.10 346 SER A C 1
ATOM 2676 O O . SER A 1 347 ? 26.155 6.771 27.594 1.00 11.52 346 SER A O 1
ATOM 2679 N N . HIS A 1 348 ? 26.650 8.220 25.958 1.00 11.72 347 HIS A N 1
ATOM 2680 C CA . HIS A 1 348 ? 25.237 8.522 25.701 1.00 10.36 347 HIS A CA 1
ATOM 2681 C C . HIS A 1 348 ? 25.051 9.142 24.334 1.00 11.29 347 HIS A C 1
ATOM 2682 O O . HIS A 1 348 ? 26.031 9.551 23.696 1.00 13.73 347 HIS A O 1
ATOM 2689 N N . THR A 1 349 ? 23.806 9.169 23.869 1.00 10.30 348 THR A N 1
ATOM 2690 C CA . THR A 1 349 ? 23.436 9.958 22.693 1.00 11.37 348 THR A CA 1
ATOM 2691 C C . THR A 1 349 ? 22.257 10.852 23.044 1.00 9.78 348 THR A C 1
ATOM 2692 O O . THR A 1 349 ? 21.291 10.958 22.289 1.00 10.55 348 THR A O 1
ATOM 2696 N N . THR A 1 350 ? 22.321 11.491 24.205 1.00 9.71 349 THR A N 1
ATOM 2697 C CA . THR A 1 350 ? 21.171 12.238 24.702 1.00 9.99 349 THR A CA 1
ATOM 2698 C C . THR A 1 350 ? 20.781 13.433 23.827 1.00 9.47 349 THR A C 1
ATOM 2699 O O . THR A 1 350 ? 19.598 13.753 23.688 1.00 10.09 349 THR A O 1
ATOM 2703 N N . PHE A 1 351 ? 21.786 14.057 23.223 1.00 10.10 350 PHE A N 1
ATOM 2704 C CA . PHE A 1 351 ? 21.590 15.161 22.295 1.00 10.05 350 PHE A CA 1
ATOM 2705 C C . PHE A 1 351 ? 21.532 14.657 20.858 1.00 10.87 350 PHE A C 1
ATOM 2706 O O . PHE A 1 351 ? 21.631 15.441 19.917 1.00 13.10 350 PHE A O 1
ATOM 2714 N N . GLY A 1 352 ? 21.373 13.354 20.680 1.00 11.11 351 GLY A N 1
ATOM 2715 C CA . GLY A 1 352 ? 21.326 12.805 19.340 1.00 11.69 351 GLY A CA 1
ATOM 2716 C C . GLY A 1 352 ? 22.683 12.395 18.821 1.00 11.27 351 GLY A C 1
ATOM 2717 O O . GLY A 1 352 ? 23.662 12.299 19.577 1.00 11.93 351 GLY A O 1
ATOM 2718 N N . HIS A 1 353 ? 22.737 12.137 17.520 1.00 11.39 352 HIS A N 1
ATOM 2719 C CA . HIS A 1 353 ? 23.922 11.557 16.917 1.00 11.52 352 HIS A CA 1
ATOM 2720 C C . HIS A 1 353 ? 23.874 11.814 15.419 1.00 12.35 352 HIS A C 1
ATOM 2721 O O . HIS A 1 353 ? 22.787 11.901 14.836 1.00 13.63 352 HIS A O 1
ATOM 2728 N N . GLY A 1 354 ? 25.034 11.952 14.785 1.00 14.38 353 GLY A N 1
ATOM 2729 C CA . GLY A 1 354 ? 25.064 12.239 13.364 1.00 15.09 353 GLY A CA 1
ATOM 2730 C C . GLY A 1 354 ? 24.856 13.708 13.058 1.00 14.25 353 GLY A C 1
ATOM 2731 O O . GLY A 1 354 ? 25.092 14.582 13.903 1.00 15.69 353 GLY A O 1
ATOM 2732 N N . SER A 1 355 ? 24.394 13.983 11.844 1.00 16.23 354 SER A N 1
ATOM 2733 C CA . SER A 1 355 ? 24.320 15.353 11.351 1.00 17.73 354 SER A CA 1
ATOM 2734 C C . SER A 1 355 ? 23.347 16.245 12.114 1.00 16.30 354 SER A C 1
ATOM 2735 O O . SER A 1 355 ? 23.470 17.474 12.072 1.00 17.99 354 SER A O 1
ATOM 2738 N N . HIS A 1 356 ? 22.386 15.635 12.800 1.00 15.08 355 HIS A N 1
ATOM 2739 C CA . HIS A 1 356 ? 21.379 16.417 13.508 1.00 15.52 355 HIS A CA 1
ATOM 2740 C C . HIS A 1 356 ? 21.633 16.560 14.999 1.00 14.35 355 HIS A C 1
ATOM 2741 O O . HIS A 1 356 ? 20.773 17.065 15.732 1.00 14.58 355 HIS A O 1
ATOM 2748 N N . LEU A 1 357 ? 22.807 16.109 15.440 1.00 13.66 356 LEU A N 1
ATOM 2749 C CA . LEU A 1 357 ? 23.253 16.283 16.816 1.00 15.09 356 LEU A CA 1
ATOM 2750 C C . LEU A 1 357 ? 22.897 17.686 17.291 1.00 12.66 356 LEU A C 1
ATOM 2751 O O . LEU A 1 357 ? 23.221 18.673 16.639 1.00 14.33 356 LEU A O 1
ATOM 2756 N N . CYS A 1 358 ? 22.198 17.754 18.420 1.00 12.59 357 CYS A N 1
ATOM 2757 C CA . CYS A 1 358 ? 21.523 18.972 18.881 1.00 12.24 357 CYS A CA 1
ATOM 2758 C C . CYS A 1 358 ? 22.303 20.278 18.740 1.00 13.40 357 CYS A C 1
ATOM 2759 O O . CYS A 1 358 ? 23.409 20.416 19.269 1.00 14.30 357 CYS A O 1
ATOM 2762 N N . ALA A 1 359 ? 21.717 21.249 18.043 1.00 12.96 358 ALA A N 1
ATOM 2763 C CA . ALA A 1 359 ? 22.326 22.564 17.888 1.00 13.34 358 ALA A CA 1
ATOM 2764 C C . ALA A 1 359 ? 22.339 23.369 19.189 1.00 12.84 358 ALA A C 1
ATOM 2765 O O . ALA A 1 359 ? 23.159 24.279 19.349 1.00 15.62 358 ALA A O 1
ATOM 2767 N N . GLY A 1 360 ? 21.423 23.040 20.089 1.00 13.22 359 GLY A N 1
ATOM 2768 C CA . GLY A 1 360 ? 21.299 23.755 21.346 1.00 14.41 359 GLY A CA 1
ATOM 2769 C C . GLY A 1 360 ? 22.020 23.144 22.530 1.00 12.22 359 GLY A C 1
ATOM 2770 O O . GLY A 1 360 ? 21.801 23.577 23.668 1.00 12.26 359 GLY A O 1
ATOM 2771 N N . GLN A 1 361 ? 22.888 22.155 22.290 1.00 12.30 360 GLN A N 1
ATOM 2772 C CA . GLN A 1 361 ? 23.443 21.365 23.397 1.00 11.49 360 GLN A CA 1
ATOM 2773 C C . GLN A 1 361 ? 24.315 22.210 24.326 1.00 12.17 360 GLN A C 1
ATOM 2774 O O . GLN A 1 361 ? 24.393 21.944 25.524 1.00 12.58 360 GLN A O 1
ATOM 2780 N N . HIS A 1 362 ? 24.973 23.224 23.786 1.00 12.19 361 HIS A N 1
ATOM 2781 C CA . HIS A 1 362 ? 25.798 24.091 24.616 1.00 13.07 361 HIS A CA 1
ATOM 2782 C C . HIS A 1 362 ? 24.949 24.947 25.545 1.00 13.32 361 HIS A C 1
ATOM 2783 O O . HIS A 1 362 ? 25.290 25.139 26.712 1.00 14.52 361 HIS A O 1
ATOM 2790 N N . LEU A 1 363 ? 23.843 25.459 25.017 1.00 12.19 362 LEU A N 1
ATOM 2791 C CA . LEU A 1 363 ? 22.905 26.226 25.831 1.00 13.71 362 LEU A CA 1
ATOM 2792 C C . LEU A 1 363 ? 22.298 25.340 26.916 1.00 12.42 362 LEU A C 1
ATOM 2793 O O . LEU A 1 363 ? 22.207 25.734 28.087 1.00 12.26 362 LEU A O 1
ATOM 2798 N N . ALA A 1 364 ? 21.912 24.129 26.538 1.00 11.27 363 ALA A N 1
ATOM 2799 C CA . ALA A 1 364 ? 21.338 23.185 27.484 1.00 11.08 363 ALA A CA 1
ATOM 2800 C C . ALA A 1 364 ? 22.313 22.880 28.611 1.00 11.94 363 ALA A C 1
ATOM 2801 O O . ALA A 1 364 ? 21.941 22.936 29.785 1.00 11.39 363 ALA A O 1
ATOM 2803 N N . ARG A 1 365 ? 23.548 22.531 28.263 1.00 11.05 364 ARG A N 1
ATOM 2804 C CA . ARG A 1 365 ? 24.540 22.225 29.291 1.00 11.71 364 ARG A CA 1
ATOM 2805 C C . ARG A 1 365 ? 24.744 23.404 30.232 1.00 10.96 364 ARG A C 1
ATOM 2806 O O . ARG A 1 365 ? 24.829 23.221 31.446 1.00 11.63 364 ARG A O 1
ATOM 2814 N N . ARG A 1 366 ? 24.819 24.615 29.691 1.00 11.69 365 ARG A N 1
ATOM 2815 C CA . ARG A 1 366 ? 25.012 25.770 30.549 1.00 11.84 365 ARG A CA 1
ATOM 2816 C C . ARG A 1 366 ? 23.855 25.938 31.520 1.00 10.99 365 ARG A C 1
ATOM 2817 O O . ARG A 1 366 ? 24.065 26.195 32.709 1.00 12.50 365 ARG A O 1
ATOM 2825 N N . GLU A 1 367 ? 22.635 25.777 31.025 1.00 11.09 366 GLU A N 1
ATOM 2826 C CA . GLU A 1 367 ? 21.457 25.906 31.879 1.00 11.71 366 GLU A CA 1
ATOM 2827 C C . GLU A 1 367 ? 21.440 24.854 32.973 1.00 11.07 366 GLU A C 1
ATOM 2828 O O . GLU A 1 367 ? 21.073 25.128 34.113 1.00 11.58 366 GLU A O 1
ATOM 2834 N N . ILE A 1 368 ? 21.852 23.639 32.630 1.00 10.87 367 ILE A N 1
ATOM 2835 C CA . ILE A 1 368 ? 21.916 22.557 33.611 1.00 10.66 367 ILE A CA 1
ATOM 2836 C C . ILE A 1 368 ? 22.976 22.806 34.683 1.00 9.71 367 ILE A C 1
ATOM 2837 O O . ILE A 1 368 ? 22.709 22.684 35.876 1.00 11.34 367 ILE A O 1
ATOM 2842 N N . ILE A 1 369 ? 24.170 23.175 34.254 1.00 10.60 368 ILE A N 1
ATOM 2843 C CA . ILE A 1 369 ? 25.286 23.397 35.162 1.00 11.37 368 ILE A CA 1
ATOM 2844 C C . ILE A 1 369 ? 25.035 24.599 36.082 1.00 10.60 368 ILE A C 1
ATOM 2845 O O . ILE A 1 369 ? 25.366 24.557 37.269 1.00 11.84 368 ILE A O 1
ATOM 2850 N N . VAL A 1 370 ? 24.446 25.664 35.537 1.00 11.58 369 VAL A N 1
ATOM 2851 C CA . VAL A 1 370 ? 24.038 26.811 36.353 1.00 11.41 369 VAL A CA 1
ATOM 2852 C C . VAL A 1 370 ? 22.987 26.391 37.385 1.00 10.34 369 VAL A C 1
ATOM 2853 O O . VAL A 1 370 ? 23.090 26.734 38.563 1.00 11.46 369 VAL A O 1
ATOM 2857 N N . THR A 1 371 ? 21.998 25.622 36.947 1.00 11.44 370 THR A N 1
ATOM 2858 C CA . THR A 1 371 ? 20.962 25.142 37.862 1.00 12.65 370 THR A CA 1
ATOM 2859 C C . THR A 1 371 ? 21.541 24.313 39.003 1.00 11.56 370 THR A C 1
ATOM 2860 O O . THR A 1 371 ? 21.220 24.553 40.168 1.00 12.74 370 THR A O 1
ATOM 2864 N N . LEU A 1 372 ? 22.399 23.354 38.672 1.00 11.14 371 LEU A N 1
ATOM 2865 C CA . LEU A 1 372 ? 22.996 22.495 39.687 1.00 12.39 371 LEU A CA 1
ATOM 2866 C C . LEU A 1 372 ? 23.745 23.322 40.715 1.00 12.78 371 LEU A C 1
ATOM 2867 O O . LEU A 1 372 ? 23.549 23.151 41.921 1.00 14.77 371 LEU A O 1
ATOM 2872 N N . LYS A 1 373 ? 24.596 24.230 40.254 1.00 11.66 372 LYS A N 1
ATOM 2873 C CA . LYS A 1 373 ? 25.405 24.995 41.184 1.00 13.26 372 LYS A CA 1
ATOM 2874 C C . LYS A 1 373 ? 24.552 25.920 42.037 1.00 12.77 372 LYS A C 1
ATOM 2875 O O . LYS A 1 373 ? 24.711 25.996 43.262 1.00 13.43 372 LYS A O 1
ATOM 2881 N N . GLU A 1 374 ? 23.649 26.647 41.396 1.00 12.16 373 GLU A N 1
ATOM 2882 C CA . GLU A 1 374 ? 22.948 27.699 42.104 1.00 12.00 373 GLU A CA 1
ATOM 2883 C C . GLU A 1 374 ? 21.829 27.177 43.001 1.00 12.14 373 GLU A C 1
ATOM 2884 O O . GLU A 1 374 ? 21.565 27.759 44.069 1.00 13.76 373 GLU A O 1
ATOM 2890 N N . TRP A 1 375 ? 21.179 26.093 42.597 1.00 11.98 374 TRP A N 1
ATOM 2891 C CA . TRP A 1 375 ? 20.175 25.490 43.468 1.00 11.75 374 TRP A CA 1
ATOM 2892 C C . TRP A 1 375 ? 20.823 24.900 44.723 1.00 12.31 374 TRP A C 1
ATOM 2893 O O . TRP A 1 375 ? 20.396 25.183 45.844 1.00 13.28 374 TRP A O 1
ATOM 2904 N N . LEU A 1 376 ? 21.866 24.093 44.540 1.00 13.43 375 LEU A N 1
ATOM 2905 C CA . LEU A 1 376 ? 22.464 23.385 45.671 1.00 12.62 375 LEU A CA 1
ATOM 2906 C C . LEU A 1 376 ? 23.176 24.327 46.623 1.00 13.59 375 LEU A C 1
ATOM 2907 O O . LEU A 1 376 ? 23.322 24.019 47.798 1.00 15.38 375 LEU A O 1
ATOM 2912 N N . THR A 1 377 ? 23.611 25.484 46.133 1.00 14.50 376 THR A N 1
ATOM 2913 C CA . THR A 1 377 ? 24.225 26.473 47.008 1.00 14.95 376 THR A CA 1
ATOM 2914 C C . THR A 1 377 ? 23.214 27.037 48.006 1.00 15.04 376 THR A C 1
ATOM 2915 O O . THR A 1 377 ? 23.491 27.158 49.206 1.00 17.71 376 THR A O 1
ATOM 2919 N N . ARG A 1 378 ? 22.034 27.368 47.495 1.00 14.48 377 ARG A N 1
ATOM 2920 C CA . ARG A 1 378 ? 21.024 28.059 48.287 1.00 13.80 377 ARG A CA 1
ATOM 2921 C C . ARG A 1 378 ? 20.117 27.100 49.037 1.00 14.04 377 ARG A C 1
ATOM 2922 O O . ARG A 1 378 ? 19.688 27.402 50.151 1.00 14.63 377 ARG A O 1
ATOM 2930 N N . ILE A 1 379 ? 19.808 25.972 48.401 1.00 13.85 378 ILE A N 1
ATOM 2931 C CA . ILE A 1 379 ? 18.875 24.988 48.940 1.00 14.12 378 ILE A CA 1
ATOM 2932 C C . ILE A 1 379 ? 19.553 23.609 48.902 1.00 13.54 378 ILE A C 1
ATOM 2933 O O . ILE A 1 379 ? 19.242 22.771 48.064 1.00 13.60 378 ILE A O 1
ATOM 2938 N N . PRO A 1 380 ? 20.512 23.381 49.813 1.00 15.11 379 PRO A N 1
ATOM 2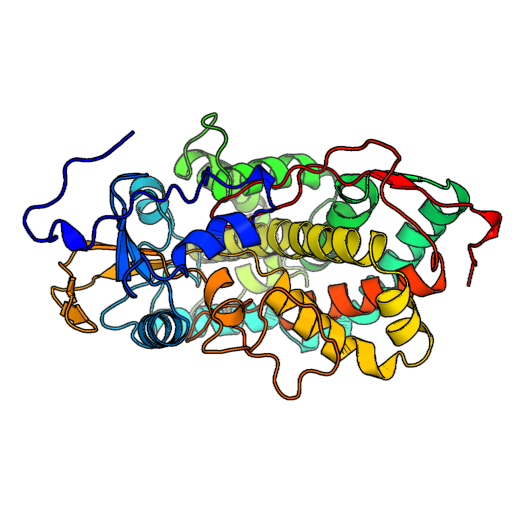939 C CA . PRO A 1 380 ? 21.312 22.148 49.749 1.00 15.70 379 PRO A CA 1
ATOM 2940 C C . PRO A 1 380 ? 20.536 20.921 50.205 1.00 15.86 379 PRO A C 1
ATOM 2941 O O . PRO A 1 380 ? 20.883 19.801 49.826 1.00 17.65 379 PRO A O 1
ATOM 2945 N N . ASP A 1 381 ? 19.490 21.138 50.989 1.00 17.05 380 ASP A N 1
ATOM 2946 C CA . ASP A 1 381 ? 18.757 20.072 51.654 1.00 20.34 380 ASP A CA 1
ATOM 2947 C C . ASP A 1 381 ? 17.277 20.226 51.309 1.00 18.10 380 ASP A C 1
ATOM 2948 O O . ASP A 1 381 ? 16.627 21.173 51.762 1.00 20.51 380 ASP A O 1
ATOM 2953 N N . PHE A 1 382 ? 16.746 19.299 50.523 1.00 18.55 381 PHE A N 1
ATOM 2954 C CA . PHE A 1 382 ? 15.340 19.314 50.128 1.00 16.38 381 PHE A CA 1
ATOM 2955 C C . PHE A 1 382 ? 14.891 17.901 49.807 1.00 16.97 381 PHE A C 1
ATOM 2956 O O . PHE A 1 382 ? 15.715 16.983 49.666 1.00 19.46 381 PHE A O 1
ATOM 2964 N N . SER A 1 383 ? 13.584 17.719 49.680 1.00 17.77 382 SER A N 1
ATOM 2965 C CA . SER A 1 383 ? 13.038 16.391 49.423 1.00 18.27 382 SER A CA 1
ATOM 2966 C C . SER A 1 383 ? 11.743 16.506 48.639 1.00 17.76 382 SER A C 1
ATOM 2967 O O . SER A 1 383 ? 11.192 17.606 48.478 1.00 17.11 382 SER A O 1
ATOM 2970 N N . ILE A 1 384 ? 11.260 15.378 48.133 1.00 18.21 383 ILE A N 1
ATOM 2971 C CA . ILE A 1 384 ? 9.937 15.345 47.531 1.00 17.67 383 ILE A CA 1
ATOM 2972 C C . ILE A 1 384 ? 8.885 15.459 48.636 1.00 18.74 383 ILE A C 1
ATOM 2973 O O . ILE A 1 384 ? 9.046 14.895 49.721 1.00 19.42 383 ILE A O 1
ATOM 2978 N N . ALA A 1 385 ? 7.826 16.221 48.383 1.00 18.53 384 ALA A N 1
ATOM 2979 C CA . ALA A 1 385 ? 6.763 16.419 49.365 1.00 20.18 384 ALA A CA 1
ATOM 2980 C C . ALA A 1 385 ? 6.212 15.079 49.852 1.00 19.61 384 ALA A C 1
ATOM 2981 O O . ALA A 1 385 ? 6.063 14.148 49.060 1.00 18.43 384 ALA A O 1
ATOM 2983 N N . PRO A 1 386 ? 5.929 14.974 51.159 1.00 20.29 385 PRO A N 1
ATOM 2984 C CA . PRO A 1 386 ? 5.482 13.716 51.767 1.00 23.93 385 PRO A CA 1
ATOM 2985 C C . PRO A 1 386 ? 4.274 13.113 51.064 1.00 26.35 385 PRO A C 1
ATOM 2986 O O . PRO A 1 386 ? 3.257 13.782 50.899 1.00 31.48 385 PRO A O 1
ATOM 2990 N N . GLY A 1 387 ? 4.398 11.858 50.645 1.00 25.84 386 GLY A N 1
ATOM 2991 C CA . GLY A 1 387 ? 3.283 11.141 50.051 1.00 33.35 386 GLY A CA 1
ATOM 2992 C C . GLY A 1 387 ? 2.866 11.650 48.682 1.00 33.07 386 GLY A C 1
ATOM 2993 O O . GLY A 1 387 ? 1.749 11.397 48.228 1.00 43.40 386 GLY A O 1
ATOM 2994 N N . ALA A 1 388 ? 3.758 12.379 48.021 1.00 24.58 387 ALA A N 1
ATOM 2995 C CA . ALA A 1 388 ? 3.508 12.819 46.658 1.00 24.74 387 ALA A CA 1
ATOM 2996 C C . ALA A 1 388 ? 3.832 11.707 45.677 1.00 31.43 387 ALA A C 1
ATOM 2997 O O . ALA A 1 388 ? 4.887 11.078 45.772 1.00 31.82 387 ALA A O 1
ATOM 2999 N N . GLN A 1 389 ? 2.932 11.477 44.727 1.00 26.06 388 GLN A N 1
ATOM 3000 C CA . GLN A 1 389 ? 3.168 10.495 43.681 1.00 26.93 388 GLN A CA 1
ATOM 3001 C C . GLN A 1 389 ? 3.648 11.196 42.418 1.00 26.30 388 GLN A C 1
ATOM 3002 O O . GLN A 1 389 ? 2.898 11.931 41.776 1.00 30.49 388 GLN A O 1
ATOM 3008 N N . ILE A 1 390 ? 4.920 11.002 42.090 1.00 25.00 389 ILE A N 1
ATOM 3009 C CA . ILE A 1 390 ? 5.484 11.600 40.892 1.00 24.60 389 ILE A CA 1
ATOM 3010 C C . ILE A 1 390 ? 5.132 10.762 39.675 1.00 24.83 389 ILE A C 1
ATOM 3011 O O . ILE A 1 390 ? 5.388 9.556 39.636 1.00 32.48 389 ILE A O 1
ATOM 3016 N N . GLN A 1 391 ? 4.524 11.407 38.690 1.00 19.23 390 GLN A N 1
ATOM 3017 C CA . GLN A 1 391 ? 4.142 10.726 37.468 1.00 20.72 390 GLN A CA 1
ATOM 3018 C C . GLN A 1 391 ? 4.990 11.254 36.329 1.00 18.06 390 GLN A C 1
ATOM 3019 O O . GLN A 1 391 ? 5.203 12.462 36.203 1.00 19.78 390 GLN A O 1
ATOM 3025 N N . HIS A 1 392 ? 5.497 10.341 35.516 1.00 15.16 391 HIS A N 1
ATOM 3026 C CA . HIS A 1 392 ? 6.186 10.712 34.299 1.00 15.21 391 HIS A CA 1
ATOM 3027 C C . HIS A 1 392 ? 5.254 10.561 33.109 1.00 14.79 391 HIS A C 1
ATOM 3028 O O . HIS A 1 392 ? 4.232 9.875 33.181 1.00 17.25 391 HIS A O 1
ATOM 3035 N N . LYS A 1 393 ? 5.608 11.211 32.010 1.00 14.96 392 LYS A N 1
ATOM 3036 C CA . LYS A 1 393 ? 4.875 11.074 30.764 1.00 14.08 392 LYS A CA 1
ATOM 3037 C C . LYS A 1 393 ? 5.857 10.719 29.656 1.00 14.23 392 LYS A C 1
ATOM 3038 O O . LYS A 1 393 ? 7.035 11.056 29.737 1.00 15.19 392 LYS A O 1
ATOM 3044 N N . SER A 1 394 ? 5.367 10.051 28.621 1.00 13.66 393 SER A N 1
ATOM 3045 C CA . SER A 1 394 ? 6.219 9.527 27.566 1.00 12.41 393 SER A CA 1
ATOM 3046 C C . SER A 1 394 ? 5.803 10.036 26.191 1.00 12.52 393 SER A C 1
ATOM 3047 O O . SER A 1 394 ? 4.614 10.194 25.906 1.00 15.61 393 SER A O 1
ATOM 3050 N N . GLY A 1 395 ? 6.776 10.261 25.324 1.00 12.30 394 GLY A N 1
ATOM 3051 C CA . GLY A 1 395 ? 6.481 10.623 23.950 1.00 12.58 394 GLY A CA 1
ATOM 3052 C C . GLY A 1 395 ? 7.766 10.856 23.197 1.00 11.87 394 GLY A C 1
ATOM 3053 O O . GLY A 1 395 ? 8.781 10.239 23.498 1.00 11.34 394 GLY A O 1
ATOM 3054 N N . ILE A 1 396 ? 7.732 11.744 22.210 1.00 11.64 395 ILE A N 1
ATOM 3055 C CA . ILE A 1 396 ? 8.938 12.125 21.489 1.00 11.19 395 ILE A CA 1
ATOM 3056 C C . ILE A 1 396 ? 9.925 12.761 22.466 1.00 10.51 395 ILE A C 1
ATOM 3057 O O . ILE A 1 396 ? 11.133 12.548 22.385 1.00 10.65 395 ILE A O 1
ATOM 3062 N N . VAL A 1 397 ? 9.393 13.563 23.382 1.00 10.75 396 VAL A N 1
ATOM 3063 C CA . VAL A 1 397 ? 10.147 14.067 24.523 1.00 11.22 396 VAL A CA 1
ATOM 3064 C C . VAL A 1 397 ? 9.379 13.641 25.760 1.00 11.07 396 VAL A C 1
ATOM 3065 O O . VAL A 1 397 ? 8.202 13.975 25.910 1.00 12.89 396 VAL A O 1
ATOM 3069 N N . SER A 1 398 ? 10.029 12.891 26.638 1.00 10.30 397 SER A N 1
ATOM 3070 C CA . SER A 1 398 ? 9.375 12.441 27.863 1.00 11.82 397 SER A CA 1
ATOM 3071 C C . SER A 1 398 ? 9.527 13.487 28.959 1.00 12.98 397 SER A C 1
ATOM 3072 O O . SER A 1 398 ? 10.380 14.379 28.864 1.00 15.08 397 SER A O 1
ATOM 3075 N N . GLY A 1 399 ? 8.694 13.417 29.987 1.00 16.30 398 GLY A N 1
ATOM 3076 C CA . GLY A 1 399 ? 8.739 14.458 30.993 1.00 20.57 398 GLY A CA 1
ATOM 3077 C C . GLY A 1 399 ? 8.175 14.088 32.340 1.00 21.56 398 GLY A C 1
ATOM 3078 O O . GLY A 1 399 ? 7.712 12.968 32.565 1.00 19.34 398 GLY A O 1
ATOM 3079 N N . VAL A 1 400 ? 8.243 15.055 33.246 1.00 19.13 399 VAL A N 1
ATOM 3080 C CA . VAL A 1 400 ? 7.709 14.923 34.590 1.00 19.57 399 VAL A CA 1
ATOM 3081 C C . VAL A 1 400 ? 6.443 15.769 34.680 1.00 19.53 399 VAL A C 1
ATOM 3082 O O . VAL A 1 400 ? 6.445 16.941 34.311 1.00 20.24 399 VAL A O 1
ATOM 3086 N N . GLN A 1 401 ? 5.351 15.180 35.153 1.00 19.62 400 GLN A N 1
ATOM 3087 C CA . GLN A 1 401 ? 4.094 15.917 35.224 1.00 19.41 400 GLN A CA 1
ATOM 3088 C C . GLN A 1 401 ? 4.124 17.056 36.258 1.00 18.71 400 GLN A C 1
ATOM 3089 O O . GLN A 1 401 ? 3.711 18.179 35.973 1.00 18.53 400 GLN A O 1
ATOM 3095 N N . ALA A 1 402 ? 4.611 16.746 37.455 1.00 16.37 401 ALA A N 1
ATOM 3096 C CA . ALA A 1 402 ? 4.648 17.696 38.562 1.00 14.36 401 ALA A CA 1
ATOM 3097 C C . ALA A 1 402 ? 5.703 17.192 39.516 1.00 15.74 401 ALA A C 1
ATOM 3098 O O . ALA A 1 402 ? 5.933 15.982 39.616 1.00 18.10 401 ALA A O 1
ATOM 3100 N N . LEU A 1 403 ? 6.367 18.117 40.206 1.00 15.59 402 LEU A N 1
ATOM 3101 C CA . LEU A 1 403 ? 7.418 17.751 41.149 1.00 13.83 402 LEU A CA 1
ATOM 3102 C C . LEU A 1 403 ? 7.332 18.646 42.386 1.00 13.93 402 LEU A C 1
ATOM 3103 O O . LEU A 1 403 ? 8.026 19.670 42.468 1.00 13.98 402 LEU A O 1
ATOM 3108 N N . PRO A 1 404 ? 6.476 18.276 43.349 1.00 14.95 403 PRO A N 1
ATOM 3109 C CA . PRO A 1 404 ? 6.374 19.070 44.579 1.00 15.02 403 PRO A CA 1
ATOM 3110 C C . PRO A 1 404 ? 7.570 18.805 45.479 1.00 17.91 403 PRO A C 1
ATOM 3111 O O . PRO A 1 404 ? 7.827 17.651 45.847 1.00 17.38 403 PRO A O 1
ATOM 3115 N N . LEU A 1 405 ? 8.297 19.869 45.807 1.00 16.41 404 LEU A N 1
ATOM 3116 C CA . LEU A 1 405 ? 9.466 19.780 46.669 1.00 14.23 404 LEU A CA 1
ATOM 3117 C C . LEU A 1 405 ? 9.202 20.498 47.980 1.00 16.06 404 LEU A C 1
ATOM 3118 O O . LEU A 1 405 ? 8.416 21.453 48.039 1.00 16.38 404 LEU A O 1
ATOM 3123 N N . VAL A 1 406 ? 9.833 20.027 49.052 1.00 16.59 405 VAL A N 1
ATOM 3124 C CA . VAL A 1 406 ? 9.771 20.697 50.339 1.00 16.87 405 VAL A CA 1
ATOM 3125 C C . VAL A 1 406 ? 11.166 20.833 50.929 1.00 15.46 405 VAL A C 1
ATOM 3126 O O . VAL A 1 406 ? 12.074 20.072 50.589 1.00 16.52 405 VAL A O 1
ATOM 3130 N N . TRP A 1 407 ? 11.327 21.815 51.806 1.00 16.77 406 TRP A N 1
ATOM 3131 C CA . TRP A 1 407 ? 12.561 21.989 52.560 1.00 17.78 406 TRP A CA 1
ATOM 3132 C C . TRP A 1 407 ? 12.333 22.875 53.762 1.00 17.17 406 TRP A C 1
ATOM 3133 O O . TRP A 1 407 ? 11.339 23.600 53.847 1.00 18.83 406 TRP A O 1
ATOM 3144 N N . ASP A 1 408 ? 13.249 22.790 54.714 1.00 18.66 407 ASP A N 1
ATOM 3145 C CA . ASP A 1 408 ? 13.255 23.664 55.867 1.00 21.40 407 ASP A CA 1
ATOM 3146 C C . ASP A 1 408 ? 14.049 24.919 55.501 1.00 18.46 407 ASP A C 1
ATOM 3147 O O . ASP A 1 408 ? 15.248 24.836 55.253 1.00 21.14 407 ASP A O 1
ATOM 3152 N N . PRO A 1 409 ? 13.381 26.085 55.443 1.00 18.85 408 PRO A N 1
ATOM 3153 C CA . PRO A 1 409 ? 14.063 27.344 55.098 1.00 18.54 408 PRO A CA 1
ATOM 3154 C C . PRO A 1 409 ? 15.242 27.677 56.008 1.00 19.90 408 PRO A C 1
ATOM 3155 O O . PRO A 1 409 ? 16.154 28.382 55.575 1.00 19.17 408 PRO A O 1
ATOM 3159 N N . ALA A 1 410 ? 15.233 27.176 57.237 1.00 19.51 409 ALA A N 1
ATOM 3160 C CA . ALA A 1 410 ? 16.347 27.384 58.152 1.00 20.15 409 ALA A CA 1
ATOM 3161 C C . ALA A 1 410 ? 17.645 26.741 57.639 1.00 19.50 409 ALA A C 1
ATOM 3162 O O . ALA A 1 410 ? 18.730 27.150 58.058 1.00 21.34 409 ALA A O 1
ATOM 3164 N N . THR A 1 411 ? 17.534 25.737 56.772 1.00 19.88 410 THR A N 1
ATOM 3165 C CA . THR A 1 411 ? 18.710 25.059 56.231 1.00 18.13 410 THR A CA 1
ATOM 3166 C C . THR A 1 411 ? 19.171 25.665 54.906 1.00 17.09 410 THR A C 1
ATOM 3167 O O . THR A 1 411 ? 20.083 25.144 54.270 1.00 18.01 410 THR A O 1
ATOM 3171 N N . THR A 1 412 ? 18.522 26.748 54.480 1.00 18.33 411 THR A N 1
ATOM 3172 C CA . THR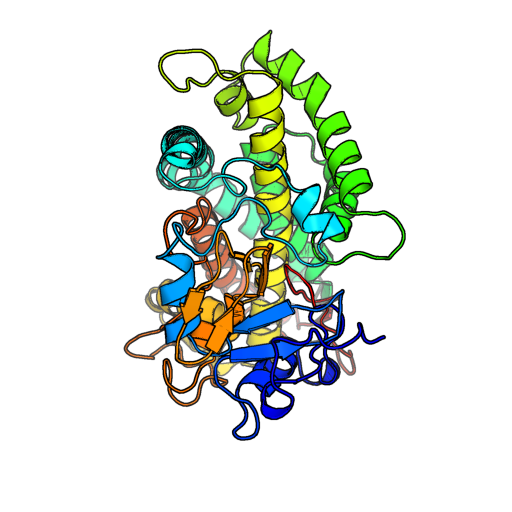 A 1 412 ? 18.877 27.429 53.239 1.00 17.76 411 THR A CA 1
ATOM 3173 C C . THR A 1 412 ? 19.758 28.649 53.479 1.00 18.45 411 THR A C 1
ATOM 3174 O O . THR A 1 412 ? 19.900 29.122 54.607 1.00 20.85 411 THR A O 1
ATOM 3178 N N . LYS A 1 413 ? 20.319 29.154 52.381 1.00 19.44 412 LYS A N 1
ATOM 3179 C CA . LYS A 1 413 ? 21.332 30.202 52.379 1.00 28.12 412 LYS A CA 1
ATOM 3180 C C . LYS A 1 413 ? 20.988 31.222 51.305 1.00 21.53 412 LYS A C 1
ATOM 3181 O O . LYS A 1 413 ? 20.805 30.823 50.171 1.00 18.30 412 LYS A O 1
ATOM 3187 N N . ALA A 1 414 ? 20.937 32.514 51.610 1.00 20.18 413 ALA A N 1
ATOM 3188 C CA . ALA A 1 414 ? 20.993 33.505 50.535 1.00 19.81 413 ALA A CA 1
ATOM 3189 C C . ALA A 1 414 ? 22.465 33.728 50.217 1.00 21.71 413 ALA A C 1
ATOM 3190 O O . ALA A 1 414 ? 23.323 33.522 51.076 1.00 22.45 413 ALA A O 1
ATOM 3192 N N . VAL A 1 415 ? 22.767 34.132 48.990 1.00 21.59 414 VAL A N 1
ATOM 3193 C CA . VAL A 1 415 ? 24.141 34.480 48.640 1.00 23.79 414 VAL A CA 1
ATOM 3194 C C . VAL A 1 415 ? 24.353 35.991 48.693 1.00 30.55 414 VAL A C 1
ATOM 3195 O O . VAL A 1 415 ? 23.543 36.762 48.174 1.00 33.01 414 VAL A O 1
#

GO terms:
  GO:0005515 protein binding (F, IPI)

Foldseek 3Di:
DFADDDPQFDPLQEDAADQFCQPVQLVPNLVSLCVCQDPSHDQKHWHRPQPIFIEGQALVQLQVLQACCVFFPQLQKATPRQLSPLQDFAPRNDDPPVNPQVLVLLLVQQNDVNCVVCVVVLLVLLLVLLVVCLLVQKDFCLVSPLQCNLQVVLCVLQVHDPVCLVVLLVLLCCSWNNPVPDDVNVSLVVLLVVCLVVLVVCCVPPDNHSLNSLSQDDDPNGGDDSVNSSSHVSVSSSVRRAALSFLLQQVVQVLQVPLPVLVVCQVPVVLLLLLLLLSLLLSQFAKITGFGCAFDQDPNRTDGHGHIYISGQNNHQQNCVQPPPSNDRDSPPPDRDGQSQHHHPPRDSNVNVSSSSRSSNSHSNCQFAVHKHFPPPDRWGKGGGNGIGTPITMMGRDSVPGDRD

Secondary structure (DSSP, 8-state):
--PPPPTTS-GGGB----TTS-TTGGG-HHHHHGGGGSTTS-SEEEE-GGG-EEEE-SHHHHHHHHH-TTTEETTS-SSSHHHHHH---TTTT--TTTHHHHHHHHHHHHSHHHHHHHHHHHHHHHHHHHHHHGGGSEEEHIIIIITHHHHHHHHHHHT--GGGHHHHHHHHHHHHS--SSS-HHHHHHHHHHHHHHHHHHHHHS--SSHHHHHHT-EETTEEPPHHHHHHHHHHHHHHHHSHHHHHHHHHHHHHHT-HHHHHHHHH-GGGHHHHHHHHHHHT--B-EEEEESS-EEETTEEE-TT-EEEE-HHHHTT-TTTSSSTTS--TT-S-----TT--GGG--TTHHHHHHHHHHHHHHHHHH--S-EEPTT----EE-SSB-EES--EEE--GGG----

CATH classification: 1.10.630.10

Radius of gyration: 21.07 Å; Cα contacts (8 Å, |Δi|>4): 725; chains: 1; bounding box: 42×59×60 Å

Organism: Pseudomonas putida (NCBI:txid303)

Nearest PDB structures (foldseek):
  4l4e-assembly1_A  TM=1.002E+00  e=2.813E-71  Pseudomonas putida
  4l4f-assembly1_A  TM=1.002E+00  e=4.455E-70  Pseudomonas putida
  4l4d-assembly1_A  TM=1.002E+00  e=4.996E-69  Pseudomonas putida
  2zui-assembly1_A  TM=9.980E-01  e=5.332E-68  Pseudomonas putida
  2a1o-assembly2_B  TM=9.990E-01  e=7.168E-68  Pseudomonas putida

InterPro domains:
  IPR001128 Cytochrome P450 [PF00067] (284-377)
  IPR001128 Cytochrome P450 [PR00385] (249-266)
  IPR001128 Cytochrome P450 [PR00385] (284-295)
  IPR001128 Cytochrome P450 [PR00385] (349-358)
  IPR001128 Cytochrome P450 [PR00385] (358-369)
  IPR002397 Cytochrome P450, B-class [PR00359] (104-115)
  IPR002397 Cytochrome P450, B-class [PR00359] (150-166)
  IPR002397 Cytochrome P450, B-class [PR00359] (167-182)
  IPR002397 Cytochrome P450, B-class [PR00359] (203-225)
  IPR002397 Cytochrome P450, B-class [PR00359] (300-327)
  IPR002397 Cytochrome P450, B-class [PR00359] (349-358)
  IPR002397 Cytochrome P450, B-class [PR00359] (358-369)
  IPR017972 Cytochrome P450, conserved site [PS00086] (351-360)
  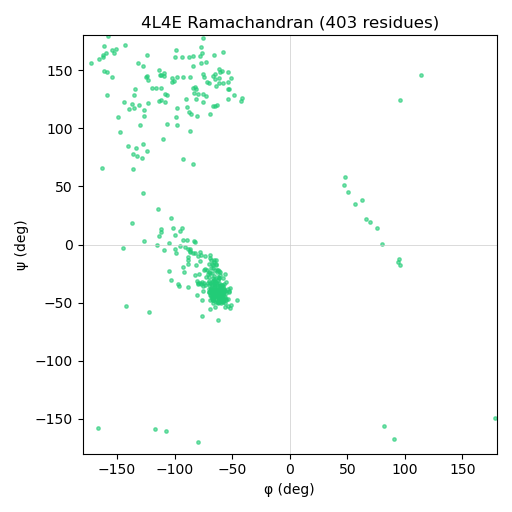IPR036396 Cytochrome P450 superfamily [G3DSA:1.10.630.10] (1-415)
  IPR036396 Cytochrome P450 superfamily [SSF48264] (14-409)